Protein 6UX9 (pdb70)

Foldseek 3Di:
DFLLADPPQQQSQQLVQLLVLLVVVVVPDQDPDDDPVLLADKDKDWAAADPPSVRRHPRTKMKMWGSSNLLVVLCVLLVHDSVNVSCQPGVDTWAWPPCFTWTAGPLRFKIKTWDDPLLVVLCSVCVVVVSVVCVVVSNQALAWRWRTKMWIGDPNDIIIITMTTRLAASPFDFQEKEWEQLDDDPFADDPVQVPPRHHHGGDVCCVVVVPAAAADPVVVVVVLVRLLVNLVSLLVSFWAPKTKMKTKGFQVVVVCVDDGPDGDCSRNVQWGWGDPPDPTGMIMRIGIDDTRHHAVVVDTSVRSSVSRSVSVVVRD/DFQLADPDQQQSQVLVQLLVLLVVCVVPDQDPDDDPVLLQDKDKDWAAADPPSVRGHARTKMKMWGSSSLLVVLCVLLVHDSVNVSCQPTVDTFDWPDVWTWTAGPLRFKIKTWDDVLLVVLCSVCVVVVSVVSVVVSNQAQAWRWRTKMWMTRPPDIIIITMTTRLDASPFDFQAKEWEQLPPDDFAFDPVQVPDRYHHGYDCCCVVVVDAAAADPVVLVVVLVRLLVVLVSLLVSFWAPKTKMKTKGFQPVVPVPTLNGDCSRNVQWGWGDPPPPGGMIMRIGIDDGRHHHVATSVNSSVSRSCVVVVRD

InterPro domains:
  IPR002498 Phosphatidylinositol-4-phosphate 4/5-kinase, core [PF01504] (125-403)
  IPR002498 Phosphatidylinositol-4-phosphate 4/5-kinase, core [PS51455] (33-405)
  IPR002498 Phosphatidylinositol-4-phosphate 4/5-kinase, core [SM00330] (62-406)
  IPR023610 Phosphatidylinositol-4/5-phosphate 5/4-kinase [PTHR23086] (17-402)
  IPR027483 Phosphatidylinositol-4-phosphate 4/5-kinase, C-terminal domain superfamily [G3DSA:3.30.810.10] (199-311)
  IPR027483 Phosphatidylinositol-4-phosphate 4/5-kinase, C-terminal domain superfamily [G3DSA:3.30.810.10] (320-405)
  IPR027484 Phosphatidylinositol-4-phosphate 5-kinase, N-terminal [G3DSA:3.30.800.10] (20-198)

Solvent-accessible surface area: 30083 Å² total; per-residue (Å²): 145,29,69,9,107,34,195,43,45,24,15,2,0,4,3,7,0,0,21,19,6,7,51,24,2,58,30,12,86,130,52,159,127,21,92,79,68,20,25,114,1,61,9,64,8,81,6,20,7,71,37,6,18,102,152,10,8,26,22,109,7,76,1,27,2,15,0,0,18,0,0,24,31,0,0,115,102,14,70,14,78,30,115,80,0,13,55,6,0,4,126,58,27,2,115,89,43,172,94,98,107,81,13,25,2,91,36,103,76,7,29,4,58,26,9,70,53,129,30,9,55,16,0,58,110,4,0,112,127,0,16,91,37,0,39,118,31,152,7,111,8,11,0,13,5,6,0,0,0,0,38,2,20,5,111,92,72,87,27,38,4,2,0,18,19,17,13,36,7,37,176,31,70,22,52,85,34,0,23,0,49,7,16,109,127,66,20,84,7,44,106,155,44,102,84,99,171,60,21,39,15,66,3,57,14,4,102,130,126,46,30,123,7,61,8,50,116,117,56,32,161,78,5,51,103,49,0,115,46,1,0,77,16,0,3,130,18,101,0,11,62,0,2,2,27,0,0,0,6,11,9,72,148,61,129,190,185,113,48,96,2,72,27,49,88,122,44,6,54,6,16,31,100,17,46,165,135,20,91,134,97,14,2,0,0,1,0,0,36,71,3,21,60,64,98,125,118,193,53,49,6,93,88,2,5,120,72,0,40,88,39,2,32,148,18,82,139,30,68,9,107,34,197,50,62,31,16,1,0,4,3,7,0,0,22,30,6,2,50,25,3,48,32,12,84,117,50,154,128,26,113,70,65,20,21,110,1,60,20,62,9,82,5,18,5,73,34,6,14,117,144,8,10,25,30,77,4,66,4,27,2,14,0,0,19,0,0,23,28,0,0,109,99,13,69,11,76,30,95,83,0,14,58,7,0,5,127,59,28,1,112,66,76,135,120,74,111,64,21,30,2,98,36,106,83,9,31,6,45,50,10,71,55,125,35,10,53,15,0,56,104,3,0,108,130,0,16,89,28,0,42,116,25,151,11,106,7,8,0,11,4,6,0,0,0,0,33,3,18,19,126,74,82,90,41,37,4,3,0,18,24,16,11,37,7,30,157,32,61,29,64,71,46,0,16,1,48,3,13,101,119,65,35,78,9,61,127,83,41,101,86,100,158,50,19,40,12,61,0,34,13,4,100,123,108,62,22,79,0,84,12,56,121,98,49,47,144,66,4,45,87,59,1,96,114,2,0,63,16,0,8,138,18,119,0,12,61,0,2,0,27,0,0,0,2,2,6,71,161,52,115,139,66,89,6,30,24,50,86,120,44,5,50,6,15,22,117,20,68,156,115,19,110,119,124,20,2,0,0,1,0,0,32,57,2,25,66,96,145,177,56,48,11,87,90,3,3,113,60,0,33,79,29,1,20,134,22,53

Secondary structure (DSSP, 8-state):
------SSHHHHHHHHHHHHHHHHHTTSPPPSS--GGGGG-EEEEEEEEESSSTTTS-SEEEEEEESHHHHHHHHHHTT--HHHHHHHHHSS--EE-----EEE-TTSSEEEEEE-HHHHHHHHHHHHHHHHHHHHTTT--SS--EEEEEEEEETTEEEEEEEEE-SS-SSS--SEEEEE-S--SS-S--HHHHHSSS-EEEHHHHHHTT------HHHHHHHHHHHHHHHHHHHHTTEE--EEEEEEEEHHHHH--PPTT---TTTSTTEEEPPTT-SS-EEEEEEEE---EETT----HHHHHHHHHHHHHHH-/------SSHHHHHHHHHHHHHHHHHTTSPPPSS--GGGGG-EEEEEEEEESSSTTTS-SEEEEEEESHHHHHHHHHHTT--HHHHHHHHHSS--EE-----EEE-TTSSEEEEEE-HHHHHHHHHHHHHHHHHHHHTTT--SS--EEEEEEEEETTEEEEEEEEE-SS-SSS--SEEEEE---SS-----HHHHHSSS-EE-HHHHHHTT------HHHHHHHHHHHHHHHHHHHHTTEE--EEEEEEEETTT----TT---TTTSTTEEEPPTT-SS-EEEEEEEE---EE----HHHHHHHHHHHHHHH-

Organism: Homo sapiens (NCBI:txid9606)

B-factor: mean 51.87, std 19.94, range [25.33, 143.11]

GO terms:
  GO:0005776 autophagosome (C, IMP)
  GO:0010506 regulation of autophagy (P, IMP)
  GO:2000786 positive regulation of autophagosome assembly (P, IMP)
  GO:0016308 1-phosphatidylinositol-4-phosphate 5-kinase activity (F, IDA)
  GO:0042803 protein homodimerization activity (F, IDA)
  GO:1902635 1-phosphatidyl-1D-myo-inositol 4,5-bisphosphate biosynthetic process (P, IDA)
  GO:0016309 1-phosphatidylinositol-5-phosphate 4-kinase activity (F, EXP)
  GO:0005634 nucleus (C, EXP)
  GO:0005737 cytoplasm (C, EXP)
  GO:0046627 negative regulation of insulin receptor signaling pathway (P, IMP)
  GO:0090119 vesicle-mediated cholesterol transport (P, IMP)
  GO:0016309 1-phosphatidylinositol-5-phosphate 4-kinase activity (F, IDA)
  GO:0005829 cytosol (C, IDA)
  GO:0005886 plasma membrane (C, IDA)
  GO:0005654 nucleoplasm (C, TAS)
  GO:0005829 cytosol (C, TAS)
  GO:0005515 protein binding (F, IPI)

Structure (mmCIF, N/CA/C/O backbone):
data_6UX9
#
_entry.id   6UX9
#
_cell.length_a   44.230
_cell.length_b   88.580
_cell.length_c   105.780
_cell.angle_alpha   90.000
_cell.angle_beta   92.910
_cell.angle_gamma   90.000
#
_symmetry.space_group_name_H-M   'P 1 21 1'
#
loop_
_entity.id
_entity.type
_entity.pdbx_description
1 polymer 'Phosphatidylinositol 5-phosphate 4-kinase type-2 alpha'
2 non-polymer N-[4-(5-{(Z)-[(2E)-2-imino-4-oxo-1,3-thiazolidin-5-ylidene]methyl}pyridin-3-yl)phenyl]methanesulfonamide
3 water water
#
loop_
_atom_site.group_PDB
_atom_site.id
_atom_site.type_symbol
_atom_site.label_atom_id
_atom_site.label_alt_id
_atom_site.label_comp_id
_atom_site.label_asym_id
_atom_site.label_entity_id
_atom_site.label_seq_id
_atom_site.pdbx_PDB_ins_code
_atom_site.Cartn_x
_atom_site.Cartn_y
_atom_site.Cartn_z
_atom_site.occupancy
_atom_site.B_iso_or_equiv
_atom_site.auth_seq_id
_atom_site.auth_comp_id
_atom_site.auth_asym_id
_atom_site.auth_atom_id
_atom_site.pdbx_PDB_model_num
ATOM 1 N N . ASN A 1 17 ? -0.051 1.282 19.495 1.00 76.54 28 ASN A N 1
ATOM 2 C CA . ASN A 1 17 ? 0.371 -0.093 19.763 1.00 74.65 28 ASN A CA 1
ATOM 3 C C . ASN A 1 17 ? 0.088 -0.960 18.543 1.00 63.54 28 ASN A C 1
ATOM 4 O O . ASN A 1 17 ? -0.974 -0.849 17.928 1.00 63.72 28 ASN A O 1
ATOM 9 N N . LEU A 1 18 ? 1.039 -1.827 18.196 1.00 52.68 29 LEU A N 1
ATOM 10 C CA . LEU A 1 18 ? 0.931 -2.682 17.021 1.00 46.65 29 LEU A CA 1
ATOM 11 C C . LEU A 1 18 ? 0.553 -4.090 17.430 1.00 42.75 29 LEU A C 1
ATOM 12 O O . LEU A 1 18 ? 1.033 -4.595 18.445 1.00 47.07 29 LEU A O 1
ATOM 17 N N . TYR A 1 19 ? -0.303 -4.731 16.640 1.00 41.73 30 TYR A N 1
ATOM 18 C CA . TYR A 1 19 ? -0.751 -6.093 16.941 1.00 38.09 30 TYR A CA 1
ATOM 19 C C . TYR A 1 19 ? -0.366 -7.098 15.870 1.00 38.95 30 TYR A C 1
ATOM 20 O O . TYR A 1 19 ? -0.535 -8.311 16.088 1.00 38.51 30 TYR A O 1
ATOM 29 N N . PHE A 1 20 ? 0.131 -6.633 14.728 1.00 34.29 31 PHE A N 1
ATOM 30 C CA . PHE A 1 20 ? 0.606 -7.509 13.642 1.00 36.47 31 PHE A CA 1
ATOM 31 C C . PHE A 1 20 ? -0.524 -8.321 13.022 1.00 37.05 31 PHE A C 1
ATOM 32 O O . PHE A 1 20 ? -0.312 -9.386 12.456 1.00 37.53 31 PHE A O 1
ATOM 40 N N . GLN A 1 21 ? -1.727 -7.830 13.096 1.00 34.22 32 GLN A N 1
ATOM 41 C CA . GLN A 1 21 ? -2.860 -8.590 12.595 1.00 33.13 32 GLN A CA 1
ATOM 42 C C . GLN A 1 21 ? -2.944 -8.590 11.064 1.00 33.89 32 GLN A C 1
ATOM 43 O O . GLN A 1 21 ? -2.679 -7.581 10.408 1.00 36.50 32 GLN A O 1
ATOM 49 N N . SER A 1 22 ? -3.379 -9.717 10.507 1.00 35.54 33 SER A N 1
ATOM 50 C CA . SER A 1 22 ? -3.539 -9.834 9.064 1.00 37.38 33 SER A CA 1
ATOM 51 C C . SER A 1 22 ? -4.481 -10.978 8.776 1.00 37.44 33 SER A C 1
ATOM 52 O O . SER A 1 22 ? -4.442 -11.993 9.468 1.00 39.29 33 SER A O 1
ATOM 55 N N . MET A 1 23 ? -5.275 -10.852 7.709 1.00 36.22 34 MET A N 1
ATOM 56 C CA . MET A 1 23 ? -5.937 -12.043 7.203 1.00 43.90 34 MET A CA 1
ATOM 57 C C . MET A 1 23 ? -4.944 -13.093 6.674 1.00 47.75 34 MET A C 1
ATOM 58 O O . MET A 1 23 ? -5.265 -14.288 6.656 1.00 45.09 34 MET A O 1
ATOM 63 N N . ASP A 1 24 ? -3.726 -12.700 6.284 1.00 35.32 35 ASP A N 1
ATOM 64 C CA . ASP A 1 24 ? -2.764 -13.643 5.717 1.00 34.83 35 ASP A CA 1
ATOM 65 C C . ASP A 1 24 ? -1.820 -14.035 6.847 1.00 34.09 35 ASP A C 1
ATOM 66 O O . ASP A 1 24 ? -1.105 -13.163 7.348 1.00 33.66 35 ASP A O 1
ATOM 71 N N . PRO A 1 25 ? -1.856 -15.265 7.358 1.00 33.93 36 PRO A N 1
ATOM 72 C CA . PRO A 1 25 ? -1.009 -15.552 8.532 1.00 33.98 36 PRO A CA 1
ATOM 73 C C . PRO A 1 25 ? 0.457 -15.391 8.214 1.00 34.96 36 PRO A C 1
ATOM 74 O O . PRO A 1 25 ? 1.227 -15.027 9.103 1.00 34.20 36 PRO A O 1
ATOM 78 N N . LEU A 1 26 ? 0.849 -15.570 6.951 1.00 33.16 37 LEU A N 1
ATOM 79 C CA . LEU A 1 26 ? 2.267 -15.383 6.643 1.00 31.62 37 LEU A CA 1
ATOM 80 C C . LEU A 1 26 ? 2.687 -13.946 6.838 1.00 35.11 37 LEU A C 1
ATOM 81 O O . LEU A 1 26 ? 3.854 -13.682 7.169 1.00 33.13 37 LEU A O 1
ATOM 86 N N . LEU A 1 27 ? 1.809 -12.991 6.532 1.00 33.03 38 LEU A N 1
ATOM 87 C CA . LEU A 1 27 ? 2.140 -11.587 6.817 1.00 31.83 38 LEU A CA 1
ATOM 88 C C . LEU A 1 27 ? 2.219 -11.325 8.297 1.00 34.89 38 LEU A C 1
ATOM 89 O O . LEU A 1 27 ? 3.103 -10.584 8.763 1.00 32.38 38 LEU A O 1
ATOM 94 N N . SER A 1 28 ? 1.358 -11.962 9.089 1.00 31.14 39 SER A N 1
ATOM 95 C CA . SER A 1 28 ? 1.500 -11.776 10.517 1.00 29.60 39 SER A CA 1
ATOM 96 C C . SER A 1 28 ? 2.813 -12.301 11.029 1.00 29.70 39 SER A C 1
ATOM 97 O O . SER A 1 28 ? 3.491 -11.637 11.822 1.00 31.74 39 SER A O 1
ATOM 100 N N . VAL A 1 29 ? 3.267 -13.460 10.535 1.00 32.68 40 VAL A N 1
ATOM 101 C CA . VAL A 1 29 ? 4.534 -14.019 10.991 1.00 28.96 40 VAL A CA 1
ATOM 102 C C . VAL A 1 29 ? 5.713 -13.155 10.513 1.00 31.17 40 VAL A C 1
ATOM 103 O O . VAL A 1 29 ? 6.659 -12.939 11.246 1.00 29.30 40 VAL A O 1
ATOM 107 N N . LEU A 1 30 ? 5.597 -12.603 9.297 1.00 29.30 41 LEU A N 1
ATOM 108 C CA . LEU A 1 30 ? 6.652 -11.717 8.798 1.00 30.92 41 LEU A CA 1
ATOM 109 C C . LEU A 1 30 ? 6.766 -10.471 9.659 1.00 31.98 41 LEU A C 1
ATOM 110 O O . LEU A 1 30 ? 7.853 -10.076 10.068 1.00 31.55 41 LEU A O 1
ATOM 115 N N . MET A 1 31 ? 5.623 -9.834 9.948 1.00 29.86 42 MET A N 1
ATOM 116 C CA . MET A 1 31 ? 5.703 -8.619 10.757 1.00 28.60 42 MET A CA 1
ATOM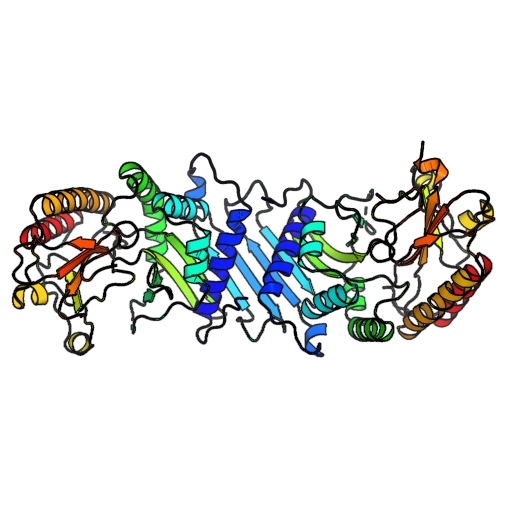 117 C C . MET A 1 31 ? 6.231 -8.939 12.130 1.00 34.10 42 MET A C 1
ATOM 118 O O . MET A 1 31 ? 7.062 -8.180 12.670 1.00 27.90 42 MET A O 1
ATOM 123 N N . TRP A 1 32 ? 5.708 -10.015 12.762 1.00 27.44 43 TRP A N 1
ATOM 124 C CA . TRP A 1 32 ? 6.173 -10.413 14.089 1.00 28.93 43 TRP A CA 1
ATOM 125 C C . TRP A 1 32 ? 7.693 -10.662 14.057 1.00 28.63 43 TRP A C 1
ATOM 126 O O . TRP A 1 32 ? 8.432 -10.274 14.994 1.00 28.17 43 TRP A O 1
ATOM 137 N N . GLY A 1 33 ? 8.123 -11.362 13.004 1.00 28.09 44 GLY A N 1
ATOM 138 C CA . GLY A 1 33 ? 9.532 -11.790 12.908 1.00 31.02 44 GLY A CA 1
ATOM 139 C C . GLY A 1 33 ? 10.494 -10.641 12.662 1.00 32.52 44 GLY A C 1
ATOM 140 O O . GLY A 1 33 ? 11.580 -10.593 13.265 1.00 28.96 44 GLY A O 1
ATOM 141 N N . VAL A 1 34 ? 10.100 -9.693 11.804 1.00 31.30 45 VAL A N 1
ATOM 142 C CA . VAL A 1 34 ? 10.934 -8.500 11.624 1.00 34.55 45 VAL A CA 1
ATOM 143 C C . VAL A 1 34 ? 10.992 -7.681 12.901 1.00 36.13 45 VAL A C 1
ATOM 144 O O . VAL A 1 34 ? 12.060 -7.194 13.311 1.00 30.50 45 VAL A O 1
ATOM 148 N N . ASN A 1 35 ? 9.831 -7.492 13.563 1.00 29.95 46 ASN A N 1
ATOM 149 C CA . ASN A 1 35 ? 9.835 -6.843 14.855 1.00 27.67 46 ASN A CA 1
ATOM 150 C C . ASN A 1 35 ? 10.788 -7.544 15.799 1.00 30.70 46 ASN A C 1
ATOM 151 O O . ASN A 1 35 ? 11.616 -6.897 16.468 1.00 30.28 46 ASN A O 1
ATOM 156 N N . HIS A 1 36 ? 10.698 -8.878 15.854 1.00 28.22 47 HIS A N 1
ATOM 157 C CA . HIS A 1 36 ? 11.522 -9.640 16.811 1.00 30.90 47 HIS A CA 1
ATOM 158 C C . HIS A 1 36 ? 12.997 -9.530 16.450 1.00 30.56 47 HIS A C 1
ATOM 159 O O . HIS A 1 36 ? 13.846 -9.382 17.343 1.00 32.11 47 HIS A O 1
ATOM 166 N N . SER A 1 37 ? 13.290 -9.722 15.170 1.00 26.33 48 SER A N 1
ATOM 167 C CA . SER A 1 37 ? 14.671 -9.702 14.647 1.00 27.81 48 SER A CA 1
ATOM 168 C C . SER A 1 37 ? 15.358 -8.380 14.951 1.00 30.16 48 SER A C 1
ATOM 169 O O . SER A 1 37 ? 16.512 -8.355 15.423 1.00 30.20 48 SER A O 1
ATOM 172 N N . ILE A 1 38 ? 14.688 -7.260 14.652 1.00 26.10 49 ILE A N 1
ATOM 173 C CA . ILE A 1 38 ? 15.295 -5.943 14.896 1.00 28.63 49 ILE A CA 1
ATOM 174 C C . ILE A 1 38 ? 15.466 -5.685 16.387 1.00 33.92 49 ILE A C 1
ATOM 175 O O . ILE A 1 38 ? 16.518 -5.162 16.851 1.00 29.32 49 ILE A O 1
ATOM 180 N N . ASN A 1 39 ? 14.451 -6.026 17.197 1.00 30.05 50 ASN A N 1
ATOM 181 C CA . ASN A 1 39 ? 14.659 -5.849 18.627 1.00 30.66 50 ASN A CA 1
ATOM 182 C C . ASN A 1 39 ? 15.836 -6.687 19.141 1.00 30.40 50 ASN A C 1
ATOM 183 O O . ASN A 1 39 ? 16.585 -6.248 20.034 1.00 33.15 50 ASN A O 1
ATOM 188 N N . GLU A 1 40 ? 15.922 -7.927 18.691 1.00 29.52 51 GLU A N 1
ATOM 189 C CA . GLU A 1 40 ? 17.005 -8.793 19.159 1.00 30.88 51 GLU A CA 1
ATOM 190 C C . GLU A 1 40 ? 18.365 -8.172 18.830 1.00 30.01 51 GLU A C 1
ATOM 191 O O . GLU A 1 40 ? 19.266 -8.155 19.681 1.00 31.12 51 GLU A O 1
ATOM 197 N N . LEU A 1 41 ? 18.507 -7.620 17.647 1.00 28.39 52 LEU A N 1
ATOM 198 C CA . LEU A 1 41 ? 19.802 -7.011 17.247 1.00 31.64 52 LEU A CA 1
ATOM 199 C C . LEU A 1 41 ? 20.143 -5.791 18.075 1.00 36.02 52 LEU A C 1
ATOM 200 O O . LEU A 1 41 ? 21.343 -5.500 18.297 1.00 31.27 52 LEU A O 1
ATOM 205 N N . SER A 1 42 ? 19.130 -5.136 18.661 1.00 32.93 53 SER A N 1
ATOM 206 C CA . SER A 1 42 ? 19.393 -4.065 19.612 1.00 34.09 53 SER A CA 1
ATOM 207 C C . SER A 1 42 ? 20.090 -4.558 20.870 1.00 36.51 53 SER A C 1
ATOM 208 O O . SER A 1 42 ? 20.628 -3.737 21.601 1.00 36.78 53 SER A O 1
ATOM 211 N N . HIS A 1 43 ? 20.096 -5.864 21.138 1.00 32.15 54 HIS A N 1
ATOM 212 C CA . HIS A 1 43 ? 20.840 -6.442 22.248 1.00 35.04 54 HIS A CA 1
ATOM 213 C C . HIS A 1 43 ? 22.092 -7.187 21.760 1.00 34.73 54 HIS A C 1
ATOM 214 O O . HIS A 1 43 ? 22.672 -8.009 22.507 1.00 39.39 54 HIS A O 1
ATOM 221 N N . VAL A 1 44 ? 22.589 -6.835 20.581 1.00 33.22 55 VAL A N 1
ATOM 222 C CA . VAL A 1 44 ? 23.831 -7.453 20.064 1.00 34.34 55 VAL A CA 1
ATOM 223 C C . VAL A 1 44 ? 24.755 -6.331 19.618 1.00 34.87 55 VAL A C 1
ATOM 224 O O . VAL A 1 44 ? 24.379 -5.532 18.758 1.00 35.63 55 VAL A O 1
ATOM 228 N N . GLN A 1 45 ? 25.975 -6.277 20.170 1.00 36.14 56 GLN A N 1
ATOM 229 C CA . GLN A 1 45 ? 26.884 -5.197 19.842 1.00 37.42 56 GLN A CA 1
ATOM 230 C C . GLN A 1 45 ? 27.156 -5.114 18.330 1.00 38.14 56 GLN A C 1
ATOM 231 O O . GLN A 1 45 ? 27.223 -6.123 17.617 1.00 37.37 56 GLN A O 1
ATOM 237 N N . ILE A 1 46 ? 27.315 -3.892 17.840 1.00 35.07 57 ILE A N 1
ATOM 238 C CA . ILE A 1 46 ? 27.679 -3.669 16.442 1.00 36.75 57 ILE A CA 1
ATOM 239 C C . ILE A 1 46 ? 29.190 -3.917 16.298 1.00 36.96 57 ILE A C 1
ATOM 240 O O . ILE A 1 46 ? 30.011 -3.238 16.937 1.00 37.97 57 ILE A O 1
ATOM 245 N N . PRO A 1 47 ? 29.598 -4.882 15.488 1.00 40.54 58 PRO A N 1
ATOM 246 C CA . PRO A 1 47 ? 31.030 -5.237 15.416 1.00 43.06 58 PRO A CA 1
ATOM 247 C C . PRO A 1 47 ? 31.856 -4.236 14.615 1.00 41.11 58 PRO A C 1
ATOM 248 O O . PRO A 1 47 ? 31.329 -3.484 13.790 1.00 45.06 58 PRO A O 1
ATOM 252 N N . VAL A 1 48 ? 33.183 -4.238 14.869 1.00 47.04 59 VAL A N 1
ATOM 253 C CA . VAL A 1 48 ? 34.078 -3.415 14.041 1.00 50.25 59 VAL A CA 1
ATOM 254 C C . VAL A 1 48 ? 34.062 -3.894 12.590 1.00 46.79 59 VAL A C 1
ATOM 255 O O . VAL A 1 48 ? 34.007 -3.085 11.658 1.00 51.24 59 VAL A O 1
ATOM 259 N N . MET A 1 49 ? 33.990 -5.203 12.371 1.00 38.72 60 MET A N 1
ATOM 260 C CA . MET A 1 49 ? 33.927 -5.693 11.016 1.00 37.45 60 MET A CA 1
ATOM 261 C C . MET A 1 49 ? 33.243 -7.046 11.036 1.00 35.68 60 MET A C 1
ATOM 262 O O . MET A 1 49 ? 33.284 -7.764 12.040 1.00 38.82 60 MET A O 1
ATOM 267 N N . LEU A 1 50 ? 32.591 -7.376 9.923 1.00 35.68 61 LEU A N 1
ATOM 268 C CA . LEU A 1 50 ? 32.030 -8.711 9.791 1.00 37.51 61 LEU A CA 1
ATOM 269 C C . LEU A 1 50 ? 33.145 -9.734 9.657 1.00 40.15 61 LEU A C 1
ATOM 270 O O . LEU A 1 50 ? 34.236 -9.430 9.172 1.00 41.09 61 LEU A O 1
ATOM 275 N N . MET A 1 51 ? 32.844 -10.955 10.097 1.00 39.26 62 MET A N 1
ATOM 276 C CA . MET A 1 51 ? 33.810 -12.034 10.004 1.00 39.25 62 MET A CA 1
ATOM 277 C C . MET A 1 51 ? 33.166 -13.192 9.251 1.00 38.20 62 MET A C 1
ATOM 278 O O . MET A 1 51 ? 31.934 -13.257 9.093 1.00 35.50 62 MET A O 1
ATOM 283 N N . PRO A 1 52 ? 33.963 -14.137 8.808 1.00 35.98 63 PRO A N 1
ATOM 284 C CA . PRO A 1 52 ? 33.430 -15.220 7.975 1.00 35.87 63 PRO A CA 1
ATOM 285 C C . PRO A 1 52 ? 32.238 -15.908 8.612 1.00 37.38 63 PRO A C 1
ATOM 286 O O . PRO A 1 52 ? 31.295 -16.263 7.900 1.00 34.54 63 PRO A O 1
ATOM 290 N N . ASP A 1 53 ? 32.258 -16.130 9.933 1.00 36.97 64 ASP A N 1
ATOM 291 C CA . ASP A 1 53 ? 31.142 -16.844 10.553 1.00 39.47 64 ASP A CA 1
ATOM 292 C C . ASP A 1 53 ? 29.810 -16.102 10.416 1.00 38.45 64 ASP A C 1
ATOM 293 O O . ASP A 1 53 ? 28.751 -16.737 10.398 1.00 36.86 64 ASP A O 1
ATOM 298 N N . ASP A 1 54 ? 29.829 -14.777 10.288 1.00 36.44 65 ASP A N 1
ATOM 299 C CA . ASP A 1 54 ? 28.588 -14.027 10.149 1.00 31.42 65 ASP A CA 1
ATOM 300 C C . ASP A 1 54 ? 27.851 -14.332 8.850 1.00 30.68 65 ASP A C 1
ATOM 301 O O . ASP A 1 54 ? 26.639 -14.128 8.774 1.00 30.98 65 ASP A O 1
ATOM 306 N N . PHE A 1 55 ? 28.564 -14.803 7.832 1.00 31.67 66 PHE A N 1
ATOM 307 C CA . PHE A 1 55 ? 27.959 -15.159 6.561 1.00 32.20 66 PHE A CA 1
ATOM 308 C C . PHE A 1 55 ? 27.436 -16.579 6.524 1.00 35.97 66 PHE A C 1
ATOM 309 O O . PHE A 1 55 ? 26.935 -17.013 5.482 1.00 39.09 66 PHE A O 1
ATOM 317 N N . LYS A 1 56 ? 27.584 -17.349 7.600 1.00 35.12 67 LYS A N 1
ATOM 318 C CA . LYS A 1 56 ? 26.897 -18.633 7.670 1.00 34.67 67 LYS A CA 1
ATOM 319 C C . LYS A 1 56 ? 25.978 -18.721 8.879 1.00 33.85 67 LYS A C 1
ATOM 320 O O . LYS A 1 56 ? 25.597 -19.806 9.254 1.00 38.02 67 LYS A O 1
ATOM 326 N N . ALA A 1 57 ? 25.714 -17.623 9.531 1.00 31.61 68 ALA A N 1
ATOM 327 C CA . ALA A 1 57 ? 24.962 -17.578 10.781 1.00 31.42 68 ALA A CA 1
ATOM 328 C C . ALA A 1 57 ? 23.450 -17.527 10.525 1.00 31.58 68 ALA A C 1
ATOM 329 O O . ALA A 1 57 ? 23.001 -17.148 9.438 1.00 33.42 68 ALA A O 1
ATOM 331 N N . TYR A 1 58 ? 22.690 -17.848 11.552 1.00 30.92 69 TYR A N 1
ATOM 332 C CA . TYR A 1 58 ? 21.227 -17.659 11.470 1.00 29.72 69 TYR A CA 1
ATOM 333 C C . TYR A 1 58 ? 20.678 -17.629 12.876 1.00 31.11 69 TYR A C 1
ATOM 334 O O . TYR A 1 58 ? 21.312 -18.063 13.841 1.00 32.83 69 TYR A O 1
ATOM 343 N N . SER A 1 59 ? 19.431 -17.189 12.967 1.00 29.14 70 SER A N 1
ATOM 344 C CA . SER A 1 59 ? 18.682 -17.311 14.202 1.00 31.75 70 SER A CA 1
ATOM 345 C C . SER A 1 59 ? 17.337 -17.920 13.819 1.00 35.05 70 SER A C 1
ATOM 346 O O . SER A 1 59 ? 16.696 -17.444 12.875 1.00 35.68 70 SER A O 1
ATOM 349 N N . LYS A 1 60 ? 16.942 -18.997 14.517 1.00 37.31 71 LYS A N 1
ATOM 350 C CA . LYS A 1 60 ? 15.664 -19.670 14.293 1.00 33.27 71 LYS A CA 1
ATOM 351 C C . LYS A 1 60 ? 14.827 -19.504 15.551 1.00 34.26 71 LYS A C 1
ATOM 352 O O . LYS A 1 60 ? 15.329 -19.676 16.660 1.00 33.58 71 LYS A O 1
ATOM 358 N N . ILE A 1 61 ? 13.534 -19.233 15.380 1.00 30.34 72 ILE A N 1
ATOM 359 C CA . ILE A 1 61 ? 12.615 -19.124 16.504 1.00 31.97 72 ILE A CA 1
ATOM 360 C C . ILE A 1 61 ? 11.416 -19.980 16.165 1.00 34.95 72 ILE A C 1
ATOM 361 O O . ILE A 1 61 ? 10.977 -20.004 15.000 1.00 35.62 72 ILE A O 1
ATOM 366 N N . LYS A 1 62 ? 10.932 -20.745 17.140 1.00 33.26 73 LYS A N 1
ATOM 367 C CA . LYS A 1 62 ? 9.725 -21.535 16.974 1.00 33.10 73 LYS A CA 1
ATOM 368 C C . LYS A 1 62 ? 8.791 -21.134 18.105 1.00 37.07 73 LYS A C 1
ATOM 369 O O . LYS A 1 62 ? 9.157 -21.216 19.290 1.00 33.99 73 LYS A O 1
ATOM 375 N N . VAL A 1 63 ? 7.590 -20.707 17.747 1.00 32.96 74 VAL A N 1
ATOM 376 C CA . VAL A 1 63 ? 6.620 -20.187 18.715 1.00 33.18 74 VAL A CA 1
ATOM 377 C C . VAL A 1 63 ? 5.424 -21.132 18.776 1.00 35.52 74 VAL A C 1
ATOM 378 O O . VAL A 1 63 ? 4.897 -21.529 17.732 1.00 36.23 74 VAL A O 1
ATOM 382 N N . ASP A 1 64 ? 5.013 -21.493 19.994 1.00 35.44 75 ASP A N 1
ATOM 383 C CA . ASP A 1 64 ? 3.816 -22.336 20.198 1.00 36.75 75 ASP A CA 1
ATOM 384 C C . ASP A 1 64 ? 3.026 -21.685 21.320 1.00 40.54 75 ASP A C 1
ATOM 385 O O . ASP A 1 64 ? 3.361 -21.870 22.492 1.00 43.85 75 ASP A O 1
ATOM 390 N N . ASN A 1 65 ? 1.977 -20.948 20.971 1.00 42.96 76 ASN A N 1
ATOM 391 C CA . ASN A 1 65 ? 1.084 -20.349 21.958 1.00 37.95 76 ASN A CA 1
ATOM 392 C C . ASN A 1 65 ? -0.155 -21.213 22.119 1.00 40.56 76 ASN A C 1
ATOM 393 O O . ASN A 1 65 ? -0.617 -21.850 21.162 1.00 43.62 76 ASN A O 1
ATOM 398 N N . HIS A 1 66 ? -0.628 -21.317 23.352 1.00 39.74 77 HIS A N 1
ATOM 399 C CA . HIS A 1 66 ? -1.837 -22.057 23.644 1.00 41.30 77 HIS A CA 1
ATOM 400 C C . HIS A 1 66 ? -2.786 -21.086 24.312 1.00 44.39 77 HIS A C 1
ATOM 401 O O . HIS A 1 66 ? -2.509 -20.618 25.425 1.00 43.88 77 HIS A O 1
ATOM 408 N N . LEU A 1 67 ? -3.931 -20.819 23.665 1.00 42.49 78 LEU A N 1
ATOM 409 C CA . LEU A 1 67 ? -4.970 -19.987 24.256 1.00 44.53 78 LEU A CA 1
ATOM 410 C C . LEU A 1 67 ? -4.470 -18.584 24.595 1.00 41.15 78 LEU A C 1
ATOM 411 O O . LEU A 1 67 ? -4.892 -17.984 25.611 1.00 41.89 78 LEU A O 1
ATOM 416 N N . PHE A 1 68 ? -3.555 -18.070 23.777 1.00 39.60 79 PHE A N 1
ATOM 417 C CA . PHE A 1 68 ? -2.926 -16.787 24.053 1.00 40.04 79 PHE A CA 1
ATOM 418 C C . PHE A 1 68 ? -2.764 -15.967 22.786 1.00 39.86 79 PHE A C 1
ATOM 419 O O . PHE A 1 68 ? -2.170 -16.424 21.784 1.00 40.39 79 PHE A O 1
ATOM 427 N N . ASN A 1 69 ? -3.220 -14.712 22.847 1.00 40.44 80 ASN A N 1
ATOM 428 C CA . ASN A 1 69 ? -3.048 -13.799 21.700 1.00 37.71 80 ASN A CA 1
ATOM 429 C C . ASN A 1 69 ? -3.601 -14.427 20.444 1.00 39.32 80 ASN A C 1
ATOM 430 O O . ASN A 1 69 ? -3.022 -14.352 19.348 1.00 40.70 80 ASN A O 1
ATOM 435 N N . LYS A 1 70 ? -4.754 -15.031 20.600 1.00 44.89 81 LYS A N 1
ATOM 436 C CA . LYS A 1 70 ? -5.076 -15.978 19.582 1.00 57.27 81 LYS A CA 1
ATOM 437 C C . LYS A 1 70 ? -5.913 -15.323 18.504 1.00 56.84 81 LYS A C 1
ATOM 438 O O . LYS A 1 70 ? -6.201 -15.963 17.497 1.00 61.74 81 LYS A O 1
ATOM 444 N N . GLU A 1 71 ? -6.296 -14.055 18.690 1.00 49.77 82 GLU A N 1
ATOM 445 C CA . GLU A 1 71 ? -6.961 -13.346 17.602 1.00 59.40 82 GLU A CA 1
ATOM 446 C C . GLU A 1 71 ? -6.028 -12.454 16.780 1.00 54.98 82 GLU A C 1
ATOM 447 O O . GLU A 1 71 ? -6.352 -12.142 15.626 1.00 56.02 82 GLU A O 1
ATOM 453 N N . ASN A 1 72 ? -4.846 -12.106 17.297 1.00 47.40 83 ASN A N 1
ATOM 454 C CA . ASN A 1 72 ? -3.888 -11.308 16.540 1.00 51.72 83 ASN A CA 1
ATOM 455 C C . ASN A 1 72 ? -2.918 -12.175 15.768 1.00 46.95 83 ASN A C 1
ATOM 456 O O . ASN A 1 72 ? -2.494 -11.787 14.675 1.00 49.86 83 ASN A O 1
ATOM 461 N N . MET A 1 73 ? -2.501 -13.308 16.332 1.00 42.07 84 MET A N 1
ATOM 462 C CA . MET A 1 73 ? -1.384 -14.061 15.756 1.00 40.13 84 MET A CA 1
ATOM 463 C C . MET A 1 73 ? -1.753 -15.536 15.601 1.00 39.90 84 MET A C 1
ATOM 464 O O . MET A 1 73 ? -2.442 -16.102 16.446 1.00 37.02 84 MET A O 1
ATOM 469 N N . PRO A 1 74 ? -1.215 -16.184 14.581 1.00 38.03 85 PRO A N 1
ATOM 470 C CA . PRO A 1 74 ? -1.245 -17.655 14.554 1.00 40.00 85 PRO A CA 1
ATOM 471 C C . PRO A 1 74 ? -0.594 -18.201 15.800 1.00 41.26 85 PRO A C 1
ATOM 472 O O . PRO A 1 74 ? 0.326 -17.596 16.344 1.00 37.65 85 PRO A O 1
ATOM 476 N N . SER A 1 75 ? -1.093 -19.356 16.240 1.00 39.53 86 SER A N 1
ATOM 477 C CA . SER A 1 75 ? -0.619 -19.955 17.478 1.00 44.17 86 SER A CA 1
ATOM 478 C C . SER A 1 75 ? 0.687 -20.707 17.347 1.00 43.56 86 SER A C 1
ATOM 479 O O . SER A 1 75 ? 1.415 -20.821 18.336 1.00 42.89 86 SER A O 1
ATOM 482 N N . HIS A 1 76 ? 1.018 -21.199 16.154 1.00 38.07 87 HIS A N 1
ATOM 483 C CA . HIS A 1 76 ? 2.165 -22.071 15.979 1.00 38.82 87 HIS A CA 1
ATOM 484 C C . HIS A 1 76 ? 2.870 -21.592 14.736 1.00 36.70 87 HIS A C 1
ATOM 485 O O . HIS A 1 76 ? 2.267 -21.571 13.667 1.00 38.27 87 HIS A O 1
ATOM 492 N N . PHE A 1 77 ? 4.108 -21.138 14.883 1.00 33.49 88 PHE A N 1
ATOM 493 C CA . PHE A 1 77 ? 4.839 -20.745 13.684 1.00 32.61 88 PHE A CA 1
ATOM 494 C C . PHE A 1 77 ? 6.345 -20.803 13.956 1.00 32.58 88 PHE A C 1
ATOM 495 O O . PHE A 1 77 ? 6.793 -20.976 15.103 1.00 32.79 88 PHE A O 1
ATOM 503 N N . LYS A 1 78 ? 7.120 -20.647 12.877 1.00 34.42 89 LYS A N 1
ATOM 504 C CA . LYS A 1 78 ? 8.585 -20.570 12.946 1.00 36.00 89 LYS A CA 1
ATOM 505 C C . LYS A 1 78 ? 9.073 -19.420 12.090 1.00 33.09 89 LYS A C 1
ATOM 506 O O . LYS A 1 78 ? 8.494 -19.105 11.040 1.00 30.65 89 LYS A O 1
ATOM 512 N N . PHE A 1 79 ? 10.170 -18.791 12.527 1.00 29.43 90 PHE A N 1
ATOM 513 C CA . PHE A 1 79 ? 10.698 -17.649 11.820 1.00 31.93 90 PHE A CA 1
ATOM 514 C C . PHE A 1 79 ? 12.207 -17.810 11.880 1.00 32.18 90 PHE A C 1
ATOM 515 O O . PHE A 1 79 ? 12.765 -17.948 12.970 1.00 34.76 90 PHE A O 1
ATOM 523 N N . LYS A 1 80 ? 12.866 -17.769 10.727 1.00 28.83 91 LYS A N 1
ATOM 524 C CA . LYS A 1 80 ? 14.329 -17.915 10.676 1.00 30.06 91 LYS A CA 1
ATOM 525 C C . LYS A 1 80 ? 14.903 -16.724 9.931 1.00 33.30 91 LYS A C 1
ATOM 526 O O . LYS A 1 80 ? 14.372 -16.328 8.887 1.00 31.26 91 LYS A O 1
ATOM 532 N N . GLU A 1 81 ? 15.933 -16.098 10.506 1.00 27.42 92 GLU A N 1
ATOM 533 C CA . GLU A 1 81 ? 16.611 -14.974 9.858 1.00 26.38 92 GLU A CA 1
ATOM 534 C C . GLU A 1 81 ? 18.028 -15.423 9.474 1.00 30.05 92 GLU A C 1
ATOM 535 O O . GLU A 1 81 ? 18.768 -15.903 10.324 1.00 31.15 92 GLU A O 1
ATOM 541 N N . TYR A 1 82 ? 18.341 -15.316 8.214 1.00 26.74 93 TYR A N 1
ATOM 542 C CA . TYR A 1 82 ? 19.692 -15.669 7.742 1.00 28.21 93 TYR A CA 1
ATOM 543 C C . TYR A 1 82 ? 20.654 -14.513 7.960 1.00 31.88 93 TYR A C 1
ATOM 544 O O . TYR A 1 82 ? 20.314 -13.343 7.734 1.00 27.68 93 TYR A O 1
ATOM 553 N N . CYS A 1 83 ? 21.898 -14.860 8.385 1.00 30.63 94 CYS A N 1
ATOM 554 C CA . CYS A 1 83 ? 22.996 -13.899 8.453 1.00 27.53 94 CYS A CA 1
ATOM 555 C C . CYS A 1 83 ? 22.580 -12.552 9.004 1.00 29.02 94 CYS A C 1
ATOM 556 O O . CYS A 1 83 ? 22.812 -11.521 8.370 1.00 28.49 94 CYS A O 1
ATOM 559 N N . PRO A 1 84 ? 21.926 -12.513 10.187 1.00 30.88 95 PRO A N 1
ATOM 560 C CA . PRO A 1 84 ? 21.421 -11.231 10.704 1.00 27.91 95 PRO A CA 1
ATOM 561 C C . PRO A 1 84 ? 22.480 -10.134 10.813 1.00 30.89 95 PRO A C 1
ATOM 562 O O . PRO A 1 84 ? 22.124 -8.957 10.614 1.00 29.09 95 PRO A O 1
ATOM 566 N N . MET A 1 85 ? 23.717 -10.461 11.216 1.00 28.09 96 MET A N 1
ATOM 567 C CA . MET A 1 85 ? 24.734 -9.396 11.328 1.00 27.77 96 MET A CA 1
ATOM 568 C C . MET A 1 85 ? 25.050 -8.806 9.960 1.00 27.45 96 MET A C 1
ATOM 569 O O . MET A 1 85 ? 25.359 -7.609 9.833 1.00 30.61 96 MET A O 1
ATOM 574 N N . VAL A 1 86 ? 25.090 -9.631 8.928 1.00 27.30 97 VAL A N 1
ATOM 575 C CA . VAL A 1 86 ? 25.435 -9.097 7.600 1.00 27.89 97 VAL A CA 1
ATOM 576 C C . VAL A 1 86 ? 24.355 -8.163 7.094 1.00 28.70 97 VAL A C 1
ATOM 577 O O . VAL A 1 86 ? 24.607 -7.053 6.592 1.00 27.95 97 VAL A O 1
ATOM 581 N N . PHE A 1 87 ? 23.081 -8.617 7.180 1.00 27.98 98 PHE A N 1
ATOM 582 C CA . PHE A 1 87 ? 22.036 -7.744 6.657 1.00 28.46 98 PHE A CA 1
ATOM 583 C C . PHE A 1 87 ? 21.872 -6.481 7.493 1.00 28.10 98 PHE A C 1
ATOM 584 O O . PHE A 1 87 ? 21.561 -5.414 6.941 1.00 28.17 98 PHE A O 1
ATOM 592 N N . ARG A 1 88 ? 22.161 -6.536 8.795 1.00 26.54 99 ARG A N 1
ATOM 593 C CA . ARG A 1 88 ? 22.172 -5.282 9.557 1.00 31.18 99 ARG A CA 1
ATOM 594 C C . ARG A 1 88 ? 23.233 -4.343 9.027 1.00 31.45 99 ARG A C 1
ATOM 595 O O . ARG A 1 88 ? 22.991 -3.140 8.885 1.00 29.53 99 ARG A O 1
ATOM 603 N N . ASN A 1 89 ? 24.439 -4.874 8.755 1.00 28.85 100 ASN A N 1
ATOM 604 C CA . ASN A 1 89 ? 25.465 -3.983 8.239 1.00 27.85 100 ASN A CA 1
ATOM 605 C C . ASN A 1 89 ? 25.081 -3.456 6.861 1.00 27.88 100 ASN A C 1
ATOM 606 O O . ASN A 1 89 ? 25.327 -2.280 6.545 1.00 29.94 100 ASN A O 1
ATOM 611 N N . LEU A 1 90 ? 24.466 -4.304 6.011 1.00 27.01 101 LEU A N 1
ATOM 612 C CA . LEU A 1 90 ? 24.023 -3.810 4.690 1.00 29.42 101 LEU A CA 1
ATOM 613 C C . LEU A 1 90 ? 22.994 -2.704 4.837 1.00 28.57 101 LEU A C 1
ATOM 614 O O . LEU A 1 90 ? 23.069 -1.685 4.136 1.00 29.12 101 LEU A O 1
ATOM 619 N N . ARG A 1 91 ? 22.040 -2.847 5.815 1.00 28.24 102 ARG A N 1
ATOM 620 C CA . ARG A 1 91 ? 21.104 -1.749 5.991 1.00 29.22 102 ARG A CA 1
ATOM 621 C C . ARG A 1 91 ? 21.850 -0.463 6.295 1.00 32.13 102 ARG A C 1
ATOM 622 O O . ARG A 1 91 ? 21.520 0.608 5.763 1.00 31.20 102 ARG A O 1
ATOM 630 N N . GLU A 1 92 ? 22.861 -0.539 7.161 1.00 29.48 103 GLU A N 1
ATOM 631 C CA . GLU A 1 92 ? 23.600 0.674 7.494 1.00 35.44 103 GLU A CA 1
ATOM 632 C C . GLU A 1 92 ? 24.310 1.228 6.260 1.00 33.50 103 GLU A C 1
ATOM 633 O O . GLU A 1 92 ? 24.292 2.447 6.009 1.00 34.81 103 GLU A O 1
ATOM 639 N N . ARG A 1 93 ? 24.904 0.350 5.455 1.00 30.16 104 ARG A N 1
ATOM 640 C CA . ARG A 1 93 ? 25.619 0.854 4.290 1.00 33.20 104 ARG A CA 1
ATOM 641 C C . ARG A 1 93 ? 24.693 1.450 3.257 1.00 37.44 104 ARG A C 1
ATOM 642 O O . ARG A 1 93 ? 25.131 2.303 2.470 1.00 34.72 104 ARG A O 1
ATOM 650 N N . PHE A 1 94 ? 23.419 1.044 3.282 1.00 31.34 105 PHE A N 1
ATOM 651 C CA . PHE A 1 94 ? 22.425 1.586 2.365 1.00 32.89 105 PHE A CA 1
ATOM 652 C C . PHE A 1 94 ? 21.699 2.771 2.962 1.00 36.64 105 PHE A C 1
ATOM 653 O O . PHE A 1 94 ? 20.811 3.328 2.317 1.00 36.62 105 PHE A O 1
ATOM 661 N N . GLY A 1 95 ? 22.120 3.228 4.147 1.00 35.86 106 GLY A N 1
ATOM 662 C CA . GLY A 1 95 ? 21.539 4.410 4.751 1.00 31.82 106 GLY A CA 1
ATOM 663 C C . GLY A 1 95 ? 20.213 4.167 5.436 1.00 36.77 106 GLY A C 1
ATOM 664 O O . GLY A 1 95 ? 19.446 5.102 5.623 1.00 40.51 106 GLY A O 1
ATOM 665 N N . ILE A 1 96 ? 19.912 2.934 5.816 1.00 30.70 107 ILE A N 1
ATOM 666 C CA . ILE A 1 96 ? 18.619 2.593 6.385 1.00 33.01 107 ILE A CA 1
ATOM 667 C C . ILE A 1 96 ? 18.783 2.365 7.890 1.00 39.32 107 ILE A C 1
ATOM 668 O O . ILE A 1 96 ? 19.514 1.464 8.318 1.00 39.69 107 ILE A O 1
ATOM 673 N N . ASP A 1 97 ? 18.080 3.161 8.697 1.00 34.98 108 ASP A N 1
ATOM 674 C CA . ASP A 1 97 ? 18.093 2.982 10.145 1.00 36.98 108 ASP A CA 1
ATOM 675 C C . ASP A 1 97 ? 17.197 1.804 10.531 1.00 40.44 108 ASP A C 1
ATOM 676 O O . ASP A 1 97 ? 16.072 1.658 10.005 1.00 37.72 108 ASP A O 1
ATOM 681 N N . ASP A 1 98 ? 17.699 0.963 11.452 1.00 35.69 109 ASP A N 1
ATOM 682 C CA . ASP A 1 98 ? 17.001 -0.275 11.806 1.00 35.12 109 ASP A CA 1
ATOM 683 C C . ASP A 1 98 ? 15.607 0.019 12.366 1.00 33.88 109 ASP A C 1
ATOM 684 O O . ASP A 1 98 ? 14.674 -0.740 12.092 1.00 31.04 109 ASP A O 1
ATOM 689 N N . GLN A 1 99 ? 15.456 1.070 13.204 1.00 31.93 110 GLN A N 1
ATOM 690 C CA . GLN A 1 99 ? 14.093 1.343 13.740 1.00 32.47 110 GLN A CA 1
ATOM 691 C C . GLN A 1 99 ? 13.134 1.791 12.640 1.00 36.91 110 GLN A C 1
ATOM 692 O O . GLN A 1 99 ? 11.919 1.504 12.710 1.00 36.86 110 GLN A O 1
ATOM 698 N N . ASP A 1 100 ? 13.631 2.578 11.676 1.00 40.79 111 ASP A N 1
ATOM 699 C CA . ASP A 1 100 ? 12.792 2.967 10.542 1.00 41.06 111 ASP A CA 1
ATOM 700 C C . ASP A 1 100 ? 12.388 1.751 9.741 1.00 38.99 111 ASP A C 1
ATOM 701 O O . ASP A 1 100 ? 11.232 1.621 9.327 1.00 36.31 111 ASP A O 1
ATOM 706 N N . PHE A 1 101 ? 13.346 0.862 9.478 1.00 32.19 112 PHE A N 1
ATOM 707 C CA . PHE A 1 101 ? 13.077 -0.378 8.746 1.00 31.14 112 PHE A CA 1
ATOM 708 C C . PHE A 1 101 ? 12.028 -1.208 9.448 1.00 31.25 112 PHE A C 1
ATOM 709 O O . PHE A 1 101 ? 11.045 -1.643 8.826 1.00 29.94 112 PHE A O 1
ATOM 717 N N . GLN A 1 102 ? 12.219 -1.426 10.755 1.00 29.95 113 GLN A N 1
ATOM 718 C CA . GLN A 1 102 ? 11.244 -2.134 11.581 1.00 29.78 113 GLN A CA 1
ATOM 719 C C . GLN A 1 102 ? 9.872 -1.496 11.473 1.00 30.85 113 GLN A C 1
ATOM 720 O O . GLN A 1 102 ? 8.877 -2.200 11.285 1.00 36.22 113 GLN A O 1
ATOM 726 N N . ASN A 1 103 ? 9.797 -0.164 11.583 1.00 29.05 114 ASN A N 1
ATOM 727 C CA . ASN A 1 103 ? 8.485 0.519 11.505 1.00 30.76 114 ASN A CA 1
ATOM 728 C C . ASN A 1 103 ? 7.856 0.355 10.112 1.00 30.95 114 ASN A C 1
ATOM 729 O O . ASN A 1 103 ? 6.671 0.034 9.984 1.00 33.68 114 ASN A O 1
ATOM 734 N N . SER A 1 104 ? 8.682 0.447 9.037 1.00 30.95 115 SER A N 1
ATOM 735 C CA . SER A 1 104 ? 8.099 0.352 7.692 1.00 31.53 115 SER A CA 1
ATOM 736 C C . SER A 1 104 ? 7.492 -1.024 7.426 1.00 30.59 115 SER A C 1
ATOM 737 O O . SER A 1 104 ? 6.471 -1.146 6.713 1.00 31.91 115 SER A O 1
ATOM 740 N N . LEU A 1 105 ? 8.045 -2.047 8.061 1.00 31.56 116 LEU A N 1
ATOM 741 C CA . LEU A 1 105 ? 7.616 -3.413 7.822 1.00 31.09 116 LEU A CA 1
ATOM 742 C C . LEU A 1 105 ? 6.547 -3.897 8.808 1.00 35.30 116 LEU A C 1
ATOM 743 O O . LEU A 1 105 ? 5.878 -4.897 8.519 1.00 37.17 116 LEU A O 1
ATOM 748 N N . THR A 1 106 ? 6.295 -3.172 9.896 1.00 33.15 117 THR A N 1
ATOM 749 C CA . THR A 1 106 ? 5.381 -3.663 10.934 1.00 33.31 117 THR A CA 1
ATOM 750 C C . THR A 1 106 ? 4.278 -2.690 11.311 1.00 37.99 117 THR A C 1
ATOM 751 O O . THR A 1 106 ? 3.296 -3.134 11.944 1.00 37.95 117 THR A O 1
ATOM 755 N N . ARG A 1 107 ? 4.358 -1.399 10.946 1.00 33.71 118 ARG A N 1
ATOM 756 C CA . ARG A 1 107 ? 3.364 -0.424 11.432 1.00 37.31 118 ARG A CA 1
ATOM 757 C C . ARG A 1 107 ? 1.955 -0.701 10.861 1.00 37.96 118 ARG A C 1
ATOM 758 O O . ARG A 1 107 ? 0.900 -0.466 11.527 1.00 36.01 118 ARG A O 1
ATOM 766 N N . SER A 1 108 ? 1.934 -1.202 9.637 1.00 37.84 119 SER A N 1
ATOM 767 C CA . SER A 1 108 ? 0.732 -1.622 8.924 1.00 38.57 119 SER A CA 1
ATOM 768 C C . SER A 1 108 ? 1.199 -2.720 7.976 1.00 40.31 119 SER A C 1
ATOM 769 O O . SER A 1 108 ? 2.384 -2.794 7.655 1.00 33.70 119 SER A O 1
ATOM 772 N N . ALA A 1 109 ? 0.298 -3.628 7.604 1.00 41.32 120 ALA A N 1
ATOM 773 C CA . ALA A 1 109 ? 0.735 -4.816 6.865 1.00 35.91 120 ALA A CA 1
ATOM 774 C C . ALA A 1 109 ? 1.274 -4.444 5.484 1.00 31.82 120 ALA A C 1
ATOM 775 O O . ALA A 1 109 ? 0.708 -3.601 4.789 1.00 34.14 120 ALA A O 1
ATOM 777 N N . PRO A 1 110 ? 2.300 -5.115 5.008 1.00 32.27 121 PRO A N 1
ATOM 778 C CA . PRO A 1 110 ? 2.645 -4.998 3.589 1.00 33.88 121 PRO A CA 1
ATOM 779 C C . PRO A 1 110 ? 1.477 -5.375 2.673 1.00 35.43 121 PRO A C 1
ATOM 780 O O . PRO A 1 110 ? 0.607 -6.186 3.023 1.00 36.71 121 PRO A O 1
ATOM 784 N N . LEU A 1 111 ? 1.451 -4.745 1.473 1.00 34.45 122 LEU A N 1
ATOM 785 C CA . LEU A 1 111 ? 0.346 -4.975 0.507 1.00 35.81 122 LEU A CA 1
ATOM 786 C C . LEU A 1 111 ? 0.800 -5.871 -0.635 1.00 41.18 122 LEU A C 1
ATOM 787 O O . LEU A 1 111 ? 1.894 -5.658 -1.221 1.00 36.33 122 LEU A O 1
ATOM 792 N N . PRO A 1 112 ? -0.033 -6.827 -1.013 1.00 35.95 123 PRO A N 1
ATOM 793 C CA . PRO A 1 112 ? 0.308 -7.671 -2.176 1.00 42.19 123 PRO A CA 1
ATOM 794 C C . PRO A 1 112 ? 0.266 -6.901 -3.488 1.00 43.97 123 PRO A C 1
ATOM 795 O O . PRO A 1 112 ? -0.616 -6.073 -3.724 1.00 48.92 123 PRO A O 1
ATOM 799 N N . ASN A 1 113 ? 1.174 -7.250 -4.408 1.00 42.81 124 ASN A N 1
ATOM 800 C CA . ASN A 1 113 ? 1.161 -6.679 -5.754 1.00 56.09 124 ASN A CA 1
ATOM 801 C C . ASN A 1 113 ? 0.344 -7.469 -6.767 1.00 71.10 124 ASN A C 1
ATOM 802 O O . ASN A 1 113 ? 0.702 -7.465 -7.954 1.00 83.81 124 ASN A O 1
ATOM 804 N N . ASP A 1 114 ? -0.723 -8.144 -6.378 1.00 77.45 125 ASP A N 1
ATOM 805 C CA . ASP A 1 114 ? -1.469 -8.989 -7.348 1.00 84.63 125 ASP A CA 1
ATOM 806 C C . ASP A 1 114 ? -0.720 -10.254 -7.763 1.00 84.39 125 ASP A C 1
ATOM 807 O O . ASP A 1 114 ? -0.616 -10.548 -8.957 1.00 83.28 125 ASP A O 1
ATOM 812 N N . GLY A 1 120 ? 3.828 -17.768 -7.606 1.00 95.18 131 GLY A N 1
ATOM 813 C CA . GLY A 1 120 ? 5.198 -18.107 -7.262 1.00 94.56 131 GLY A CA 1
ATOM 814 C C . GLY A 1 120 ? 6.115 -16.898 -7.167 1.00 93.87 131 GLY A C 1
ATOM 815 O O . GLY A 1 120 ? 6.863 -16.742 -6.186 1.00 90.58 131 GLY A O 1
ATOM 816 N N . ALA A 1 121 ? 6.074 -16.042 -8.193 1.00 94.90 132 ALA A N 1
ATOM 817 C CA . ALA A 1 121 ? 6.891 -14.825 -8.211 1.00 91.44 132 ALA A CA 1
ATOM 818 C C . ALA A 1 121 ? 6.080 -13.640 -7.674 1.00 92.32 132 ALA A C 1
ATOM 819 O O . ALA A 1 121 ? 5.917 -12.595 -8.313 1.00 96.01 132 ALA A O 1
ATOM 821 N N . ARG A 1 122 ? 5.585 -13.831 -6.453 1.00 85.17 133 ARG A N 1
ATOM 822 C CA . ARG A 1 122 ? 4.772 -12.869 -5.727 1.00 76.51 133 ARG A CA 1
ATOM 823 C C . ARG A 1 122 ? 5.649 -11.825 -5.061 1.00 63.93 133 ARG A C 1
ATOM 824 O O . ARG A 1 122 ? 6.755 -12.134 -4.591 1.00 52.52 133 ARG A O 1
ATOM 832 N N . PHE A 1 123 ? 5.145 -10.589 -4.985 1.00 52.18 134 PHE A N 1
ATOM 833 C CA . PHE A 1 123 ? 5.791 -9.644 -4.093 1.00 46.76 134 PHE A CA 1
ATOM 834 C C . PHE A 1 123 ? 4.774 -8.824 -3.309 1.00 41.99 134 PHE A C 1
ATOM 835 O O . PHE A 1 123 ? 3.619 -8.681 -3.707 1.00 40.22 134 PHE A O 1
ATOM 843 N N . HIS A 1 124 ? 5.239 -8.323 -2.168 1.00 38.23 135 HIS A N 1
ATOM 844 C CA . HIS A 1 124 ? 4.515 -7.358 -1.347 1.00 36.99 135 HIS A CA 1
ATOM 845 C C . HIS A 1 124 ? 5.364 -6.108 -1.248 1.00 36.08 135 HIS A C 1
ATOM 846 O O . HIS A 1 124 ? 6.601 -6.139 -1.389 1.00 34.25 135 HIS A O 1
ATOM 853 N N . THR A 1 1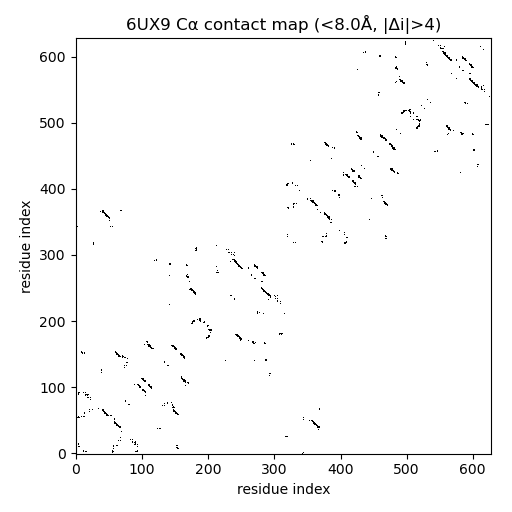25 ? 4.690 -5.007 -0.998 1.00 33.88 136 THR A N 1
ATOM 854 C CA . THR A 1 125 ? 5.344 -3.730 -0.786 1.00 35.19 136 THR A CA 1
ATOM 855 C C . THR A 1 125 ? 5.053 -3.287 0.632 1.00 35.93 136 THR A C 1
ATOM 856 O O . THR A 1 125 ? 3.937 -3.459 1.119 1.00 34.14 136 THR A O 1
ATOM 860 N N . SER A 1 126 ? 6.036 -2.726 1.301 1.00 29.76 137 SER A N 1
ATOM 861 C CA . SER A 1 126 ? 5.739 -2.190 2.635 1.00 31.96 137 SER A CA 1
ATOM 862 C C . SER A 1 126 ? 4.683 -1.105 2.527 1.00 33.00 137 SER A C 1
ATOM 863 O O . SER A 1 126 ? 4.444 -0.495 1.457 1.00 32.63 137 SER A O 1
ATOM 866 N N . TYR A 1 127 ? 3.999 -0.882 3.662 1.00 31.66 138 TYR A N 1
ATOM 867 C CA . TYR A 1 127 ? 2.845 0.004 3.579 1.00 34.48 138 TYR A CA 1
ATOM 868 C C . TYR A 1 127 ? 3.249 1.412 3.176 1.00 37.39 138 TYR A C 1
ATOM 869 O O . TYR A 1 127 ? 2.437 2.148 2.613 1.00 37.99 138 TYR A O 1
ATOM 878 N N . ASP A 1 128 ? 4.495 1.808 3.465 1.00 37.22 139 ASP A N 1
ATOM 879 C CA . ASP A 1 128 ? 4.965 3.133 3.092 1.00 39.72 139 ASP A CA 1
ATOM 880 C C . ASP A 1 128 ? 5.734 3.115 1.765 1.00 40.82 139 ASP A C 1
ATOM 881 O O . ASP A 1 128 ? 6.336 4.129 1.389 1.00 38.45 139 ASP A O 1
ATOM 886 N N . LYS A 1 129 ? 5.687 1.991 1.049 1.00 35.90 140 LYS A N 1
ATOM 887 C CA . LYS A 1 129 ? 6.189 1.848 -0.316 1.00 33.59 140 LYS A CA 1
ATOM 888 C C . LYS A 1 129 ? 7.702 2.010 -0.404 1.00 33.51 140 LYS A C 1
ATOM 889 O O . LYS A 1 129 ? 8.266 2.096 -1.508 1.00 36.86 140 LYS A O 1
ATOM 895 N N . ARG A 1 130 ? 8.388 1.912 0.719 1.00 32.28 141 ARG A N 1
ATOM 896 C CA . ARG A 1 130 ? 9.860 2.004 0.704 1.00 34.53 141 ARG A CA 1
ATOM 897 C C . ARG A 1 130 ? 10.549 0.699 0.341 1.00 33.75 141 ARG A C 1
ATOM 898 O O . ARG A 1 130 ? 11.620 0.734 -0.300 1.00 33.71 141 ARG A O 1
ATOM 906 N N . TYR A 1 131 ? 9.968 -0.450 0.692 1.00 32.07 142 TYR A N 1
ATOM 907 C CA . TYR A 1 131 ? 10.644 -1.735 0.576 1.00 29.61 142 TYR A CA 1
ATOM 908 C C . TYR A 1 131 ? 9.756 -2.766 -0.098 1.00 33.84 142 TYR A C 1
ATOM 909 O O . TYR A 1 131 ? 8.527 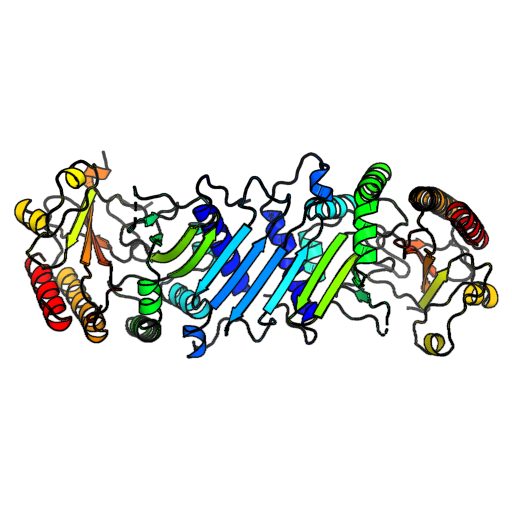-2.712 -0.020 1.00 33.07 142 TYR A O 1
ATOM 918 N N . ILE A 1 132 ? 10.412 -3.725 -0.760 1.00 30.00 143 ILE A N 1
ATOM 919 C CA . ILE A 1 132 ? 9.776 -4.836 -1.454 1.00 29.68 143 ILE A CA 1
ATOM 920 C C . ILE A 1 132 ? 10.122 -6.115 -0.723 1.00 32.29 143 ILE A C 1
ATOM 921 O O . ILE A 1 132 ? 11.270 -6.310 -0.284 1.00 31.17 143 ILE A O 1
ATOM 926 N N . ILE A 1 133 ? 9.144 -6.987 -0.568 1.00 32.09 144 ILE A N 1
ATOM 927 C CA . ILE A 1 133 ? 9.357 -8.312 0.014 1.00 30.79 144 ILE A CA 1
ATOM 928 C C . ILE A 1 133 ? 9.062 -9.322 -1.067 1.00 32.86 144 ILE A C 1
ATOM 929 O O . ILE A 1 133 ? 7.924 -9.435 -1.503 1.00 33.97 144 ILE A O 1
ATOM 934 N N . LYS A 1 134 ? 10.095 -10.030 -1.533 1.00 35.70 145 LYS A N 1
ATOM 935 C CA . LYS A 1 134 ? 9.957 -10.957 -2.656 1.00 36.59 145 LYS A CA 1
ATOM 936 C C . LYS A 1 134 ? 10.007 -12.385 -2.122 1.00 33.22 145 LYS A C 1
ATOM 937 O O . LYS A 1 134 ? 10.970 -12.737 -1.409 1.00 36.16 145 LYS A O 1
ATOM 943 N N . THR A 1 135 ? 9.049 -13.213 -2.523 1.00 29.60 146 THR A N 1
ATOM 944 C CA . THR A 1 135 ? 9.090 -14.636 -2.203 1.00 35.19 146 THR A CA 1
ATOM 945 C C . THR A 1 135 ? 10.113 -15.289 -3.139 1.00 42.33 146 THR A C 1
ATOM 946 O O . THR A 1 135 ? 10.114 -14.997 -4.340 1.00 40.82 146 THR A O 1
ATOM 950 N N . ILE A 1 136 ? 11.030 -16.110 -2.596 1.00 37.55 147 ILE A N 1
ATOM 951 C CA . ILE A 1 136 ? 12.102 -16.710 -3.401 1.00 32.81 147 ILE A CA 1
ATOM 952 C C . ILE A 1 136 ? 12.156 -18.182 -3.055 1.00 36.58 147 ILE A C 1
ATOM 953 O O . ILE A 1 136 ? 11.501 -18.638 -2.123 1.00 37.13 147 ILE A O 1
ATOM 958 N N . THR A 1 137 ? 12.930 -18.942 -3.821 1.00 38.38 148 THR A N 1
ATOM 959 C CA . THR A 1 137 ? 13.002 -20.379 -3.585 1.00 40.64 148 THR A CA 1
ATOM 960 C C . THR A 1 137 ? 14.129 -20.740 -2.614 1.00 36.08 148 THR A C 1
ATOM 961 O O . THR A 1 137 ? 15.004 -19.935 -2.305 1.00 38.82 148 THR A O 1
ATOM 965 N N . SER A 1 138 ? 14.136 -22.011 -2.204 1.00 38.49 149 SER A N 1
ATOM 966 C CA . SER A 1 138 ? 15.266 -22.479 -1.408 1.00 43.27 149 SER A CA 1
ATOM 967 C C . SER A 1 138 ? 16.573 -22.465 -2.205 1.00 43.76 149 SER A C 1
ATOM 968 O O . SER A 1 138 ? 17.645 -22.248 -1.625 1.00 41.68 149 SER A O 1
ATOM 971 N N . GLU A 1 139 ? 16.506 -22.687 -3.521 1.00 44.85 150 GLU A N 1
ATOM 972 C CA . GLU A 1 139 ? 17.707 -22.576 -4.360 1.00 45.92 150 GLU A CA 1
ATOM 973 C C . GLU A 1 139 ? 18.195 -21.139 -4.421 1.00 41.86 150 GLU A C 1
ATOM 974 O O . GLU A 1 139 ? 19.419 -20.874 -4.510 1.00 38.41 150 GLU A O 1
ATOM 980 N N . ASP A 1 140 ? 17.257 -20.193 -4.453 1.00 37.10 151 ASP A N 1
ATOM 981 C CA . ASP A 1 140 ? 17.615 -18.783 -4.426 1.00 37.81 151 ASP A CA 1
ATOM 982 C C . ASP A 1 140 ? 18.302 -18.443 -3.115 1.00 39.34 151 ASP A C 1
ATOM 983 O O . ASP A 1 140 ? 19.221 -17.618 -3.101 1.00 34.39 151 ASP A O 1
ATOM 988 N N . VAL A 1 141 ? 17.794 -18.984 -1.990 1.00 38.22 152 VAL A N 1
ATOM 989 C CA . VAL A 1 141 ? 18.445 -18.748 -0.694 1.00 34.11 152 VAL A CA 1
ATOM 990 C C . VAL A 1 141 ? 19.869 -19.326 -0.710 1.00 35.71 152 VAL A C 1
ATOM 991 O O . VAL A 1 141 ? 20.830 -18.685 -0.246 1.00 35.29 152 VAL A O 1
ATOM 995 N N . ALA A 1 142 ? 20.031 -20.533 -1.247 1.00 34.50 153 ALA A N 1
ATOM 996 C CA . ALA A 1 142 ? 21.381 -21.102 -1.338 1.00 37.58 153 ALA A CA 1
ATOM 997 C C . ALA A 1 142 ? 22.291 -20.226 -2.208 1.00 40.86 153 ALA A C 1
ATOM 998 O O . ALA A 1 142 ? 23.453 -19.987 -1.854 1.00 38.10 153 ALA A O 1
ATOM 1000 N N . GLU A 1 143 ? 21.769 -19.678 -3.319 1.00 37.52 154 GLU A N 1
ATOM 1001 C CA . GLU A 1 143 ? 22.604 -18.813 -4.162 1.00 39.57 154 GLU A CA 1
ATOM 1002 C C . GLU A 1 143 ? 22.951 -17.492 -3.466 1.00 35.07 154 GLU A C 1
ATOM 1003 O O . GLU A 1 143 ? 24.093 -16.982 -3.576 1.00 34.07 154 GLU A O 1
ATOM 1009 N N . MET A 1 144 ? 22.006 -16.935 -2.704 1.00 32.33 155 MET A N 1
ATOM 1010 C CA . MET A 1 144 ? 22.326 -15.731 -1.974 1.00 27.96 155 MET A CA 1
ATOM 1011 C C . MET A 1 144 ? 23.487 -15.995 -0.997 1.00 32.79 155 MET A C 1
ATOM 1012 O O . MET A 1 144 ? 24.363 -15.137 -0.827 1.00 33.73 155 MET A O 1
ATOM 1017 N N . HIS A 1 145 ? 23.480 -17.157 -0.312 1.00 36.31 156 HIS A N 1
ATOM 1018 C CA . HIS A 1 145 ? 24.588 -17.461 0.591 1.00 38.26 156 HIS A CA 1
ATOM 1019 C C . HIS A 1 145 ? 25.879 -17.620 -0.195 1.00 37.98 156 HIS A C 1
ATOM 1020 O O . HIS A 1 145 ? 26.949 -17.219 0.289 1.00 38.00 156 HIS A O 1
ATOM 1027 N N . ASN A 1 146 ? 25.791 -18.167 -1.418 1.00 37.41 157 ASN A N 1
ATOM 1028 C CA A ASN A 1 146 ? 27.001 -18.371 -2.211 0.52 37.79 157 ASN A CA 1
ATOM 1029 C CA B ASN A 1 146 ? 26.999 -18.378 -2.205 0.48 37.82 157 ASN A CA 1
ATOM 1030 C C . ASN A 1 146 ? 27.635 -17.056 -2.632 1.00 37.72 157 ASN A C 1
ATOM 1031 O O . ASN A 1 146 ? 28.867 -16.990 -2.799 1.00 37.34 157 ASN A O 1
ATOM 1040 N N . ILE A 1 147 ? 26.834 -15.999 -2.804 1.00 34.36 158 ILE A N 1
ATOM 1041 C CA . ILE A 1 147 ? 27.388 -14.716 -3.244 1.00 33.26 158 ILE A CA 1
ATOM 1042 C C . ILE A 1 147 ? 27.494 -13.677 -2.152 1.00 30.04 158 ILE A C 1
ATOM 1043 O O . ILE A 1 147 ? 27.969 -12.555 -2.438 1.00 32.30 158 ILE A O 1
ATOM 1048 N N . LEU A 1 148 ? 27.030 -13.963 -0.908 1.00 29.41 159 LEU A N 1
ATOM 1049 C CA . LEU A 1 148 ? 26.861 -12.871 0.044 1.00 29.51 159 LEU A CA 1
ATOM 1050 C C . LEU A 1 148 ? 28.182 -12.175 0.402 1.00 29.99 159 LEU A C 1
ATOM 1051 O O . LEU A 1 148 ? 28.202 -10.934 0.529 1.00 32.20 159 LEU A O 1
ATOM 1056 N N . LYS A 1 149 ? 29.280 -12.938 0.579 1.00 32.92 160 LYS A N 1
ATOM 1057 C CA . LYS A 1 149 ? 30.572 -12.307 0.900 1.00 35.06 160 LYS A CA 1
ATOM 1058 C C . LYS A 1 149 ? 31.003 -11.377 -0.231 1.00 36.37 160 LYS A C 1
ATOM 1059 O O . LYS A 1 149 ? 31.416 -10.217 -0.000 1.00 33.88 160 LYS A O 1
ATOM 1065 N N . LYS A 1 150 ? 30.913 -11.874 -1.477 1.00 32.49 161 LYS A N 1
ATOM 1066 C CA . LYS A 1 150 ? 31.315 -11.044 -2.603 1.00 38.28 161 LYS A CA 1
ATOM 1067 C C . LYS A 1 150 ? 30.387 -9.849 -2.762 1.00 33.14 161 LYS A C 1
ATOM 1068 O O . LYS A 1 150 ? 30.857 -8.727 -3.030 1.00 33.57 161 LYS A O 1
ATOM 1074 N N . TYR A 1 151 ? 29.080 -10.054 -2.596 1.00 32.35 162 TYR A N 1
ATOM 1075 C CA . TYR A 1 151 ? 28.174 -8.919 -2.668 1.00 30.05 162 TYR A CA 1
ATOM 1076 C C . TYR A 1 151 ? 28.491 -7.907 -1.578 1.00 27.17 162 TYR A C 1
ATOM 1077 O O . TYR A 1 151 ? 28.472 -6.687 -1.818 1.00 29.90 162 TYR A O 1
ATOM 1086 N N . HIS A 1 152 ? 28.680 -8.372 -0.342 1.00 27.92 163 HIS A N 1
ATOM 1087 C CA . HIS A 1 152 ? 28.939 -7.386 0.698 1.00 31.87 163 HIS A CA 1
ATOM 1088 C C . HIS A 1 152 ? 30.206 -6.590 0.391 1.00 33.88 163 HIS A C 1
ATOM 1089 O O . HIS A 1 152 ? 30.215 -5.350 0.498 1.00 31.47 163 HIS A O 1
ATOM 1096 N N . GLN A 1 153 ? 31.296 -7.287 0.004 1.00 31.66 164 GLN A N 1
ATOM 1097 C CA . GLN A 1 153 ? 32.526 -6.591 -0.377 1.00 32.93 164 GLN A CA 1
ATOM 1098 C C . GLN A 1 153 ? 32.299 -5.628 -1.565 1.00 34.58 164 GLN A C 1
ATOM 1099 O O . GLN A 1 153 ? 32.835 -4.517 -1.569 1.00 35.39 164 GLN A O 1
ATOM 1105 N N . TYR A 1 154 ? 31.434 -5.995 -2.539 1.00 31.33 165 TYR A N 1
ATOM 1106 C CA . TYR A 1 154 ? 31.155 -5.080 -3.642 1.00 32.70 165 TYR A CA 1
ATOM 1107 C C . TYR A 1 154 ? 30.441 -3.820 -3.179 1.00 31.51 165 TYR A C 1
ATOM 1108 O O . TYR A 1 154 ? 30.725 -2.717 -3.678 1.00 33.01 165 TYR A O 1
ATOM 1117 N N . ILE A 1 155 ? 29.437 -3.987 -2.296 1.00 31.39 166 ILE A N 1
ATOM 1118 C CA . ILE A 1 155 ? 28.726 -2.845 -1.708 1.00 32.52 166 ILE A CA 1
ATOM 1119 C C . ILE A 1 155 ? 29.677 -1.960 -0.917 1.00 32.59 166 ILE A C 1
ATOM 1120 O O . ILE A 1 155 ? 29.566 -0.731 -0.960 1.00 34.53 166 ILE A O 1
ATOM 1125 N N . VAL A 1 156 ? 30.622 -2.562 -0.167 1.00 33.43 167 VAL A N 1
ATOM 1126 C CA . VAL A 1 156 ? 31.666 -1.758 0.495 1.00 36.47 167 VAL A CA 1
ATOM 1127 C C . VAL A 1 156 ? 32.438 -0.941 -0.530 1.00 39.00 167 VAL A C 1
ATOM 1128 O O . VAL A 1 156 ? 32.693 0.257 -0.347 1.00 39.80 167 VAL A O 1
ATOM 1132 N N . GLU A 1 157 ? 32.858 -1.580 -1.614 1.00 37.69 168 GLU A N 1
ATOM 1133 C CA . GLU A 1 157 ? 33.708 -0.851 -2.547 1.00 43.83 168 GLU A CA 1
ATOM 1134 C C . GLU A 1 157 ? 33.007 0.265 -3.305 1.00 45.69 168 GLU A C 1
ATOM 1135 O O . GLU A 1 157 ? 33.671 1.256 -3.637 1.00 41.79 168 GLU A O 1
ATOM 1141 N N . CYS A 1 158 ? 31.703 0.154 -3.592 1.00 41.48 169 CYS A N 1
ATOM 1142 C CA . CYS A 1 158 ? 31.015 1.218 -4.297 1.00 43.75 169 CYS A CA 1
ATOM 1143 C C . CYS A 1 158 ? 30.325 2.211 -3.350 1.00 43.11 169 CYS A C 1
ATOM 1144 O O . CYS A 1 158 ? 29.478 3.014 -3.797 1.00 41.67 169 CYS A O 1
ATOM 1147 N N . HIS A 1 159 ? 30.536 2.053 -2.038 1.00 39.15 170 HIS A N 1
ATOM 1148 C CA . HIS A 1 159 ? 29.870 2.880 -1.022 1.00 43.01 170 HIS A CA 1
ATOM 1149 C C . HIS A 1 159 ? 28.352 2.821 -1.163 1.00 43.02 170 HIS A C 1
ATOM 1150 O O . HIS A 1 159 ? 27.650 3.835 -1.032 1.00 47.17 170 HIS A O 1
ATOM 1157 N N . GLY A 1 160 ? 27.833 1.630 -1.467 1.00 38.99 171 GLY A N 1
ATOM 1158 C CA . GLY A 1 160 ? 26.391 1.486 -1.626 1.00 39.73 171 GLY A CA 1
ATOM 1159 C C . GLY A 1 160 ? 25.787 2.090 -2.882 1.00 42.84 171 GLY A C 1
ATOM 1160 O O . GLY A 1 160 ? 24.561 2.004 -3.053 1.00 44.41 171 GLY A O 1
ATOM 1161 N N . ILE A 1 161 ? 26.558 2.707 -3.770 1.00 40.30 172 ILE A N 1
ATOM 1162 C CA . ILE A 1 161 ? 25.980 3.282 -4.998 1.00 41.55 172 ILE A CA 1
ATOM 1163 C C . ILE A 1 161 ? 26.071 2.229 -6.101 1.00 43.90 172 ILE A C 1
ATOM 1164 O O . ILE A 1 161 ? 27.135 1.985 -6.656 1.00 41.36 172 ILE A O 1
ATOM 1169 N N . THR A 1 162 ? 24.945 1.609 -6.427 1.00 38.65 173 THR A N 1
ATOM 1170 C CA . THR A 1 162 ? 24.897 0.510 -7.386 1.00 34.90 173 THR A CA 1
ATOM 1171 C C . THR A 1 162 ? 23.492 0.441 -7.940 1.00 35.37 173 THR A C 1
ATOM 1172 O O . THR A 1 162 ? 22.528 0.908 -7.312 1.00 34.87 173 THR A O 1
ATOM 1176 N N . LEU A 1 163 ? 23.371 -0.169 -9.124 1.00 30.47 174 LEU A N 1
ATOM 1177 C CA . LEU A 1 163 ? 22.083 -0.499 -9.722 1.00 30.48 174 LEU A CA 1
ATOM 1178 C C . LEU A 1 163 ? 21.630 -1.897 -9.367 1.00 32.47 174 LEU A C 1
ATOM 1179 O O . LEU A 1 163 ? 20.504 -2.274 -9.735 1.00 35.36 174 LEU A O 1
ATOM 1184 N N . LEU A 1 164 ? 22.442 -2.655 -8.628 1.00 30.47 175 LEU A N 1
ATOM 1185 C CA . LEU A 1 164 ? 22.006 -3.957 -8.161 1.00 29.50 175 LEU A CA 1
ATOM 1186 C C . LEU A 1 164 ? 20.872 -3.778 -7.145 1.00 30.42 175 LEU A C 1
ATOM 1187 O O . LEU A 1 164 ? 20.737 -2.698 -6.574 1.00 31.82 175 LEU A O 1
ATOM 1192 N N . PRO A 1 165 ? 20.098 -4.830 -6.885 1.00 30.92 176 PRO A N 1
ATOM 1193 C CA . PRO A 1 165 ? 19.151 -4.774 -5.745 1.00 30.96 176 PRO A CA 1
ATOM 1194 C C . PRO A 1 165 ? 19.934 -4.561 -4.444 1.00 31.20 176 PRO A C 1
ATOM 1195 O O . PRO A 1 165 ? 21.090 -5.023 -4.308 1.00 31.72 176 PRO A O 1
ATOM 1199 N N . GLN A 1 166 ? 19.314 -3.790 -3.503 1.00 29.53 177 GLN A N 1
ATOM 1200 C CA . GLN A 1 166 ? 19.872 -3.491 -2.186 1.00 31.39 177 GLN A CA 1
ATOM 1201 C C . GLN A 1 166 ? 19.235 -4.451 -1.204 1.00 30.92 177 GLN A C 1
ATOM 1202 O O . GLN A 1 166 ? 18.058 -4.275 -0.843 1.00 32.61 177 GLN A O 1
ATOM 1208 N N . PHE A 1 167 ? 19.938 -5.529 -0.863 1.00 29.37 178 PHE A N 1
ATOM 1209 C CA . PHE A 1 167 ? 19.360 -6.573 -0.027 1.00 32.62 178 PHE A CA 1
ATOM 1210 C C . PHE A 1 167 ? 19.435 -6.192 1.448 1.00 34.73 178 PHE A C 1
ATOM 1211 O O . PHE A 1 167 ? 20.505 -5.885 1.987 1.00 29.60 178 PHE A O 1
ATOM 1219 N N . LEU A 1 168 ? 18.280 -6.295 2.127 1.00 26.86 179 LEU A N 1
ATOM 1220 C CA . LEU A 1 168 ? 18.105 -5.748 3.465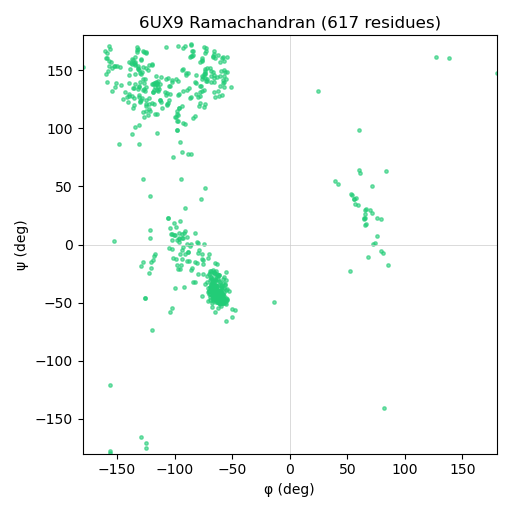 1.00 29.67 179 LEU A CA 1
ATOM 1221 C C . LEU A 1 168 ? 17.743 -6.784 4.506 1.00 27.65 179 LEU A C 1
ATOM 1222 O O . LEU A 1 168 ? 17.831 -6.480 5.715 1.00 31.54 179 LEU A O 1
ATOM 1227 N N . GLY A 1 169 ? 17.323 -7.971 4.095 1.00 29.56 180 GLY A N 1
ATOM 1228 C CA . GLY A 1 169 ? 16.982 -8.999 5.055 1.00 28.53 180 GLY A CA 1
ATOM 1229 C C . GLY A 1 169 ? 16.547 -10.235 4.317 1.00 31.23 180 GLY A C 1
ATOM 1230 O O . GLY A 1 169 ? 16.070 -10.138 3.174 1.00 28.66 180 GLY A O 1
ATOM 1231 N N . MET A 1 170 ? 16.723 -11.402 4.936 1.00 27.25 181 MET A N 1
ATOM 1232 C CA . MET A 1 170 ? 16.356 -12.652 4.278 1.00 27.22 181 MET A CA 1
ATOM 1233 C C . MET A 1 170 ? 15.838 -13.614 5.320 1.00 30.70 181 MET A C 1
ATOM 1234 O O . MET A 1 170 ? 16.506 -13.871 6.320 1.00 28.65 181 MET A O 1
ATOM 1239 N N . TYR A 1 171 ? 14.616 -14.140 5.109 1.00 28.33 182 TYR A N 1
ATOM 1240 C CA . TYR A 1 171 ? 13.934 -14.918 6.133 1.00 30.74 182 TYR A CA 1
ATOM 1241 C C . TYR A 1 171 ? 13.266 -16.177 5.586 1.00 32.31 182 TYR A C 1
ATOM 1242 O O . TYR A 1 171 ? 12.959 -16.279 4.394 1.00 33.49 182 TYR A O 1
ATOM 1251 N N . ARG A 1 172 ? 13.028 -17.121 6.480 1.00 28.95 183 ARG A N 1
ATOM 1252 C CA . ARG A 1 172 ? 12.200 -18.295 6.195 1.00 31.40 183 ARG A CA 1
ATOM 1253 C C . ARG A 1 172 ? 11.006 -18.270 7.139 1.00 37.10 183 ARG A C 1
ATOM 1254 O O . ARG A 1 172 ? 11.186 -18.083 8.338 1.00 34.99 183 ARG A O 1
ATOM 1262 N N . LEU A 1 173 ? 9.799 -18.456 6.606 1.00 31.83 184 LEU A N 1
ATOM 1263 C CA . LEU A 1 173 ? 8.572 -18.411 7.435 1.00 32.56 184 LEU A CA 1
ATOM 1264 C C . LEU A 1 173 ? 7.850 -19.738 7.353 1.00 34.54 184 LEU A C 1
ATOM 1265 O O . LEU A 1 173 ? 7.680 -20.271 6.259 1.00 36.60 184 LEU A O 1
ATOM 1270 N N . ASN A 1 174 ? 7.336 -20.245 8.495 1.00 35.57 185 ASN A N 1
ATOM 1271 C CA . ASN A 1 174 ? 6.546 -21.464 8.487 1.00 37.71 185 ASN A CA 1
ATOM 1272 C C . ASN A 1 174 ? 5.272 -21.154 9.251 1.00 40.59 185 ASN A C 1
ATOM 1273 O O . ASN A 1 174 ? 5.348 -20.694 10.385 1.00 40.52 185 ASN A O 1
ATOM 1278 N N . VAL A 1 175 ? 4.112 -21.373 8.639 1.00 39.71 186 VAL A N 1
ATOM 1279 C CA . VAL A 1 175 ? 2.868 -21.263 9.393 1.00 40.84 186 VAL A CA 1
ATOM 1280 C C . VAL A 1 175 ? 1.827 -22.060 8.626 1.00 50.99 186 VAL A C 1
ATOM 1281 O O . VAL A 1 175 ? 1.812 -22.034 7.397 1.00 50.84 186 VAL A O 1
ATOM 1285 N N . ASP A 1 176 ? 0.982 -22.795 9.346 1.00 54.07 187 ASP A N 1
ATOM 1286 C CA . ASP A 1 176 ? -0.156 -23.485 8.713 1.00 61.99 187 ASP A CA 1
ATOM 1287 C C . ASP A 1 176 ? 0.297 -24.449 7.610 1.00 64.02 187 ASP A C 1
ATOM 1288 O O . ASP A 1 176 ? -0.356 -24.565 6.571 1.00 65.16 187 ASP A O 1
ATOM 1293 N N . GLY A 1 177 ? 1.403 -25.166 7.840 1.00 62.24 188 GLY A N 1
ATOM 1294 C CA . GLY A 1 177 ? 1.831 -26.161 6.877 1.00 62.19 188 GLY A CA 1
ATOM 1295 C C . GLY A 1 177 ? 2.478 -25.590 5.631 1.00 58.17 188 GLY A C 1
ATOM 1296 O O . GLY A 1 177 ? 2.751 -26.338 4.691 1.00 61.58 188 GLY A O 1
ATOM 1297 N N . VAL A 1 178 ? 2.725 -24.289 5.594 1.00 48.32 189 VAL A N 1
ATOM 1298 C CA . VAL A 1 178 ? 3.270 -23.606 4.437 1.00 46.39 189 VAL A CA 1
ATOM 1299 C C . VAL A 1 178 ? 4.611 -23.051 4.881 1.00 48.90 189 VAL A C 1
ATOM 1300 O O . VAL A 1 178 ? 4.750 -22.533 6.001 1.00 48.44 189 VAL A O 1
ATOM 1304 N N . GLU A 1 179 ? 5.608 -23.214 4.025 1.00 45.47 190 GLU A N 1
ATOM 1305 C CA . GLU A 1 179 ? 6.942 -22.717 4.303 1.00 45.74 190 GLU A CA 1
ATOM 1306 C C . GLU A 1 179 ? 7.375 -21.891 3.109 1.00 45.00 190 GLU A C 1
ATOM 1307 O O . GLU A 1 179 ? 7.296 -22.371 1.981 1.00 50.08 190 GLU A O 1
ATOM 1313 N N . ILE A 1 180 ? 7.793 -20.643 3.338 1.00 38.67 191 ILE A N 1
ATOM 1314 C CA . ILE A 1 180 ? 8.238 -19.787 2.253 1.00 39.31 191 ILE A CA 1
ATOM 1315 C C . ILE A 1 180 ? 9.533 -19.106 2.671 1.00 36.68 191 ILE A C 1
ATOM 1316 O O . ILE A 1 180 ? 9.825 -18.930 3.859 1.00 34.48 191 ILE A O 1
ATOM 1321 N N . TYR A 1 181 ? 10.297 -18.690 1.677 1.00 33.74 192 TYR A N 1
ATOM 1322 C CA . TYR A 1 181 ? 11.463 -17.857 1.879 1.00 31.23 192 TYR A CA 1
ATOM 1323 C C . TYR A 1 181 ? 11.191 -16.488 1.292 1.00 33.78 192 TYR A C 1
ATOM 1324 O O . TYR A 1 181 ? 10.603 -16.386 0.208 1.00 34.54 192 TYR A O 1
ATOM 1333 N N . VAL A 1 182 ? 11.693 -15.436 1.935 1.00 31.59 193 VAL A N 1
ATOM 1334 C CA . VAL A 1 182 ? 11.554 -14.098 1.380 1.00 32.68 193 VAL A CA 1
ATOM 1335 C C . VAL A 1 182 ? 12.835 -13.308 1.499 1.00 31.33 193 VAL A C 1
ATOM 1336 O O . VAL A 1 182 ? 13.668 -13.528 2.405 1.00 30.92 193 VAL A O 1
ATOM 1340 N N . ILE A 1 183 ? 12.968 -12.330 0.600 1.00 30.15 194 ILE A N 1
ATOM 1341 C CA . ILE A 1 183 ? 14.093 -11.390 0.685 1.00 28.96 194 ILE A CA 1
ATOM 1342 C C . ILE A 1 183 ? 13.504 -10.006 0.583 1.00 29.56 194 ILE A C 1
ATOM 1343 O O . ILE A 1 183 ? 12.527 -9.809 -0.139 1.00 33.00 194 ILE A O 1
ATOM 1348 N N . VAL A 1 184 ? 14.014 -9.095 1.370 1.00 28.50 195 VAL A N 1
ATOM 1349 C CA . VAL A 1 184 ? 13.545 -7.713 1.407 1.00 26.52 195 VAL A CA 1
ATOM 1350 C C . VAL A 1 184 ? 14.582 -6.872 0.670 1.00 31.86 195 VAL A C 1
ATOM 1351 O O . VAL A 1 184 ? 15.802 -6.981 0.940 1.00 33.80 195 VAL A O 1
ATOM 1355 N N . THR A 1 185 ? 14.115 -6.051 -0.278 1.00 29.07 196 THR A N 1
ATOM 1356 C CA . THR A 1 185 ? 15.004 -5.111 -0.975 1.00 32.11 196 THR A CA 1
ATOM 1357 C C . THR A 1 185 ? 14.416 -3.713 -0.865 1.00 31.30 196 THR A C 1
ATOM 1358 O O . THR A 1 185 ? 13.236 -3.516 -0.500 1.00 31.70 196 THR A O 1
ATOM 1362 N N . ARG A 1 186 ? 15.261 -2.711 -1.181 1.00 29.70 197 ARG A N 1
ATOM 1363 C CA . ARG A 1 186 ? 14.719 -1.381 -1.410 1.00 31.30 197 ARG A CA 1
ATOM 1364 C C . ARG A 1 186 ? 13.850 -1.413 -2.665 1.00 30.38 197 ARG A C 1
ATOM 1365 O O . ARG A 1 186 ? 14.122 -2.172 -3.603 1.00 34.48 197 ARG A O 1
ATOM 1373 N N . ASN A 1 187 ? 12.696 -0.697 -2.624 1.00 27.54 198 ASN A N 1
ATOM 1374 C CA . ASN A 1 187 ? 11.867 -0.492 -3.808 1.00 28.88 198 ASN A CA 1
ATOM 1375 C C . ASN A 1 187 ? 12.699 0.213 -4.890 1.00 28.35 198 ASN A C 1
ATOM 1376 O O . ASN A 1 187 ? 13.388 1.213 -4.608 1.00 34.77 198 ASN A O 1
ATOM 1381 N N . VAL A 1 188 ? 12.699 -0.347 -6.101 1.00 30.48 199 VAL A N 1
ATOM 1382 C CA . VAL A 1 188 ? 13.322 0.349 -7.232 1.00 33.51 199 VAL A CA 1
ATOM 1383 C C . VAL A 1 188 ? 12.517 1.596 -7.552 1.00 34.18 199 VAL A C 1
ATOM 1384 O O . VAL A 1 188 ? 13.078 2.635 -7.923 1.00 31.03 199 VAL A O 1
ATOM 1388 N N . PHE A 1 189 ? 11.192 1.539 -7.363 1.00 30.46 200 PHE A N 1
ATOM 1389 C CA . PHE A 1 189 ? 10.363 2.689 -7.675 1.00 33.63 200 PHE A CA 1
ATOM 1390 C C . PHE A 1 189 ? 10.296 3.678 -6.507 1.00 30.52 200 PHE A C 1
ATOM 1391 O O . PHE A 1 189 ? 10.680 3.393 -5.383 1.00 34.42 200 PHE A O 1
ATOM 1399 N N . SER A 1 190 ? 9.706 4.833 -6.774 1.00 37.61 201 SER A N 1
ATOM 1400 C CA . SER A 1 190 ? 9.646 5.870 -5.749 1.00 37.28 201 SER A CA 1
ATOM 1401 C C . SER A 1 190 ? 8.628 5.498 -4.673 1.00 39.51 201 SER A C 1
ATOM 1402 O O . SER A 1 190 ? 7.612 4.858 -4.946 1.00 39.37 201 SER A O 1
ATOM 1405 N N . HIS A 1 191 ? 8.919 5.903 -3.447 1.00 38.19 202 HIS A N 1
ATOM 1406 C CA . HIS A 1 191 ? 7.958 5.693 -2.371 1.00 39.41 202 HIS A CA 1
ATOM 1407 C C . HIS A 1 191 ? 6.825 6.694 -2.454 1.00 43.60 202 HIS A C 1
ATOM 1408 O O . HIS A 1 191 ? 5.832 6.563 -1.704 1.00 43.14 202 HIS A O 1
ATOM 1415 N N . ARG A 1 192 ? 6.939 7.689 -3.341 1.00 41.60 203 ARG A N 1
ATOM 1416 C CA . ARG A 1 192 ? 5.912 8.715 -3.491 1.00 46.00 203 ARG A CA 1
ATOM 1417 C C . ARG A 1 192 ? 5.372 8.913 -4.907 1.00 45.30 203 ARG A C 1
ATOM 1418 O O . ARG A 1 192 ? 4.162 9.099 -5.086 1.00 47.25 203 ARG A O 1
ATOM 1426 N N . LEU A 1 193 ? 6.252 8.993 -5.906 1.00 39.73 204 LEU A N 1
ATOM 1427 C CA . LEU A 1 193 ? 5.835 9.277 -7.264 1.00 39.10 204 LEU A CA 1
ATOM 1428 C C . LEU A 1 193 ? 5.300 8.013 -7.921 1.00 43.56 204 LEU A C 1
ATOM 1429 O O . LEU A 1 193 ? 5.991 6.993 -7.981 1.00 48.93 204 LEU A O 1
ATOM 1434 N N . SER A 1 194 ? 4.088 8.091 -8.468 1.00 44.03 205 SER A N 1
ATOM 1435 C CA . SER A 1 194 ? 3.491 6.905 -9.069 1.00 48.09 205 SER A CA 1
ATOM 1436 C C . SER A 1 194 ? 4.152 6.580 -10.407 1.00 44.94 205 SER A C 1
ATOM 1437 O O . SER A 1 194 ? 4.542 7.472 -11.150 1.00 46.16 205 SER A O 1
ATOM 1440 N N . VAL A 1 195 ? 4.184 5.297 -10.744 1.00 43.87 206 VAL A N 1
ATOM 1441 C CA . VAL A 1 195 ? 4.743 4.787 -11.990 1.00 47.27 206 VAL A CA 1
ATOM 1442 C C . VAL A 1 195 ? 3.579 4.407 -12.920 1.00 53.33 206 VAL A C 1
ATOM 1443 O O . VAL A 1 195 ? 2.673 3.661 -12.538 1.00 52.23 206 VAL A O 1
ATOM 1447 N N . TYR A 1 196 ? 3.550 4.973 -14.127 1.00 53.00 207 TYR A N 1
ATOM 1448 C CA . TYR A 1 196 ? 2.447 4.681 -15.026 1.00 53.89 207 TYR A CA 1
ATOM 1449 C C . TYR A 1 196 ? 2.762 3.673 -16.130 1.00 52.36 207 TYR A C 1
ATOM 1450 O O . TYR A 1 196 ? 1.834 3.247 -16.843 1.00 49.29 207 TYR A O 1
ATOM 1459 N N . ARG A 1 197 ? 4.033 3.330 -16.338 1.00 48.21 208 ARG A N 1
ATOM 1460 C CA . ARG A 1 197 ? 4.468 2.399 -17.380 1.00 42.64 208 ARG A CA 1
ATOM 1461 C C . ARG A 1 197 ? 5.674 1.673 -16.790 1.00 40.93 208 ARG A C 1
ATOM 1462 O O . ARG A 1 197 ? 6.522 2.299 -16.144 1.00 41.02 208 ARG A O 1
ATOM 1470 N N . LYS A 1 198 ? 5.738 0.358 -16.986 1.00 42.09 209 LYS A N 1
ATOM 1471 C CA . LYS A 1 198 ? 6.783 -0.473 -16.387 1.00 39.02 209 LYS A CA 1
ATOM 1472 C C . LYS A 1 198 ? 7.325 -1.418 -17.444 1.00 35.79 209 LYS A C 1
ATOM 1473 O O . LYS A 1 198 ? 6.555 -1.952 -18.251 1.00 40.68 209 LYS A O 1
ATOM 1479 N N . TYR A 1 199 ? 8.663 -1.605 -17.484 1.00 36.48 210 TYR A N 1
ATOM 1480 C CA . TYR A 1 199 ? 9.268 -2.569 -18.394 1.00 35.24 210 TYR A CA 1
ATOM 1481 C C . TYR A 1 199 ? 10.266 -3.439 -17.634 1.00 35.02 210 TYR A C 1
ATOM 1482 O O . TYR A 1 199 ? 10.965 -2.990 -16.721 1.00 36.57 210 TYR A O 1
ATOM 1491 N N . ASP A 1 200 ? 10.400 -4.658 -18.138 1.00 37.82 211 ASP A N 1
ATOM 1492 C CA . ASP A 1 200 ? 11.371 -5.651 -17.684 1.00 38.07 211 ASP A CA 1
ATOM 1493 C C . ASP A 1 200 ? 12.183 -6.021 -18.925 1.00 34.07 211 ASP A C 1
ATOM 1494 O O . ASP A 1 200 ? 11.627 -6.533 -19.913 1.00 38.19 211 ASP A O 1
ATOM 1499 N N . LEU A 1 201 ? 13.474 -5.629 -18.938 1.00 34.20 212 LEU A N 1
ATOM 1500 C CA . LEU A 1 201 ? 14.296 -5.718 -20.141 1.00 38.62 212 LEU A CA 1
ATOM 1501 C C . LEU A 1 201 ? 15.419 -6.728 -19.957 1.00 37.92 212 LEU A C 1
ATOM 1502 O O . LEU A 1 201 ? 16.153 -6.684 -18.952 1.00 37.89 212 LEU A O 1
ATOM 1507 N N . LYS A 1 202 ? 15.638 -7.582 -20.973 1.00 39.90 213 LYS A N 1
ATOM 1508 C CA . LYS A 1 202 ? 16.722 -8.562 -20.852 1.00 40.98 213 LYS A CA 1
ATOM 1509 C C . LYS A 1 202 ? 17.765 -8.500 -21.938 1.00 47.43 213 LYS A C 1
ATOM 1510 O O . LYS A 1 202 ? 18.915 -8.954 -21.715 1.00 42.78 213 LYS A O 1
ATOM 1516 N N . GLY A 1 203 ? 17.411 -7.977 -23.108 1.00 48.87 214 GLY A N 1
ATOM 1517 C CA . GLY A 1 203 ? 18.276 -8.088 -24.265 1.00 52.08 214 GLY A CA 1
ATOM 1518 C C . GLY A 1 203 ? 18.117 -9.374 -25.041 1.00 63.83 214 GLY A C 1
ATOM 1519 O O . GLY A 1 203 ? 18.660 -9.482 -26.152 1.00 66.97 214 GLY A O 1
ATOM 1520 N N . SER A 1 204 ? 17.511 -10.395 -24.447 1.00 74.82 215 SER A N 1
ATOM 1521 C CA . SER A 1 204 ? 17.082 -11.538 -25.227 1.00 88.31 215 SER A CA 1
ATOM 1522 C C . SER A 1 204 ? 15.969 -11.110 -26.178 1.00 98.41 215 SER A C 1
ATOM 1523 O O . SER A 1 204 ? 15.185 -10.195 -25.902 1.00 95.94 215 SER A O 1
ATOM 1526 N N . THR A 1 205 ? 15.930 -11.767 -27.320 1.00 107.83 216 THR A N 1
ATOM 1527 C CA . THR A 1 205 ? 14.987 -11.443 -28.374 1.00 113.88 216 THR A CA 1
ATOM 1528 C C . THR A 1 205 ? 14.262 -12.719 -28.766 1.00 116.35 216 THR A C 1
ATOM 1529 O O . THR A 1 205 ? 14.298 -13.129 -29.934 1.00 123.00 216 THR A O 1
ATOM 1533 N N . VAL A 1 206 ? 13.623 -13.375 -27.794 1.00 108.20 217 VAL A N 1
ATOM 1534 C CA . VAL A 1 206 ? 12.928 -14.608 -28.124 1.00 105.36 217 VAL A CA 1
ATOM 1535 C C . VAL A 1 206 ? 11.438 -14.516 -27.828 1.00 102.23 217 VAL A C 1
ATOM 1536 O O . VAL A 1 206 ? 10.629 -14.382 -28.754 1.00 107.60 217 VAL A O 1
ATOM 1540 N N . ALA A 1 207 ? 11.063 -14.552 -26.548 1.00 93.34 218 ALA A N 1
ATOM 1541 C CA . ALA A 1 207 ? 9.660 -14.541 -26.130 1.00 89.24 218 ALA A CA 1
ATOM 1542 C C . ALA A 1 207 ? 9.393 -13.348 -25.229 1.00 83.08 218 ALA A C 1
ATOM 1543 O O . ALA A 1 207 ? 8.637 -13.435 -24.249 1.00 84.78 218 ALA A O 1
ATOM 1545 N N . ARG A 1 208 ? 9.961 -12.199 -25.588 1.00 71.50 219 ARG A N 1
ATOM 1546 C CA . ARG A 1 208 ? 9.978 -11.062 -24.695 1.00 62.44 219 ARG A CA 1
ATOM 1547 C C . ARG A 1 208 ? 8.886 -10.089 -25.121 1.00 56.11 219 ARG A C 1
ATOM 1548 O O . ARG A 1 208 ? 9.139 -8.996 -25.634 1.00 46.13 219 ARG A O 1
ATOM 1556 N N . GLU A 1 209 ? 7.647 -10.468 -24.802 1.00 53.69 220 GLU A N 1
ATOM 1557 C CA . GLU A 1 209 ? 6.531 -9.584 -25.061 1.00 54.35 220 GLU A CA 1
ATOM 1558 C C . GLU A 1 209 ? 5.473 -9.920 -24.028 1.00 52.57 220 GLU A C 1
ATOM 1559 O O . GLU A 1 209 ? 5.227 -11.097 -23.767 1.00 50.82 220 GLU A O 1
ATOM 1565 N N . ALA A 1 210 ? 4.885 -8.892 -23.431 1.00 47.92 221 ALA A N 1
ATOM 1566 C CA . ALA A 1 210 ? 3.747 -9.118 -22.528 1.00 49.05 221 ALA A CA 1
ATOM 1567 C C . ALA A 1 210 ? 2.607 -9.853 -23.232 1.00 56.80 221 ALA A C 1
ATOM 1568 O O . ALA A 1 210 ? 2.329 -9.644 -24.423 1.00 57.71 221 ALA A O 1
ATOM 1570 N N . SER A 1 211 ? 2.006 -10.790 -22.492 1.00 57.78 222 SER A N 1
ATOM 1571 C CA . SER A 1 211 ? 0.777 -11.486 -22.836 1.00 64.06 222 SER A CA 1
ATOM 1572 C C . SER A 1 211 ? -0.391 -10.515 -23.027 1.00 68.01 222 SER A C 1
ATOM 1573 O O . SER A 1 211 ? -0.428 -9.417 -22.461 1.00 63.43 222 SER A O 1
ATOM 1576 N N . ASP A 1 212 ? -1.431 -10.974 -23.722 1.00 72.55 223 ASP A N 1
ATOM 1577 C CA . ASP A 1 212 ? -2.598 -10.114 -23.765 1.00 80.46 223 ASP A CA 1
ATOM 1578 C C . ASP A 1 212 ? -3.292 -10.097 -22.410 1.00 76.24 223 ASP A C 1
ATOM 1579 O O . ASP A 1 212 ? -3.773 -9.043 -21.996 1.00 73.37 223 ASP A O 1
ATOM 1584 N N . LYS A 1 213 ? -3.157 -11.176 -21.629 1.00 76.98 224 LYS A N 1
ATOM 1585 C CA . LYS A 1 213 ? -3.612 -11.169 -20.239 1.00 77.86 224 LYS A CA 1
ATOM 1586 C C . LYS A 1 213 ? -2.860 -10.120 -19.431 1.00 74.50 224 LYS A C 1
ATOM 1587 O O . LYS A 1 213 ? -3.462 -9.326 -18.702 1.00 76.99 224 LYS A O 1
ATOM 1593 N N . GLU A 1 214 ? -1.538 -10.116 -19.515 1.00 68.99 225 GLU A N 1
ATOM 1594 C CA . GLU A 1 214 ? -0.797 -9.099 -18.783 1.00 64.07 225 GLU A CA 1
ATOM 1595 C C . GLU A 1 214 ? -1.183 -7.687 -19.219 1.00 62.32 225 GLU A C 1
ATOM 1596 O O . GLU A 1 214 ? -1.324 -6.791 -18.377 1.00 61.19 225 GLU A O 1
ATOM 1602 N N . LYS A 1 215 ? -1.438 -7.486 -20.512 1.00 63.46 226 LYS A N 1
ATOM 1603 C CA . LYS A 1 215 ? -1.647 -6.141 -21.037 1.00 63.04 226 LYS A CA 1
ATOM 1604 C C . LYS A 1 215 ? -3.047 -5.647 -20.737 1.00 66.76 226 LYS A C 1
ATOM 1605 O O . LYS A 1 215 ? -3.325 -4.457 -20.933 1.00 66.36 226 LYS A O 1
ATOM 1611 N N . ALA A 1 216 ? -3.876 -6.521 -20.160 1.00 68.99 227 ALA A N 1
ATOM 1612 C CA . ALA A 1 216 ? -5.200 -6.201 -19.678 1.00 72.31 227 ALA A CA 1
ATOM 1613 C C . ALA A 1 216 ? -5.208 -5.660 -18.258 1.00 72.34 227 ALA A C 1
ATOM 1614 O O . ALA A 1 216 ? -6.178 -4.983 -17.883 1.00 72.67 227 ALA A O 1
ATOM 1616 N N . LYS A 1 217 ? -4.175 -5.928 -17.459 1.00 72.72 228 LYS A N 1
ATOM 1617 C CA . LYS A 1 217 ? -4.081 -5.252 -16.177 1.00 76.79 228 LYS A CA 1
ATOM 1618 C C . LYS A 1 217 ? -3.948 -3.770 -16.478 1.00 78.56 228 LYS A C 1
ATOM 1619 O O . LYS A 1 217 ? -3.624 -3.382 -17.605 1.00 75.99 228 LYS A O 1
ATOM 1625 N N . GLU A 1 218 ? -4.180 -2.913 -15.486 1.00 83.40 229 GLU A N 1
ATOM 1626 C CA . GLU A 1 218 ? -3.891 -1.555 -15.908 1.00 88.08 229 GLU A CA 1
ATOM 1627 C C . GLU A 1 218 ? -2.573 -1.016 -15.372 1.00 79.42 229 GLU A C 1
ATOM 1628 O O . GLU A 1 218 ? -2.268 0.151 -15.626 1.00 78.53 229 GLU A O 1
ATOM 1634 N N . LEU A 1 219 ? -1.732 -1.843 -14.755 1.00 75.85 230 LEU A N 1
ATOM 1635 C CA . LEU A 1 219 ? -0.292 -1.599 -14.833 1.00 66.79 230 LEU A CA 1
ATOM 1636 C C . LEU A 1 219 ? 0.414 -2.896 -15.236 1.00 59.55 230 LEU A C 1
ATOM 1637 O O . LEU A 1 219 ? 0.959 -3.618 -14.394 1.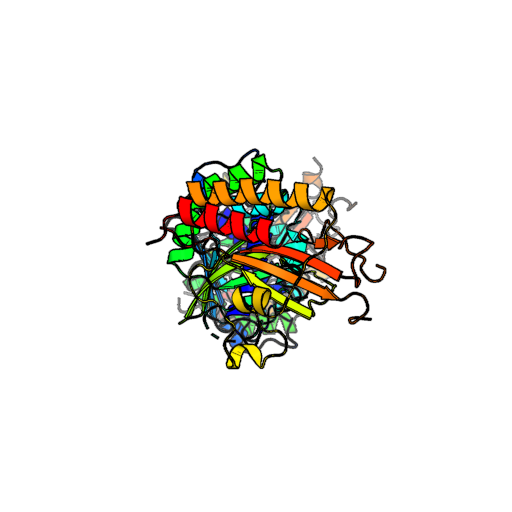00 59.53 230 LEU A O 1
ATOM 1642 N N . PRO A 1 220 ? 0.518 -3.134 -16.532 1.00 58.91 231 PRO A N 1
ATOM 1643 C CA . PRO A 1 220 ? 1.263 -4.318 -16.978 1.00 47.55 231 PRO A CA 1
ATOM 1644 C C . PRO A 1 220 ? 2.762 -4.110 -16.868 1.00 49.73 231 PRO A C 1
ATOM 1645 O O . PRO A 1 220 ? 3.271 -2.992 -16.839 1.00 50.44 231 PRO A O 1
ATOM 1649 N N . THR A 1 221 ? 3.451 -5.235 -16.857 1.00 45.97 232 THR A N 1
ATOM 1650 C CA . THR A 1 221 ? 4.894 -5.285 -16.980 1.00 41.08 232 THR A CA 1
ATOM 1651 C C . THR A 1 221 ? 5.144 -5.584 -18.447 1.00 42.68 232 THR A C 1
ATOM 1652 O O . THR A 1 221 ? 4.866 -6.690 -18.911 1.00 43.98 232 THR A O 1
ATOM 1656 N N . LEU A 1 222 ? 5.596 -4.584 -19.190 1.00 39.54 233 LEU A N 1
ATOM 1657 C CA . LEU A 1 222 ? 5.934 -4.778 -20.594 1.00 44.58 233 LEU A CA 1
ATOM 1658 C C . LEU A 1 222 ? 7.379 -5.299 -20.694 1.00 40.82 233 LEU A C 1
ATOM 1659 O O . LEU A 1 222 ? 8.163 -5.205 -19.742 1.00 39.48 233 LEU A O 1
ATOM 1664 N N . LYS A 1 223 ? 7.711 -5.864 -21.848 1.00 40.70 234 LYS A N 1
ATOM 1665 C CA . LYS A 1 223 ? 9.013 -6.517 -22.055 1.00 38.29 234 LYS A CA 1
ATOM 1666 C C . LYS A 1 223 ? 9.738 -5.919 -23.272 1.00 40.62 234 LYS A C 1
ATOM 1667 O O . LYS A 1 223 ? 9.243 -4.992 -23.916 1.00 40.13 234 LYS A O 1
ATOM 1673 N N . ASP A 1 224 ? 10.899 -6.511 -23.623 1.00 38.10 235 ASP A N 1
ATOM 1674 C CA . ASP A 1 224 ? 11.779 -5.935 -24.645 1.00 40.95 235 ASP A CA 1
ATOM 1675 C C . ASP A 1 224 ? 11.047 -5.568 -25.943 1.00 42.86 235 ASP A C 1
ATOM 1676 O O . ASP A 1 224 ? 11.136 -4.435 -26.425 1.00 44.28 235 ASP A O 1
ATOM 1681 N N . ASN A 1 225 ? 10.362 -6.518 -26.552 1.00 42.98 236 ASN A N 1
ATOM 1682 C CA . ASN A 1 225 ? 9.734 -6.186 -27.832 1.00 50.19 236 ASN A CA 1
ATOM 1683 C C . ASN A 1 225 ? 8.613 -5.145 -27.699 1.00 51.57 236 ASN A C 1
ATOM 1684 O O . ASN A 1 225 ? 8.326 -4.440 -28.684 1.00 52.58 236 ASN A O 1
ATOM 1689 N N . ASP A 1 226 ? 7.988 -5.027 -26.514 1.00 47.56 237 ASP A N 1
ATOM 1690 C CA . ASP A 1 226 ? 7.006 -3.963 -26.290 1.00 47.81 237 ASP A CA 1
ATOM 1691 C C . ASP A 1 226 ? 7.675 -2.591 -26.220 1.00 48.62 237 ASP A C 1
ATOM 1692 O O . ASP A 1 226 ? 7.161 -1.615 -26.779 1.00 51.22 237 ASP A O 1
ATOM 1697 N N . PHE A 1 227 ? 8.817 -2.500 -25.525 1.00 46.45 238 PHE A N 1
ATOM 1698 C CA . PHE A 1 227 ? 9.588 -1.259 -25.485 1.00 45.76 238 PHE A CA 1
ATOM 1699 C C . PHE A 1 227 ? 9.926 -0.791 -26.915 1.00 44.14 238 PHE A C 1
ATOM 1700 O O . PHE A 1 227 ? 9.710 0.376 -27.283 1.00 43.11 238 PHE A O 1
ATOM 1708 N N . ILE A 1 228 ? 10.388 -1.699 -27.762 1.00 42.20 239 ILE A N 1
ATOM 1709 C CA . ILE A 1 228 ? 10.677 -1.308 -29.150 1.00 44.91 239 ILE A CA 1
ATOM 1710 C C . ILE A 1 228 ? 9.394 -0.904 -29.883 1.00 51.22 239 ILE A C 1
ATOM 1711 O O . ILE A 1 228 ? 9.255 0.208 -30.416 1.00 52.36 239 ILE A O 1
ATOM 1716 N N . ASN A 1 229 ? 8.438 -1.824 -29.939 1.00 48.96 240 ASN A N 1
ATOM 1717 C CA . ASN A 1 229 ? 7.307 -1.654 -30.829 1.00 53.11 240 ASN A CA 1
ATOM 1718 C C . ASN A 1 229 ? 6.451 -0.452 -30.436 1.00 53.56 240 ASN A C 1
ATOM 1719 O O . ASN A 1 229 ? 5.911 0.231 -31.307 1.00 56.84 240 ASN A O 1
ATOM 1724 N N . GLU A 1 230 ? 6.395 -0.115 -29.142 1.00 59.30 241 GLU A N 1
ATOM 1725 C CA . GLU A 1 230 ? 5.551 0.987 -28.717 1.00 60.34 241 GLU A CA 1
ATOM 1726 C C . GLU A 1 230 ? 6.291 2.311 -28.764 1.00 57.00 241 GLU A C 1
ATOM 1727 O O . GLU A 1 230 ? 5.729 3.332 -28.380 1.00 57.16 241 GLU A O 1
ATOM 1733 N N . GLY A 1 231 ? 7.517 2.327 -29.294 1.00 53.86 242 GLY A N 1
ATOM 1734 C CA . GLY A 1 231 ? 8.223 3.572 -29.489 1.00 52.65 242 GLY A CA 1
ATOM 1735 C C . GLY A 1 231 ? 8.698 4.206 -28.210 1.00 49.35 242 GLY A C 1
ATOM 1736 O O . GLY A 1 231 ? 8.905 5.422 -28.167 1.00 52.98 242 GLY A O 1
ATOM 1737 N N . GLN A 1 232 ? 8.937 3.408 -27.181 1.00 46.91 243 GLN A N 1
ATOM 1738 C CA . GLN A 1 232 ? 9.357 3.976 -25.906 1.00 44.07 243 GLN A CA 1
ATOM 1739 C C . GLN A 1 232 ? 10.723 4.637 -26.007 1.00 47.29 243 GLN A C 1
ATOM 1740 O O . GLN A 1 232 ? 11.689 4.051 -26.507 1.00 49.21 243 GLN A O 1
ATOM 1746 N N . LYS A 1 233 ? 10.806 5.859 -25.507 1.00 48.55 244 LYS A N 1
ATOM 1747 C CA . LYS A 1 233 ? 12.080 6.545 -25.386 1.00 47.13 244 LYS A CA 1
ATOM 1748 C C . LYS A 1 233 ? 12.334 6.870 -23.921 1.00 46.95 244 LYS A C 1
ATOM 1749 O O . LYS A 1 233 ? 11.398 6.988 -23.136 1.00 45.68 244 LYS A O 1
ATOM 1755 N N . ILE A 1 234 ? 13.613 6.993 -23.576 1.00 42.30 245 ILE A N 1
ATOM 1756 C CA A ILE A 1 234 ? 14.052 7.440 -22.258 0.42 43.05 245 ILE A CA 1
ATOM 1757 C CA B ILE A 1 234 ? 14.060 7.435 -22.257 0.58 42.91 245 ILE A CA 1
ATOM 1758 C C . ILE A 1 234 ? 14.894 8.691 -22.485 1.00 48.90 245 ILE A C 1
ATOM 1759 O O . ILE A 1 234 ? 15.992 8.617 -23.049 1.00 56.96 245 ILE A O 1
ATOM 1768 N N . TYR A 1 235 ? 14.374 9.839 -22.081 1.00 43.97 246 TYR A N 1
ATOM 1769 C CA . TYR A 1 235 ? 15.002 11.122 -22.396 1.00 44.32 246 TYR A CA 1
ATOM 1770 C C . TYR A 1 235 ? 15.880 11.531 -21.223 1.00 44.35 246 TYR A C 1
ATOM 1771 O O . TYR A 1 235 ? 15.442 12.273 -20.352 1.00 45.20 246 TYR A O 1
ATOM 1780 N N . ILE A 1 236 ? 17.149 11.095 -21.218 1.00 43.90 247 ILE A N 1
ATOM 1781 C CA . ILE A 1 236 ? 18.047 11.535 -20.155 1.00 42.52 247 ILE A CA 1
ATOM 1782 C C . ILE A 1 236 ? 19.246 12.205 -20.815 1.00 43.71 247 ILE A C 1
ATOM 1783 O O . ILE A 1 236 ? 19.573 11.937 -21.974 1.00 46.46 247 ILE A O 1
ATOM 1788 N N . ASP A 1 237 ? 19.838 13.163 -20.110 1.00 44.73 248 ASP A N 1
ATOM 1789 C CA . ASP A 1 237 ? 20.895 13.903 -20.777 1.00 46.54 248 ASP A CA 1
ATOM 1790 C C . ASP A 1 237 ? 22.161 13.034 -20.864 1.00 40.89 248 ASP A C 1
ATOM 1791 O O . ASP A 1 237 ? 22.285 11.988 -20.223 1.00 44.84 248 ASP A O 1
ATOM 1796 N N . ASP A 1 238 ? 23.135 13.525 -21.632 1.00 48.58 249 ASP A N 1
ATOM 1797 C CA . ASP A 1 238 ? 24.354 12.754 -21.848 1.00 48.91 249 ASP A CA 1
ATOM 1798 C C . ASP A 1 238 ? 25.118 12.520 -20.548 1.00 46.59 249 ASP A C 1
ATOM 1799 O O . ASP A 1 238 ? 25.657 11.427 -20.333 1.00 46.21 249 ASP A O 1
ATOM 1804 N N . ASN A 1 239 ? 25.184 13.525 -19.663 1.00 48.37 250 ASN A N 1
ATOM 1805 C CA . ASN A 1 239 ? 25.893 13.313 -18.395 1.00 51.20 250 ASN A CA 1
ATOM 1806 C C . ASN A 1 239 ? 25.281 12.151 -17.612 1.00 49.13 250 ASN A C 1
ATOM 1807 O O . ASN A 1 239 ? 25.989 11.258 -17.122 1.00 47.41 250 ASN A O 1
ATOM 1812 N N . ASN A 1 240 ? 23.958 12.160 -17.440 1.00 44.34 251 ASN A N 1
ATOM 1813 C CA . ASN A 1 240 ? 23.337 11.083 -16.686 1.00 42.25 251 ASN A CA 1
ATOM 1814 C C . ASN A 1 240 ? 23.421 9.756 -17.423 1.00 39.13 251 ASN A C 1
ATOM 1815 O O . ASN A 1 240 ? 23.502 8.703 -16.789 1.00 40.38 251 ASN A O 1
ATOM 1820 N N . LYS A 1 241 ? 23.347 9.762 -18.753 1.00 38.45 252 LYS A N 1
ATOM 1821 C CA . LYS A 1 241 ? 23.415 8.476 -19.444 1.00 38.27 252 LYS A CA 1
ATOM 1822 C C . LYS A 1 241 ? 24.791 7.841 -19.250 1.00 38.47 252 LYS A C 1
ATOM 1823 O O . LYS A 1 241 ? 24.905 6.638 -18.966 1.00 38.43 252 LYS A O 1
ATOM 1829 N N . LYS A 1 242 ? 25.843 8.650 -19.331 1.00 45.40 253 LYS A N 1
ATOM 1830 C CA . LYS A 1 242 ? 27.194 8.114 -19.137 1.00 43.97 253 LYS A CA 1
ATOM 1831 C C . LYS A 1 242 ? 27.366 7.546 -17.743 1.00 45.25 253 LYS A C 1
ATOM 1832 O O . LYS A 1 242 ? 27.879 6.431 -17.574 1.00 44.31 253 LYS A O 1
ATOM 1838 N N . VAL A 1 243 ? 26.903 8.286 -16.728 1.00 41.69 254 VAL A N 1
ATOM 1839 C CA . VAL A 1 243 ? 27.022 7.808 -15.358 1.00 43.26 254 VAL A CA 1
ATOM 1840 C C . VAL A 1 243 ? 26.263 6.508 -15.194 1.00 41.15 254 VAL A C 1
ATOM 1841 O O . VAL A 1 243 ? 26.754 5.557 -14.571 1.00 39.77 254 VAL A O 1
ATOM 1845 N N . PHE A 1 244 ? 25.058 6.436 -15.785 1.00 35.24 255 PHE A N 1
ATOM 1846 C CA . PHE A 1 244 ? 24.221 5.258 -15.636 1.00 37.26 255 PHE A CA 1
ATOM 1847 C C . PHE A 1 244 ? 24.834 4.032 -16.304 1.00 34.56 255 PHE A C 1
ATOM 1848 O O . PHE A 1 244 ? 24.897 2.942 -15.700 1.00 31.62 255 PHE A O 1
ATOM 1856 N N . LEU A 1 245 ? 25.303 4.193 -17.541 1.00 38.78 256 LEU A N 1
ATOM 1857 C CA . LEU A 1 245 ? 25.838 3.065 -18.289 1.00 39.27 256 LEU A CA 1
ATOM 1858 C C . LEU A 1 245 ? 27.172 2.605 -17.688 1.00 39.27 256 LEU A C 1
ATOM 1859 O O . LEU A 1 245 ? 27.478 1.406 -17.726 1.00 36.89 256 LEU A O 1
ATOM 1864 N N A GLU A 1 246 ? 27.954 3.543 -17.121 0.51 40.94 257 GLU A N 1
ATOM 1865 N N B GLU A 1 246 ? 27.968 3.521 -17.124 0.49 40.98 257 GLU A N 1
ATOM 1866 C CA A GLU A 1 246 ? 29.182 3.212 -16.392 0.51 42.03 257 GLU A CA 1
ATOM 1867 C CA B GLU A 1 246 ? 29.195 3.105 -16.448 0.49 41.79 257 GLU A CA 1
ATOM 1868 C C A GLU A 1 246 ? 28.891 2.323 -15.192 0.51 40.99 257 GLU A C 1
ATOM 1869 C C B GLU A 1 246 ? 28.888 2.285 -15.192 0.49 40.88 257 GLU A C 1
ATOM 1870 O O A GLU A 1 246 ? 29.590 1.329 -14.947 0.51 39.67 257 GLU A O 1
ATOM 1871 O O B GLU A 1 246 ? 29.560 1.280 -14.919 0.49 39.91 257 GLU A O 1
ATOM 1882 N N . LYS A 1 247 ? 27.894 2.726 -14.403 1.00 35.25 258 LYS A N 1
ATOM 1883 C CA . LYS A 1 247 ? 27.462 1.956 -13.247 1.00 34.06 258 LYS A CA 1
ATOM 1884 C C . LYS A 1 247 ? 26.927 0.598 -13.660 1.00 31.02 258 LYS A C 1
ATOM 1885 O O . LYS A 1 247 ? 27.319 -0.439 -13.087 1.00 34.90 258 LYS A O 1
ATOM 1891 N N . LEU A 1 248 ? 26.122 0.576 -14.731 1.00 31.62 259 LEU A N 1
ATOM 1892 C CA . LEU A 1 248 ? 25.549 -0.666 -15.222 1.00 33.65 259 LEU A CA 1
ATOM 1893 C C . LEU A 1 248 ? 26.641 -1.644 -15.635 1.00 33.31 259 LEU A C 1
ATOM 1894 O O . LEU A 1 248 ? 26.581 -2.844 -15.306 1.00 33.56 259 LEU A O 1
ATOM 1899 N N . LYS A 1 249 ? 27.646 -1.150 -16.361 1.00 34.57 260 LYS A N 1
ATOM 1900 C CA . LYS A 1 249 ? 28.720 -2.034 -16.793 1.00 33.87 260 LYS A CA 1
ATOM 1901 C C . LYS A 1 249 ? 29.390 -2.685 -15.596 1.00 36.63 260 LYS A C 1
ATOM 1902 O O . LYS A 1 249 ? 29.657 -3.896 -15.613 1.00 38.62 260 LYS A O 1
ATOM 1908 N N . LYS A 1 250 ? 29.750 -1.890 -14.580 1.00 34.20 261 LYS A N 1
ATOM 1909 C CA . LYS A 1 250 ? 30.453 -2.479 -13.431 1.00 38.52 261 LYS A CA 1
ATOM 1910 C C . LYS A 1 250 ? 29.563 -3.501 -12.706 1.00 33.50 261 LYS A C 1
ATOM 1911 O O . LYS A 1 250 ? 30.034 -4.616 -12.378 1.00 36.16 261 LYS A O 1
ATOM 1913 N N . ASP A 1 251 ? 28.281 -3.146 -12.498 1.00 30.15 262 ASP A N 1
ATOM 1914 C CA . ASP A 1 251 ? 27.344 -4.068 -11.836 1.00 31.85 262 ASP A CA 1
ATOM 1915 C C . ASP A 1 251 ? 27.179 -5.374 -12.622 1.00 30.98 262 ASP A C 1
ATOM 1916 O O . ASP A 1 251 ? 27.175 -6.473 -12.032 1.00 32.85 262 ASP A O 1
ATOM 1921 N N . VAL A 1 252 ? 27.023 -5.288 -13.950 1.00 30.69 263 VAL A N 1
ATOM 1922 C CA . VAL A 1 252 ? 26.843 -6.509 -14.746 1.00 33.73 263 VAL A CA 1
ATOM 1923 C C . VAL A 1 252 ? 28.114 -7.334 -14.787 1.00 33.90 263 VAL A C 1
ATOM 1924 O O . VAL A 1 252 ? 28.083 -8.577 -14.798 1.00 34.79 263 VAL A O 1
ATOM 1928 N N . GLU A 1 253 ? 29.270 -6.673 -14.831 1.00 37.95 264 GLU A N 1
ATOM 1929 C CA . GLU A 1 253 ? 30.511 -7.426 -14.845 1.00 40.23 264 GLU A CA 1
ATOM 1930 C C . GLU A 1 253 ? 30.674 -8.196 -13.540 1.00 39.07 264 GLU A C 1
ATOM 1931 O O . GLU A 1 253 ? 31.165 -9.333 -13.543 1.00 40.18 264 GLU A O 1
ATOM 1937 N N . PHE A 1 254 ? 30.198 -7.601 -12.437 1.00 37.56 265 PHE A N 1
ATOM 1938 C CA . PHE A 1 254 ? 30.177 -8.282 -11.155 1.00 36.94 265 PHE A CA 1
ATOM 1939 C C . PHE A 1 254 ? 29.300 -9.529 -11.210 1.00 34.26 265 PHE A C 1
ATOM 1940 O O . PHE A 1 254 ? 29.746 -10.626 -10.824 1.00 35.47 265 PHE A O 1
ATOM 1948 N N . LEU A 1 255 ? 28.073 -9.389 -11.755 1.00 34.44 266 LEU A N 1
ATOM 1949 C CA . LEU A 1 255 ? 27.171 -10.534 -11.888 1.00 31.30 266 LEU A CA 1
ATOM 1950 C C . LEU A 1 255 ? 27.740 -11.599 -12.798 1.00 34.03 266 LEU A C 1
ATOM 1951 O O . LEU A 1 255 ? 27.648 -12.801 -12.490 1.00 33.88 266 LEU A O 1
ATOM 1956 N N . ALA A 1 256 ? 28.315 -11.198 -13.948 1.00 38.00 267 ALA A N 1
ATOM 1957 C CA . ALA A 1 256 ? 28.907 -12.208 -14.828 1.00 36.64 267 ALA A CA 1
ATOM 1958 C C . ALA A 1 256 ? 30.035 -12.985 -14.140 1.00 37.01 267 ALA A C 1
ATOM 1959 O O . ALA A 1 256 ? 30.186 -14.195 -14.374 1.00 38.62 267 ALA A O 1
ATOM 1961 N N . GLN A 1 257 ? 30.904 -12.301 -13.368 1.00 36.75 268 GLN A N 1
ATOM 1962 C CA . GLN A 1 257 ? 31.976 -13.013 -12.659 1.00 41.87 268 GLN A CA 1
ATOM 1963 C C . GLN A 1 257 ? 31.430 -14.042 -11.687 1.00 43.20 268 GLN A C 1
ATOM 1964 O O . GLN A 1 257 ? 32.080 -15.070 -11.457 1.00 44.91 268 GLN A O 1
ATOM 1970 N N . LEU A 1 258 ? 30.261 -13.768 -11.090 1.00 40.78 269 LEU A N 1
ATOM 1971 C CA . LEU A 1 258 ? 29.648 -14.737 -10.191 1.00 43.03 269 LEU A CA 1
ATOM 1972 C C . LEU A 1 258 ? 28.928 -15.831 -10.958 1.00 47.62 269 LEU A C 1
ATOM 1973 O O . LEU A 1 258 ? 28.310 -16.707 -10.336 1.00 48.45 269 LEU A O 1
ATOM 1978 N N . LYS A 1 259 ? 28.975 -15.786 -12.297 1.00 44.62 270 LYS A N 1
ATOM 1979 C CA . LYS A 1 259 ? 28.288 -16.749 -13.154 1.00 38.15 270 LYS A CA 1
ATOM 1980 C C . LYS A 1 259 ? 26.759 -16.643 -13.049 1.00 36.69 270 LYS A C 1
ATOM 1981 O O . LYS A 1 259 ? 26.063 -17.636 -13.264 1.00 43.82 270 LYS A O 1
ATOM 1987 N N . LEU A 1 260 ? 26.270 -15.451 -12.791 1.00 35.01 271 LEU A N 1
ATOM 1988 C CA . LEU A 1 260 ? 24.829 -15.163 -12.724 1.00 38.97 271 LEU A CA 1
ATOM 1989 C C . LEU A 1 260 ? 24.349 -14.684 -14.088 1.00 42.38 271 LEU A C 1
ATOM 1990 O O . LEU A 1 260 ? 25.115 -14.068 -14.844 1.00 39.46 271 LEU A O 1
ATOM 1995 N N . MET A 1 261 ? 23.076 -14.971 -14.393 1.00 42.11 272 MET A N 1
ATOM 1996 C CA . MET A 1 261 ? 22.482 -14.594 -15.680 1.00 41.92 272 MET A CA 1
ATOM 1997 C C . MET A 1 261 ? 20.968 -14.509 -15.523 1.00 40.26 272 MET A C 1
ATOM 1998 O O . MET A 1 261 ? 20.411 -14.743 -14.438 1.00 39.96 272 MET A O 1
ATOM 2003 N N . ASP A 1 262 ? 20.293 -14.185 -16.623 1.00 40.81 273 ASP A N 1
ATOM 2004 C CA . ASP A 1 262 ? 18.827 -14.126 -16.636 1.00 43.27 273 ASP A CA 1
ATOM 2005 C C . ASP A 1 262 ? 18.259 -13.045 -15.739 1.00 43.24 273 ASP A C 1
ATOM 2006 O O . ASP A 1 262 ? 17.095 -13.134 -15.374 1.00 43.41 273 ASP A O 1
ATOM 2011 N N . TYR A 1 263 ? 19.040 -12.009 -15.419 1.00 38.16 274 TYR A N 1
ATOM 2012 C CA . TYR A 1 263 ? 18.579 -10.803 -14.751 1.00 36.12 274 TYR A CA 1
ATOM 2013 C C . TYR A 1 263 ? 18.020 -9.784 -15.753 1.00 34.96 274 TYR A C 1
ATOM 2014 O O . TYR A 1 263 ? 18.138 -9.921 -16.970 1.00 32.00 274 TYR A O 1
ATOM 2023 N N . SER A 1 264 ? 17.318 -8.784 -15.216 1.00 37.19 275 SER A N 1
ATOM 2024 C CA . SER A 1 264 ? 16.567 -7.829 -16.012 1.00 32.26 275 SER A CA 1
ATOM 2025 C C . SER A 1 264 ? 16.932 -6.428 -15.581 1.00 30.25 275 SER A C 1
ATOM 2026 O O . SER A 1 264 ? 17.323 -6.205 -14.440 1.00 34.98 275 SER A O 1
ATOM 2029 N N . LEU A 1 265 ? 16.687 -5.465 -16.469 1.00 28.61 276 LEU A N 1
ATOM 2030 C CA . LEU A 1 265 ? 16.604 -4.068 -16.066 1.00 27.74 276 LEU A CA 1
ATOM 2031 C C . LEU A 1 265 ? 15.122 -3.747 -15.865 1.00 28.88 276 LEU A C 1
ATOM 2032 O O . LEU A 1 265 ? 14.338 -3.885 -16.812 1.00 32.39 276 LEU A O 1
ATOM 2037 N N . LEU A 1 266 ? 14.756 -3.395 -14.630 1.00 28.78 277 LEU A N 1
ATOM 2038 C CA . LEU A 1 266 ? 13.401 -2.930 -14.344 1.00 32.31 277 LEU A CA 1
ATOM 2039 C C . LEU A 1 266 ? 13.387 -1.438 -14.630 1.00 31.93 277 LEU A C 1
ATOM 2040 O O . LEU A 1 266 ? 14.248 -0.708 -14.138 1.00 31.69 277 LEU A O 1
ATOM 2045 N N . VAL A 1 267 ? 12.442 -0.991 -15.456 1.00 34.46 278 VAL A N 1
ATOM 2046 C CA . VAL A 1 267 ? 12.343 0.417 -15.837 1.00 32.80 278 VAL A CA 1
ATOM 2047 C C . VAL A 1 267 ? 10.931 0.888 -15.493 1.00 32.36 278 VAL A C 1
ATOM 2048 O O . VAL A 1 267 ? 9.950 0.335 -15.994 1.00 36.36 278 VAL A O 1
ATOM 2052 N N . GLY A 1 268 ? 10.844 1.876 -14.610 1.00 31.97 279 GLY A N 1
ATOM 2053 C CA . GLY A 1 268 ? 9.544 2.449 -14.270 1.00 33.29 279 GLY A CA 1
ATOM 2054 C C . GLY A 1 268 ? 9.543 3.937 -14.679 1.00 35.56 279 GLY A C 1
ATOM 2055 O O . GLY A 1 268 ? 10.522 4.607 -14.471 1.00 38.52 279 GLY A O 1
ATOM 2056 N N . ILE A 1 269 ? 8.433 4.368 -15.233 1.00 34.78 280 ILE A N 1
ATOM 2057 C CA . ILE A 1 269 ? 8.318 5.751 -15.706 1.00 38.85 280 ILE A CA 1
ATOM 2058 C C . ILE A 1 269 ? 7.197 6.475 -14.968 1.00 38.45 280 ILE A C 1
ATOM 2059 O O . ILE A 1 269 ? 6.050 6.046 -15.038 1.00 40.76 280 ILE A O 1
ATOM 2064 N N . HIS A 1 270 ? 7.543 7.593 -14.300 1.00 40.80 281 HIS A N 1
ATOM 2065 C CA . HIS A 1 270 ? 6.586 8.502 -13.659 1.00 42.15 281 HIS A CA 1
ATOM 2066 C C . HIS A 1 270 ? 6.302 9.661 -14.602 1.00 42.70 281 HIS A C 1
ATOM 2067 O O . HIS A 1 270 ? 7.237 10.302 -15.092 1.00 44.32 281 HIS A O 1
ATOM 2074 N N . ASP A 1 271 ? 5.017 9.932 -14.857 1.00 42.15 282 ASP A N 1
ATOM 2075 C CA . ASP A 1 271 ? 4.605 11.040 -15.715 1.00 47.11 282 ASP A CA 1
ATOM 2076 C C . ASP A 1 271 ? 4.239 12.230 -14.833 1.00 52.59 282 ASP A C 1
ATOM 2077 O O . ASP A 1 271 ? 3.232 12.196 -14.125 1.00 56.33 282 ASP A O 1
ATOM 2082 N N . VAL A 1 272 ? 5.032 13.297 -14.881 1.00 55.55 283 VAL A N 1
ATOM 2083 C CA . VAL A 1 272 ? 4.786 14.406 -13.954 1.00 61.13 283 VAL A CA 1
ATOM 2084 C C . VAL A 1 272 ? 3.479 15.113 -14.270 1.00 67.20 283 VAL A C 1
ATOM 2085 O O . VAL A 1 272 ? 2.723 15.488 -13.359 1.00 70.70 283 VAL A O 1
ATOM 2089 N N . GLU A 1 273 ? 3.166 15.293 -15.552 1.00 67.44 284 GLU A N 1
ATOM 2090 C CA . GLU A 1 273 ? 1.979 16.065 -15.893 1.00 74.85 284 GLU A CA 1
ATOM 2091 C C . GLU A 1 273 ? 0.707 15.243 -15.816 1.00 79.48 284 GLU A C 1
ATOM 2092 O O . GLU A 1 273 ? -0.382 15.819 -15.737 1.00 83.14 284 GLU A O 1
ATOM 2098 N N . ARG A 1 274 ? 0.822 13.920 -15.771 1.00 82.04 285 ARG A N 1
ATOM 2099 C CA . ARG A 1 274 ? -0.349 13.069 -15.755 1.00 90.71 285 ARG A CA 1
ATOM 2100 C C . ARG A 1 274 ? -0.736 12.631 -14.354 1.00 95.66 285 ARG A C 1
ATOM 2101 O O . ARG A 1 274 ? -1.924 12.371 -14.117 1.00 99.25 285 ARG A O 1
ATOM 2109 N N . ALA A 1 275 ? 0.208 12.677 -13.402 1.00 94.46 286 ALA A N 1
ATOM 2110 C CA . ALA A 1 275 ? -0.102 12.483 -11.990 1.00 96.52 286 ALA A CA 1
ATOM 2111 C C . ALA A 1 275 ? -0.768 13.712 -11.387 1.00 104.47 286 ALA A C 1
ATOM 2112 O O . ALA A 1 275 ? -1.390 13.618 -10.323 1.00 105.28 286 ALA A O 1
ATOM 2114 N N . GLU A 1 276 ? -0.655 14.850 -12.071 1.00 110.22 287 GLU A N 1
ATOM 2115 C CA . GLU A 1 276 ? -1.281 16.095 -11.644 1.00 118.13 287 GLU A CA 1
ATOM 2116 C C . GLU A 1 276 ? -2.799 15.979 -11.636 1.00 124.13 287 GLU A C 1
ATOM 2117 O O . GLU A 1 276 ? -3.461 16.351 -10.659 1.00 127.08 287 GLU A O 1
ATOM 2123 N N . GLN A 1 277 ? -3.367 15.477 -12.732 1.00 132.87 288 GLN A N 1
ATOM 2124 C CA . GLN A 1 277 ? -4.810 15.297 -12.855 1.00 138.78 288 GLN A CA 1
ATOM 2125 C C . GLN A 1 277 ? -5.285 14.069 -12.074 1.00 138.82 288 GLN A C 1
ATOM 2126 O O . GLN A 1 277 ? -6.231 14.149 -11.285 1.00 143.11 288 GLN A O 1
ATOM 2132 N N . PRO A 1 291 ? 7.727 19.579 1.292 1.00 105.74 326 PRO A N 1
ATOM 2133 C CA . PRO A 1 291 ? 6.821 20.233 0.339 1.00 104.98 326 PRO A CA 1
ATOM 2134 C C . PRO A 1 291 ? 7.317 20.102 -1.102 1.00 97.20 326 PRO A C 1
ATOM 2135 O O . PRO A 1 291 ? 7.344 21.094 -1.835 1.00 99.82 326 PRO A O 1
ATOM 2139 N N . LEU A 1 292 ? 7.682 18.883 -1.502 1.00 88.17 327 LEU A N 1
ATOM 2140 C CA . LEU A 1 292 ? 8.356 18.678 -2.780 1.00 79.45 327 LEU A CA 1
ATOM 2141 C C . LEU A 1 292 ? 7.469 19.090 -3.948 1.00 79.57 327 LEU A C 1
ATOM 2142 O O . LEU A 1 292 ? 6.299 18.705 -4.026 1.00 81.72 327 LEU A O 1
ATOM 2147 N N . ALA A 1 293 ? 8.038 19.859 -4.873 1.00 77.26 328 ALA A N 1
ATOM 2148 C CA . ALA A 1 293 ? 7.291 20.302 -6.033 1.00 74.19 328 ALA A CA 1
ATOM 2149 C C . ALA A 1 293 ? 7.096 19.139 -7.008 1.00 66.26 328 ALA A C 1
ATOM 2150 O O . ALA A 1 293 ? 7.760 18.100 -6.902 1.00 60.88 328 ALA A O 1
ATOM 2152 N N . PRO A 1 294 ? 6.182 19.289 -7.967 1.00 65.51 329 PRO A N 1
ATOM 2153 C CA . PRO A 1 294 ? 5.960 18.218 -8.952 1.00 61.95 329 PRO A CA 1
ATOM 2154 C C . PRO A 1 294 ? 7.256 17.750 -9.604 1.00 59.85 329 PRO A C 1
ATOM 2155 O O . PRO A 1 294 ? 8.103 18.551 -10.008 1.00 62.02 329 PRO A O 1
ATOM 2159 N N . GLY A 1 295 ? 7.406 16.432 -9.713 1.00 55.09 330 GLY A N 1
ATOM 2160 C CA . GLY A 1 295 ? 8.570 15.843 -10.339 1.00 51.32 330 GLY A CA 1
ATOM 2161 C C . GLY A 1 295 ? 9.786 15.765 -9.452 1.00 50.35 330 GLY A C 1
ATOM 2162 O O . GLY A 1 295 ? 10.764 15.120 -9.832 1.00 49.31 330 GLY A O 1
ATOM 2163 N N . GLU A 1 296 ? 9.753 16.356 -8.265 1.00 56.23 331 GLU A N 1
ATOM 2164 C CA . GLU A 1 296 ? 10.911 16.299 -7.390 1.00 55.98 331 GLU A CA 1
ATOM 2165 C C . GLU A 1 296 ? 10.820 15.076 -6.492 1.00 54.77 331 GLU A C 1
ATOM 2166 O O . GLU A 1 296 ? 9.726 14.647 -6.089 1.00 50.80 331 GLU A O 1
ATOM 2172 N N . PHE A 1 297 ? 11.993 14.532 -6.163 1.00 48.60 332 PHE A N 1
ATOM 2173 C CA . PHE A 1 297 ? 12.098 13.346 -5.334 1.00 46.91 332 PHE A CA 1
ATOM 2174 C C . PHE A 1 297 ? 13.379 13.437 -4.512 1.00 49.84 332 PHE A C 1
ATOM 2175 O O . PHE A 1 297 ? 14.338 14.114 -4.904 1.00 48.13 332 PHE A O 1
ATOM 2183 N N . ASP A 1 298 ? 13.365 12.774 -3.337 1.00 47.70 333 ASP A N 1
ATOM 2184 C CA . ASP A 1 298 ? 14.519 12.746 -2.441 1.00 48.61 333 ASP A CA 1
ATOM 2185 C C . ASP A 1 298 ? 15.473 11.668 -2.945 1.00 45.62 333 ASP A C 1
ATOM 2186 O O . ASP A 1 298 ? 15.151 10.467 -2.938 1.00 43.89 333 ASP A O 1
ATOM 2191 N N . PRO A 1 299 ? 16.630 12.072 -3.472 1.00 49.54 334 PRO A N 1
ATOM 2192 C CA . PRO A 1 299 ? 17.528 11.099 -4.102 1.00 48.29 334 PRO A CA 1
ATOM 2193 C C . PRO A 1 299 ? 18.190 10.183 -3.102 1.00 50.47 334 PRO A C 1
ATOM 2194 O O . PRO A 1 299 ? 18.765 9.171 -3.517 1.00 44.70 334 PRO A O 1
ATOM 2198 N N . ASN A 1 300 ? 18.089 10.481 -1.801 1.00 49.60 335 ASN A N 1
ATOM 2199 C CA . ASN A 1 300 ? 18.598 9.584 -0.777 1.00 53.24 335 ASN A CA 1
ATOM 2200 C C . ASN A 1 300 ? 17.573 8.539 -0.369 1.00 50.09 335 ASN A C 1
ATOM 2201 O O . ASN A 1 300 ? 17.944 7.526 0.232 1.00 48.42 335 ASN A O 1
ATOM 2206 N N . ILE A 1 301 ? 16.310 8.724 -0.735 1.00 46.57 336 ILE A N 1
ATOM 2207 C CA . ILE A 1 301 ? 15.297 7.708 -0.536 1.00 43.43 336 ILE A CA 1
ATOM 2208 C C . ILE A 1 301 ? 14.991 6.980 -1.835 1.00 40.53 336 ILE A C 1
ATOM 2209 O O . ILE A 1 301 ? 15.027 5.751 -1.878 1.00 40.04 336 ILE A O 1
ATOM 2214 N N . ASP A 1 302 ? 14.639 7.728 -2.887 1.00 39.90 337 ASP A N 1
ATOM 2215 C CA . ASP A 1 302 ? 14.404 7.158 -4.226 1.00 37.58 337 ASP A CA 1
ATOM 2216 C C . ASP A 1 302 ? 15.748 7.132 -4.971 1.00 36.45 337 ASP A C 1
ATOM 2217 O O . ASP A 1 302 ? 16.027 7.940 -5.854 1.00 41.26 337 ASP A O 1
ATOM 2222 N N . VAL A 1 303 ? 16.558 6.142 -4.620 1.00 35.88 338 VAL A N 1
ATOM 2223 C CA . VAL A 1 303 ? 17.972 6.151 -5.037 1.00 35.71 338 VAL A CA 1
ATOM 2224 C C . VAL A 1 303 ? 18.169 5.779 -6.500 1.00 38.41 338 VAL A C 1
ATOM 2225 O O . VAL A 1 303 ? 19.309 5.918 -7.023 1.00 35.29 338 VAL A O 1
ATOM 2229 N N . TYR A 1 304 ? 17.140 5.250 -7.165 1.00 34.58 339 TYR A N 1
ATOM 2230 C CA . TYR A 1 304 ? 17.239 4.882 -8.584 1.00 32.84 339 TYR A CA 1
ATOM 2231 C C . TYR A 1 304 ? 16.592 5.874 -9.529 1.00 36.37 339 TYR A C 1
ATOM 2232 O O . TYR A 1 304 ? 16.577 5.616 -10.741 1.00 36.24 339 TYR A O 1
ATOM 2241 N N . GLY A 1 305 ? 16.083 7.003 -9.027 1.00 37.35 340 GLY A N 1
ATOM 2242 C CA . GLY A 1 305 ? 15.436 7.984 -9.893 1.00 35.45 340 GLY A CA 1
ATOM 2243 C C . GLY A 1 305 ? 16.456 8.809 -10.694 1.00 34.40 340 GLY A C 1
ATOM 2244 O O . GLY A 1 305 ? 17.466 9.241 -10.171 1.00 35.36 340 GLY A O 1
ATOM 2245 N N . ILE A 1 306 ? 16.100 9.106 -11.947 1.00 34.46 341 ILE A N 1
ATOM 2246 C CA . ILE A 1 306 ? 16.833 9.999 -12.838 1.00 39.92 341 ILE A CA 1
ATOM 2247 C C . ILE A 1 306 ? 15.822 10.910 -13.517 1.00 36.93 341 ILE A C 1
ATOM 2248 O O . ILE A 1 306 ? 14.894 10.420 -14.159 1.00 36.28 341 ILE A O 1
ATOM 2253 N N . LYS A 1 307 ? 16.030 12.221 -13.429 1.00 42.20 342 LYS A N 1
ATOM 2254 C CA . LYS A 1 307 ? 15.150 13.163 -14.100 1.00 46.19 342 LYS A CA 1
ATOM 2255 C C . LYS A 1 307 ? 15.431 13.135 -15.602 1.00 45.95 342 LYS A C 1
ATOM 2256 O O . LYS A 1 307 ? 16.541 12.834 -16.036 1.00 42.44 342 LYS A O 1
ATOM 2262 N N . CYS A 1 308 ? 14.384 13.354 -16.392 1.00 41.96 343 CYS A N 1
ATOM 2263 C CA . CYS A 1 308 ? 14.499 13.517 -17.840 1.00 45.30 343 CYS A CA 1
ATOM 2264 C C . CYS A 1 308 ? 15.267 14.786 -18.232 1.00 46.32 343 CYS A C 1
ATOM 2265 O O . CYS A 1 308 ? 15.449 15.721 -17.448 1.00 48.16 343 CYS A O 1
ATOM 2268 N N . HIS A 1 309 ? 15.640 14.848 -19.510 1.00 46.88 344 HIS A N 1
ATOM 2269 C CA A HIS A 1 309 ? 16.305 16.056 -19.958 0.55 50.90 344 HIS A CA 1
ATOM 2270 C CA B HIS A 1 309 ? 16.300 16.009 -20.098 0.45 51.65 344 HIS A CA 1
ATOM 2271 C C . HIS A 1 309 ? 15.281 17.108 -20.373 1.00 55.63 344 HIS A C 1
ATOM 2272 O O . HIS A 1 309 ? 14.110 16.825 -20.633 1.00 58.62 344 HIS A O 1
ATOM 2285 N N . GLU A 1 310 ? 15.750 18.357 -20.368 1.00 59.84 345 GLU A N 1
ATOM 2286 C CA . GLU A 1 310 ? 14.923 19.540 -20.589 1.00 68.98 345 GLU A CA 1
ATOM 2287 C C . GLU A 1 310 ? 14.145 19.495 -21.901 1.00 73.05 345 GLU A C 1
ATOM 2288 O O . GLU A 1 310 ? 13.111 20.167 -22.016 1.00 78.27 345 GLU A O 1
ATOM 2294 N N . ASN A 1 311 ? 14.604 18.725 -22.885 1.00 70.65 346 ASN A N 1
ATOM 2295 C CA . ASN A 1 311 ? 13.959 18.646 -24.192 1.00 69.00 346 ASN A CA 1
ATOM 2296 C C . ASN A 1 311 ? 12.928 17.514 -24.288 1.00 64.53 346 ASN A C 1
ATOM 2297 O O . ASN A 1 311 ? 12.475 17.194 -25.389 1.00 65.70 346 ASN A O 1
ATOM 2302 N N . SER A 1 312 ? 12.576 16.883 -23.174 1.00 57.99 347 SER A N 1
ATOM 2303 C CA . SER A 1 312 ? 11.676 15.740 -23.229 1.00 57.39 347 SER A CA 1
ATOM 2304 C C . SER A 1 312 ? 10.256 16.207 -23.567 1.00 62.31 347 SER A C 1
ATOM 2305 O O . SER A 1 312 ? 9.814 17.248 -23.070 1.00 61.10 347 SER A O 1
ATOM 2308 N N . PRO A 1 313 ? 9.522 15.464 -24.404 1.00 63.37 348 PRO A N 1
ATOM 2309 C CA . PRO A 1 313 ? 8.142 15.881 -24.747 1.00 69.63 348 PRO A CA 1
ATOM 2310 C C . PRO A 1 313 ? 7.204 15.926 -23.551 1.00 70.46 348 PRO A C 1
ATOM 2311 O O . PRO A 1 313 ? 6.269 16.738 -23.542 1.00 75.56 348 PRO A O 1
ATOM 2315 N N . ARG A 1 314 ? 7.423 15.084 -22.532 1.00 66.89 349 ARG A N 1
ATOM 2316 C CA . ARG A 1 314 ? 6.684 15.188 -21.281 1.00 66.32 349 ARG A CA 1
ATOM 2317 C C . ARG A 1 314 ? 7.660 15.166 -20.120 1.00 60.95 349 ARG A C 1
ATOM 2318 O O . ARG A 1 314 ? 8.732 14.570 -20.204 1.00 57.29 349 ARG A O 1
ATOM 2326 N N . LYS A 1 315 ? 7.287 15.836 -19.043 1.00 61.60 350 LYS A N 1
ATOM 2327 C CA . LYS A 1 315 ? 8.140 15.816 -17.871 1.00 61.32 350 LYS A CA 1
ATOM 2328 C C . LYS A 1 315 ? 7.966 14.442 -17.236 1.00 54.15 350 LYS A C 1
ATOM 2329 O O . LYS A 1 315 ? 6.845 14.046 -16.878 1.00 53.25 350 LYS A O 1
ATOM 2335 N N . GLU A 1 316 ? 9.057 13.695 -17.162 1.00 42.75 351 GLU A N 1
ATOM 2336 C CA . GLU A 1 316 ? 9.046 12.327 -16.693 1.00 43.86 351 GLU A CA 1
ATOM 2337 C C . GLU A 1 316 ? 10.204 12.143 -15.726 1.00 44.51 351 GLU A C 1
ATOM 2338 O O . GLU A 1 316 ? 11.215 12.834 -15.820 1.00 43.41 351 GLU A O 1
ATOM 2344 N N . VAL A 1 317 ? 10.065 11.166 -14.831 1.00 39.91 352 VAL A N 1
ATOM 2345 C CA . VAL A 1 317 ? 11.161 10.687 -13.996 1.00 39.13 352 VAL A CA 1
ATOM 2346 C C . VAL A 1 317 ? 11.255 9.177 -14.183 1.00 41.43 352 VAL A C 1
ATOM 2347 O O . VAL A 1 317 ? 10.236 8.482 -14.159 1.00 39.04 352 VAL A O 1
ATOM 2351 N N . TYR A 1 318 ? 12.476 8.675 -14.376 1.00 33.65 353 TYR A N 1
ATOM 2352 C CA . TYR A 1 318 ? 12.761 7.256 -14.627 1.00 35.75 353 TYR A CA 1
ATOM 2353 C C . TYR A 1 318 ? 13.363 6.598 -13.384 1.00 38.54 353 TYR A C 1
ATOM 2354 O O . TYR A 1 318 ? 14.113 7.236 -12.634 1.00 38.53 353 TYR A O 1
ATOM 2363 N N . PHE A 1 319 ? 12.994 5.337 -13.133 1.00 33.64 354 PHE A N 1
ATOM 2364 C CA . PHE A 1 319 ? 13.529 4.553 -12.012 1.00 30.49 354 PHE A CA 1
ATOM 2365 C C . PHE A 1 319 ? 14.038 3.250 -12.596 1.00 32.69 354 PHE A C 1
ATOM 2366 O O . PHE A 1 319 ? 13.264 2.485 -13.181 1.00 31.98 354 PHE A O 1
ATOM 2374 N N . MET A 1 320 ? 15.358 3.017 -12.542 1.00 30.39 355 MET A N 1
ATOM 2375 C CA . MET A 1 320 ? 15.889 1.901 -13.312 1.00 33.05 355 MET A CA 1
ATOM 2376 C C . MET A 1 320 ? 16.863 1.162 -12.445 1.00 33.19 355 MET A C 1
ATOM 2377 O O . MET A 1 320 ? 17.728 1.786 -11.811 1.00 30.92 355 MET A O 1
ATOM 2382 N N . ALA A 1 321 ? 16.763 -0.154 -12.446 1.00 30.75 356 ALA A N 1
ATOM 2383 C CA . ALA A 1 321 ? 17.692 -0.930 -11.608 1.00 30.67 356 ALA A CA 1
ATOM 2384 C C . ALA A 1 321 ? 17.738 -2.342 -12.160 1.00 34.43 356 ALA A C 1
ATOM 2385 O O . ALA A 1 321 ? 16.840 -2.769 -12.885 1.00 33.63 356 ALA A O 1
ATOM 2387 N N . ILE A 1 322 ? 18.740 -3.086 -11.746 1.00 30.17 357 ILE A N 1
ATOM 2388 C CA . ILE A 1 322 ? 18.861 -4.489 -12.135 1.00 32.05 357 ILE A CA 1
ATOM 2389 C C . ILE A 1 322 ? 18.082 -5.340 -11.131 1.00 32.53 357 ILE A C 1
ATOM 2390 O O . ILE A 1 322 ? 18.219 -5.167 -9.916 1.00 36.84 357 ILE A O 1
ATOM 2395 N N . ILE A 1 323 ? 17.289 -6.299 -11.613 1.00 30.66 358 ILE A N 1
ATOM 2396 C CA . ILE A 1 323 ? 16.505 -7.174 -10.731 1.00 31.05 358 ILE A CA 1
ATOM 2397 C C . ILE A 1 323 ? 16.695 -8.623 -11.196 1.00 34.09 358 ILE A C 1
ATOM 2398 O O . ILE A 1 323 ? 17.198 -8.895 -12.311 1.00 35.71 358 ILE A O 1
ATOM 2403 N N . ASP A 1 324 ? 16.284 -9.526 -10.317 1.00 33.03 359 ASP A N 1
ATOM 2404 C CA . ASP A 1 324 ? 16.193 -10.978 -10.477 1.00 40.15 359 ASP A CA 1
ATOM 2405 C C . ASP A 1 324 ? 17.582 -11.556 -10.782 1.00 40.17 359 ASP A C 1
ATOM 2406 O O . ASP A 1 324 ? 17.808 -12.141 -11.852 1.00 39.35 359 ASP A O 1
ATOM 2411 N N . ILE A 1 325 ? 18.507 -11.428 -9.832 1.00 39.33 360 ILE A N 1
ATOM 2412 C CA . ILE A 1 325 ? 19.905 -11.724 -10.106 1.00 43.05 360 ILE A CA 1
ATOM 2413 C C . ILE A 1 325 ? 20.355 -13.095 -9.597 1.00 53.48 360 ILE A C 1
ATOM 2414 O O . ILE A 1 325 ? 21.555 -13.399 -9.680 1.00 55.66 360 ILE A O 1
ATOM 2419 N N . LEU A 1 326 ? 19.444 -13.959 -9.121 1.00 42.37 361 LEU A N 1
ATOM 2420 C CA . LEU A 1 326 ? 19.916 -15.096 -8.333 1.00 45.96 361 LEU A CA 1
ATOM 2421 C C . LEU A 1 326 ? 20.029 -16.409 -9.112 1.00 52.01 361 LEU A C 1
ATOM 2422 O O . LEU A 1 326 ? 20.229 -17.461 -8.488 1.00 54.68 361 LEU A O 1
ATOM 2427 N N . THR A 1 327 ? 19.998 -16.377 -10.446 1.00 54.38 362 THR A N 1
ATOM 2428 C CA . THR A 1 327 ? 20.022 -17.607 -11.236 1.00 59.71 362 THR A CA 1
ATOM 2429 C C . THR A 1 327 ? 21.451 -17.907 -11.672 1.00 61.23 362 THR A C 1
ATOM 2430 O O . THR A 1 327 ? 22.048 -17.114 -12.403 1.00 49.83 362 THR A O 1
ATOM 2434 N N . HIS A 1 328 ? 21.979 -19.044 -11.217 1.00 62.29 363 HIS A N 1
ATOM 2435 C CA . HIS A 1 328 ? 23.356 -19.438 -11.490 1.00 71.87 363 HIS A CA 1
ATOM 2436 C C . HIS A 1 328 ? 23.444 -20.225 -12.796 1.00 79.75 363 HIS A C 1
ATOM 2437 O O . HIS A 1 328 ? 22.543 -20.995 -13.146 1.00 80.78 363 HIS A O 1
ATOM 2444 N N . TYR A 1 329 ? 24.578 -20.058 -13.487 1.00 85.68 364 TYR A N 1
ATOM 2445 C CA . TYR A 1 329 ? 24.754 -20.592 -14.837 1.00 92.94 364 TYR A CA 1
ATOM 2446 C C . TYR A 1 329 ? 24.382 -22.073 -14.930 1.00 103.20 364 TYR A C 1
ATOM 2447 O O . TYR A 1 329 ? 23.442 -22.444 -15.644 1.00 106.31 364 TYR A O 1
ATOM 2456 N N . ASP A 1 330 ? 25.091 -22.938 -14.209 1.00 109.66 365 ASP A N 1
ATOM 2457 C CA . ASP A 1 330 ? 24.906 -24.365 -14.460 1.00 119.21 365 ASP A CA 1
ATOM 2458 C C . ASP A 1 330 ? 23.592 -24.919 -13.906 1.00 123.14 365 ASP A C 1
ATOM 2459 O O . ASP A 1 330 ? 23.330 -26.119 -14.067 1.00 128.22 365 ASP A O 1
ATOM 2464 N N . ALA A 1 331 ? 22.757 -24.083 -13.285 1.00 120.79 366 ALA A N 1
ATOM 2465 C CA . ALA A 1 331 ? 21.387 -24.458 -12.933 1.00 121.04 366 ALA A CA 1
ATOM 2466 C C . ALA A 1 331 ? 20.468 -24.294 -14.145 1.00 120.84 366 ALA A C 1
ATOM 2467 O O . ALA A 1 331 ? 20.599 -25.006 -15.146 1.00 123.67 366 ALA A O 1
ATOM 2469 N N . THR A 1 352 ? 22.154 -22.031 -26.462 1.00 105.25 387 THR A N 1
ATOM 2470 C CA . THR A 1 352 ? 22.104 -21.444 -25.122 1.00 100.34 387 THR A CA 1
ATOM 2471 C C . THR A 1 352 ? 23.224 -20.406 -24.926 1.00 91.21 387 THR A C 1
ATOM 2472 O O . THR A 1 352 ? 24.219 -20.417 -25.649 1.00 92.54 387 THR A O 1
ATOM 2476 N N . VAL A 1 353 ? 23.066 -19.530 -23.932 1.00 80.37 388 VAL A N 1
ATOM 2477 C CA . VAL A 1 353 ? 24.013 -18.455 -23.654 1.00 72.14 388 VAL A CA 1
ATOM 2478 C C . VAL A 1 353 ? 24.634 -18.689 -22.283 1.00 69.70 388 VAL A C 1
ATOM 2479 O O . VAL A 1 353 ? 23.969 -19.159 -21.355 1.00 69.45 388 VAL A O 1
ATOM 2483 N N . ASN A 1 354 ? 25.906 -18.338 -22.154 1.00 67.74 389 ASN A N 1
ATOM 2484 C CA . ASN A 1 354 ? 26.588 -18.356 -20.871 1.00 65.05 389 ASN A CA 1
ATOM 2485 C C . ASN A 1 354 ? 26.600 -16.960 -20.253 1.00 61.09 389 ASN A C 1
ATOM 2486 O O . ASN A 1 354 ? 26.158 -15.978 -20.865 1.00 51.55 389 ASN A O 1
ATOM 2491 N N . PRO A 1 355 ? 27.025 -16.854 -18.986 1.00 59.48 390 PRO A N 1
ATOM 2492 C CA . PRO A 1 355 ? 26.949 -15.558 -18.287 1.00 55.22 390 PRO A CA 1
ATOM 2493 C C . PRO A 1 355 ? 27.708 -14.446 -18.988 1.00 48.39 390 PRO A C 1
ATOM 2494 O O . PRO A 1 355 ? 27.292 -13.283 -18.902 1.00 45.38 390 PRO A O 1
ATOM 2498 N N . GLU A 1 356 ? 28.824 -14.760 -19.650 1.00 50.95 391 GLU A N 1
ATOM 2499 C CA . GLU A 1 356 ? 29.557 -13.733 -20.385 1.00 60.38 391 GLU A CA 1
ATOM 2500 C C . GLU A 1 356 ? 28.752 -13.232 -21.577 1.00 54.87 391 GLU A C 1
ATOM 2501 O O . GLU A 1 356 ? 28.512 -12.023 -21.712 1.00 49.15 391 GLU A O 1
ATOM 2507 N N . GLN A 1 357 ? 28.247 -14.163 -22.396 1.00 50.91 392 GLN A N 1
ATOM 2508 C CA . GLN A 1 357 ? 27.418 -13.789 -23.536 1.00 54.11 392 GLN A CA 1
ATOM 2509 C C . GLN A 1 357 ? 26.151 -13.088 -23.077 1.00 49.77 392 GLN A C 1
ATOM 2510 O O . GLN A 1 357 ? 25.745 -12.080 -23.672 1.00 45.85 392 GLN A O 1
ATOM 2516 N N . TYR A 1 358 ? 25.531 -13.571 -21.992 1.00 48.38 393 TYR A N 1
ATOM 2517 C CA . TYR A 1 358 ? 24.321 -12.897 -21.501 1.00 43.45 393 TYR A CA 1
ATOM 2518 C C . TYR A 1 358 ? 24.609 -11.437 -21.170 1.00 43.35 393 TYR A C 1
ATOM 2519 O O . TYR A 1 358 ? 23.825 -10.545 -21.518 1.00 40.56 393 TYR A O 1
ATOM 2528 N N . SER A 1 359 ? 25.719 -11.173 -20.468 1.00 40.39 394 SER A N 1
ATOM 2529 C CA . SER A 1 359 ? 26.005 -9.807 -20.021 1.00 40.58 394 SER A CA 1
ATOM 2530 C C . SER A 1 359 ? 26.268 -8.866 -21.195 1.00 38.38 394 SER A C 1
ATOM 2531 O O . SER A 1 359 ? 25.828 -7.705 -21.167 1.00 37.18 394 SER A O 1
ATOM 2534 N N . LYS A 1 360 ? 27.001 -9.338 -22.213 1.00 42.79 395 LYS A N 1
ATOM 2535 C CA . LYS A 1 360 ? 27.298 -8.483 -23.360 1.00 43.66 395 LYS A CA 1
ATOM 2536 C C . LYS A 1 360 ? 26.041 -8.179 -24.149 1.00 44.17 395 LYS A C 1
ATOM 2537 O O . LYS A 1 360 ? 25.814 -7.018 -24.516 1.00 44.59 395 LYS A O 1
ATOM 2543 N N . ARG A 1 361 ? 25.155 -9.179 -24.319 1.00 47.07 396 ARG A N 1
ATOM 2544 C CA . ARG A 1 361 ? 23.871 -8.952 -24.987 1.00 51.00 396 ARG A CA 1
ATOM 2545 C C . ARG A 1 361 ? 22.999 -7.969 -24.207 1.00 43.85 396 ARG A C 1
ATOM 2546 O O . ARG A 1 361 ? 22.424 -7.046 -24.793 1.00 41.85 396 ARG A O 1
ATOM 2554 N N . PHE A 1 362 ? 22.942 -8.122 -22.867 1.00 35.62 397 PHE A N 1
ATOM 2555 C CA . PHE A 1 362 ? 22.229 -7.184 -22.018 1.00 35.20 397 PHE A CA 1
ATOM 2556 C C . PHE A 1 362 ? 22.785 -5.765 -22.135 1.00 37.52 397 PHE A C 1
ATOM 2557 O O . PHE A 1 362 ? 22.026 -4.815 -22.398 1.00 37.67 397 PHE A O 1
ATOM 2565 N N . LEU A 1 363 ? 24.103 -5.591 -21.958 1.00 35.92 398 LEU A N 1
ATOM 2566 C CA . LEU A 1 363 ? 24.652 -4.242 -21.980 1.00 40.18 398 LEU A CA 1
ATOM 2567 C C . LEU A 1 363 ? 24.473 -3.603 -23.366 1.00 43.70 398 LEU A C 1
ATOM 2568 O O . LEU A 1 363 ? 24.196 -2.404 -23.468 1.00 40.51 398 LEU A O 1
ATOM 2573 N N . ASP A 1 364 ? 24.632 -4.393 -24.426 1.00 46.19 399 ASP A N 1
ATOM 2574 C CA . ASP A 1 364 ? 24.448 -3.898 -25.790 1.00 46.19 399 ASP A CA 1
ATOM 2575 C C . ASP A 1 364 ? 23.016 -3.395 -25.985 1.00 44.75 399 ASP A C 1
ATOM 2576 O O . ASP A 1 364 ? 22.784 -2.305 -26.524 1.00 43.83 399 ASP A O 1
ATOM 2581 N N . PHE A 1 365 ? 22.033 -4.175 -25.537 1.00 43.21 400 PHE A N 1
ATOM 2582 C CA . PHE A 1 365 ? 20.638 -3.779 -25.719 1.00 43.76 400 PHE A CA 1
ATOM 2583 C C . PHE A 1 365 ? 20.318 -2.504 -24.947 1.00 43.71 400 PHE A C 1
ATOM 2584 O O . PHE A 1 365 ? 19.780 -1.547 -25.505 1.00 42.89 400 PHE A O 1
ATOM 2592 N N . ILE A 1 366 ? 20.686 -2.455 -23.669 1.00 37.99 401 ILE A N 1
ATOM 2593 C CA . ILE A 1 366 ? 20.351 -1.287 -22.859 1.00 39.86 401 ILE A CA 1
ATOM 2594 C C . ILE A 1 366 ? 21.052 -0.046 -23.425 1.00 40.78 401 ILE A C 1
ATOM 2595 O O . ILE A 1 366 ? 20.489 1.065 -23.404 1.00 41.39 401 ILE A O 1
ATOM 2600 N N . GLY A 1 367 ? 22.319 -0.202 -23.853 1.00 39.37 402 GLY A N 1
ATOM 2601 C CA . GLY A 1 367 ? 23.043 0.879 -24.528 1.00 44.54 402 GLY A CA 1
ATOM 2602 C C . GLY A 1 367 ? 22.338 1.387 -25.776 1.00 50.42 402 GLY A C 1
ATOM 2603 O O . GLY A 1 367 ? 22.382 2.581 -26.075 1.00 55.08 402 GLY A O 1
ATOM 2604 N N . HIS A 1 368 ? 21.710 0.489 -26.541 1.00 49.85 403 HIS A N 1
ATOM 2605 C CA . HIS A 1 368 ? 21.028 0.905 -27.768 1.00 58.26 403 HIS A CA 1
ATOM 2606 C C . HIS A 1 368 ? 19.728 1.647 -27.504 1.00 59.80 403 HIS A C 1
ATOM 2607 O O . HIS A 1 368 ? 19.353 2.502 -28.308 1.00 57.84 403 HIS A O 1
ATOM 2614 N N . ILE A 1 369 ? 18.991 1.288 -26.443 1.00 56.96 404 ILE A N 1
ATOM 2615 C CA . ILE A 1 369 ? 17.735 1.964 -26.108 1.00 64.59 404 ILE A CA 1
ATOM 2616 C C . ILE A 1 369 ? 17.952 3.157 -25.186 1.00 69.85 404 ILE A C 1
ATOM 2617 O O . ILE A 1 369 ? 16.978 3.842 -24.849 1.00 73.05 404 ILE A O 1
ATOM 2622 N N . LEU A 1 370 ? 19.204 3.454 -24.815 1.00 72.95 405 LEU A N 1
ATOM 2623 C CA . LEU A 1 370 ? 19.581 4.668 -24.053 1.00 78.80 405 LEU A CA 1
ATOM 2624 C C . LEU A 1 370 ? 19.373 4.658 -22.510 1.00 79.38 405 LEU A C 1
ATOM 2625 O O . LEU A 1 370 ? 18.278 4.752 -21.924 1.00 79.56 405 LEU A O 1
ATOM 2631 N N . ASN B 1 17 ? 22.218 0.091 26.422 1.00 77.45 28 ASN B N 1
ATOM 2632 C CA . ASN B 1 17 ? 21.759 -1.158 25.822 1.00 71.12 28 ASN B CA 1
ATOM 2633 C C . ASN B 1 17 ? 22.046 -2.341 26.739 1.00 61.64 28 ASN B C 1
ATOM 2634 O O . ASN B 1 17 ? 23.103 -2.411 27.345 1.00 58.56 28 ASN B O 1
ATOM 2639 N N . LEU B 1 18 ? 21.092 -3.258 26.841 1.00 57.81 29 LEU B N 1
ATOM 2640 C CA . LEU B 1 18 ? 21.188 -4.435 27.695 1.00 51.05 29 LEU B CA 1
ATOM 2641 C C . LEU B 1 18 ? 21.518 -5.662 26.863 1.00 48.01 29 LEU B C 1
ATOM 2642 O O . LEU B 1 18 ? 20.943 -5.856 25.791 1.00 46.84 29 LEU B O 1
ATOM 2647 N N . TYR B 1 19 ? 22.390 -6.527 27.379 1.00 45.11 30 TYR B N 1
ATOM 2648 C CA . TYR B 1 19 ? 22.768 -7.714 26.633 1.00 39.67 30 TYR B CA 1
ATOM 2649 C C . TYR B 1 19 ? 22.384 -9.023 27.289 1.00 40.69 30 TYR B C 1
ATOM 2650 O O . TYR B 1 19 ? 22.513 -10.075 26.652 1.00 39.68 30 TYR B O 1
ATOM 2659 N N . PHE B 1 20 ? 21.903 -8.999 28.524 1.00 38.97 31 PHE B N 1
ATOM 2660 C CA . PHE B 1 20 ? 21.471 -10.201 29.226 1.00 39.69 31 PHE B CA 1
ATOM 2661 C C . PHE B 1 20 ? 22.610 -11.176 29.504 1.00 34.77 31 PHE B C 1
ATOM 2662 O O . PHE B 1 20 ? 22.337 -12.364 29.739 1.00 41.47 31 PHE B O 1
ATOM 2670 N N . GLN B 1 21 ? 23.863 -10.704 29.530 1.00 36.63 32 GLN B N 1
ATOM 2671 C CA . GLN B 1 21 ? 24.998 -11.590 29.767 1.00 39.55 32 GLN B CA 1
ATOM 2672 C C . GLN B 1 21 ? 25.034 -12.059 31.221 1.00 41.51 32 GLN B C 1
ATOM 2673 O O . GLN B 1 21 ? 24.728 -11.300 32.138 1.00 38.37 32 GLN B O 1
ATOM 2679 N N . SER B 1 22 ? 25.419 -13.312 31.433 1.00 40.89 33 SER B N 1
ATOM 2680 C CA . SER B 1 22 ? 25.570 -13.835 32.786 1.00 40.53 33 SER B CA 1
ATOM 2681 C C . SER B 1 22 ? 26.514 -15.011 32.677 1.00 43.80 33 SER B C 1
ATOM 2682 O O . SER B 1 22 ? 26.513 -15.696 31.646 1.00 43.41 33 SER B O 1
ATOM 2685 N N . MET B 1 23 ? 27.295 -15.253 33.739 1.00 42.19 34 MET B N 1
ATOM 2686 C CA . MET B 1 23 ? 27.977 -16.535 33.856 1.00 45.87 34 MET B CA 1
ATOM 2687 C C . MET B 1 23 ? 27.003 -17.711 33.928 1.00 50.41 34 MET B C 1
ATOM 2688 O O . MET B 1 23 ? 27.347 -18.826 33.512 1.00 45.81 34 MET B O 1
ATOM 2693 N N . ASP B 1 24 ? 25.775 -17.487 34.414 1.00 41.86 35 ASP B N 1
ATOM 2694 C CA . ASP B 1 24 ? 24.804 -18.562 34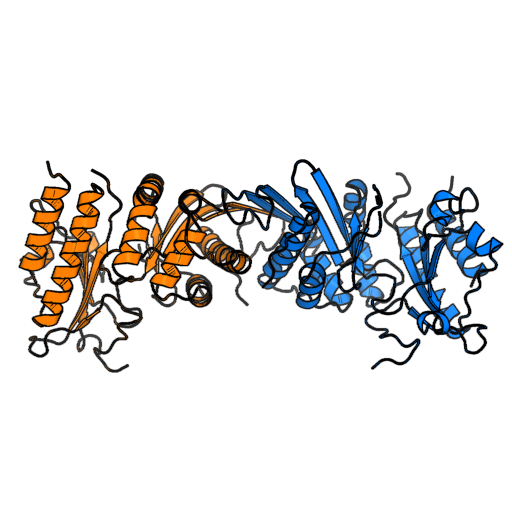.573 1.00 40.64 35 ASP B CA 1
ATOM 2695 C C . ASP B 1 24 ? 23.836 -18.527 33.390 1.00 39.73 35 ASP B C 1
ATOM 2696 O O . ASP B 1 24 ? 23.100 -17.538 33.237 1.00 37.17 35 ASP B O 1
ATOM 2701 N N . PRO B 1 25 ? 23.879 -19.489 32.460 1.00 42.89 36 PRO B N 1
ATOM 2702 C CA . PRO B 1 25 ? 23.063 -19.346 31.240 1.00 40.21 36 PRO B CA 1
ATOM 2703 C C . PRO B 1 25 ? 21.593 -19.351 31.543 1.00 35.83 36 PRO B C 1
ATOM 2704 O O . PRO B 1 25 ? 20.815 -18.763 30.784 1.00 34.38 36 PRO B O 1
ATOM 2708 N N . LEU B 1 26 ? 21.196 -19.998 32.646 1.00 36.59 37 LEU B N 1
ATOM 2709 C CA . LEU B 1 26 ? 19.778 -19.952 33.003 1.00 41.51 37 LEU B CA 1
ATOM 2710 C C . LEU B 1 26 ? 19.351 -18.543 33.390 1.00 41.91 37 LEU B C 1
ATOM 2711 O O . LEU B 1 26 ? 18.193 -18.171 33.141 1.00 36.82 37 LEU B O 1
ATOM 2716 N N . LEU B 1 27 ? 20.237 -17.752 34.034 1.00 37.84 38 LEU B N 1
ATOM 2717 C CA . LEU B 1 27 ? 19.872 -16.356 34.312 1.00 37.24 38 LEU B CA 1
ATOM 2718 C C . LEU B 1 27 ? 19.777 -15.544 33.035 1.00 36.66 38 LEU B C 1
ATOM 2719 O O . LEU B 1 27 ? 18.907 -14.674 32.910 1.00 32.44 38 LEU B O 1
ATOM 2724 N N . SER B 1 28 ? 20.672 -15.794 32.060 1.00 35.20 39 SER B N 1
ATOM 2725 C CA . SER B 1 28 ? 20.525 -15.109 30.795 1.00 32.47 39 SER B CA 1
ATOM 2726 C C . SER B 1 28 ? 19.178 -15.449 30.166 1.00 31.20 39 SER B C 1
ATOM 2727 O O . SER B 1 28 ? 18.479 -14.579 29.639 1.00 33.01 39 SER B O 1
ATOM 2730 N N . VAL B 1 29 ? 18.767 -16.705 30.240 1.00 33.56 40 VAL B N 1
ATOM 2731 C CA . VAL B 1 29 ? 17.496 -17.027 29.597 1.00 31.98 40 VAL B CA 1
ATOM 2732 C C . VAL B 1 29 ? 16.332 -16.378 30.357 1.00 32.32 40 VAL B C 1
ATOM 2733 O O . VAL B 1 29 ? 15.376 -15.909 29.741 1.00 32.81 40 VAL B O 1
ATOM 2737 N N . LEU B 1 30 ? 16.411 -16.317 31.707 1.00 30.29 41 LEU B N 1
ATOM 2738 C CA . LEU B 1 30 ? 15.365 -15.632 32.494 1.00 31.34 41 LEU B CA 1
ATOM 2739 C C . LEU B 1 30 ? 15.254 -14.160 32.123 1.00 35.28 41 LEU B C 1
ATOM 2740 O O . LEU B 1 30 ? 14.146 -13.633 31.875 1.00 31.43 41 LEU B O 1
ATOM 2745 N N . MET B 1 31 ? 16.399 -13.474 32.053 1.00 34.19 42 MET B N 1
ATOM 2746 C CA . MET B 1 31 ? 16.363 -12.062 31.691 1.00 31.93 42 MET B CA 1
ATOM 2747 C C . MET B 1 31 ? 15.823 -11.894 30.278 1.00 31.05 42 MET B C 1
ATOM 2748 O O . MET B 1 31 ? 15.029 -10.997 30.005 1.00 30.90 42 MET B O 1
ATOM 2753 N N . TRP B 1 32 ? 16.335 -12.692 29.344 1.00 31.48 43 TRP B N 1
ATOM 2754 C CA . TRP B 1 32 ? 15.864 -12.613 27.969 1.00 28.48 43 TRP B CA 1
ATOM 2755 C C . TRP B 1 32 ? 14.367 -12.858 27.913 1.00 32.27 43 TRP B C 1
ATOM 2756 O O . TRP B 1 32 ? 13.659 -12.185 27.156 1.00 31.09 43 TRP B O 1
ATOM 2767 N N . GLY B 1 33 ? 13.912 -13.856 28.666 1.00 30.59 44 GLY B N 1
ATOM 2768 C CA . GLY B 1 33 ? 12.515 -14.265 28.598 1.00 30.24 44 GLY B CA 1
ATOM 2769 C C . GLY B 1 33 ? 11.588 -13.239 29.210 1.00 32.90 44 GLY B C 1
ATOM 2770 O O . GLY B 1 33 ? 10.459 -13.021 28.710 1.00 28.29 44 GLY B O 1
ATOM 2771 N N . VAL B 1 34 ? 11.975 -12.641 30.335 1.00 30.58 45 VAL B N 1
ATOM 2772 C CA . VAL B 1 34 ? 11.141 -11.573 30.891 1.00 34.36 45 VAL B CA 1
ATOM 2773 C C . VAL B 1 34 ? 11.125 -10.379 29.941 1.00 33.86 45 VAL B C 1
ATOM 2774 O O . VAL B 1 34 ? 10.062 -9.744 29.715 1.00 32.71 45 VAL B O 1
ATOM 2778 N N . ASN B 1 35 ? 12.292 -10.032 29.367 1.00 29.72 46 ASN B N 1
ATOM 2779 C CA . ASN B 1 35 ? 12.269 -9.000 28.353 1.00 28.70 46 ASN B CA 1
ATOM 2780 C C . ASN B 1 35 ? 11.293 -9.358 27.250 1.00 31.01 46 ASN B C 1
ATOM 2781 O O . ASN B 1 35 ? 10.441 -8.531 26.864 1.00 30.83 46 ASN B O 1
ATOM 2786 N N . HIS B 1 36 ? 11.388 -10.594 26.741 1.00 29.47 47 HIS B N 1
ATOM 2787 C CA . HIS B 1 36 ? 10.532 -11.006 25.628 1.00 33.05 47 HIS B CA 1
ATOM 2788 C C . HIS B 1 36 ? 9.042 -10.994 26.014 1.00 33.35 47 HIS B C 1
ATOM 2789 O O . HIS B 1 36 ? 8.194 -10.524 25.243 1.00 31.97 47 HIS B O 1
ATOM 2796 N N . SER B 1 37 ? 8.727 -11.579 27.157 1.00 30.88 48 SER B N 1
ATOM 2797 C CA . SER B 1 37 ? 7.340 -11.712 27.662 1.00 33.29 48 SER B CA 1
ATOM 2798 C C . SER B 1 37 ? 6.651 -10.354 27.751 1.00 32.79 48 SER B C 1
ATOM 2799 O O . SER B 1 37 ? 5.497 -10.179 27.301 1.00 33.10 48 SER B O 1
ATOM 2802 N N . ILE B 1 38 ? 7.311 -9.395 28.397 1.00 29.75 49 ILE B N 1
ATOM 2803 C CA . ILE B 1 38 ? 6.709 -8.081 28.588 1.00 32.73 49 ILE B CA 1
ATOM 2804 C C . ILE B 1 38 ? 6.580 -7.365 27.262 1.00 34.52 49 ILE B C 1
ATOM 2805 O O . ILE B 1 38 ? 5.568 -6.688 27.007 1.00 32.52 49 ILE B O 1
ATOM 2810 N N . ASN B 1 39 ? 7.614 -7.422 26.410 1.00 31.12 50 ASN B N 1
ATOM 2811 C CA . ASN B 1 39 ? 7.438 -6.787 25.114 1.00 29.93 50 ASN B CA 1
ATOM 2812 C C . ASN B 1 39 ? 6.304 -7.442 24.311 1.00 30.29 50 ASN B C 1
ATOM 2813 O O . ASN B 1 39 ? 5.551 -6.751 23.616 1.00 31.59 50 ASN B O 1
ATOM 2818 N N . GLU B 1 40 ? 6.198 -8.778 24.338 1.00 31.49 51 GLU B N 1
ATOM 2819 C CA . GLU B 1 40 ? 5.091 -9.424 23.624 1.00 31.86 51 GLU B CA 1
ATOM 2820 C C . GLU B 1 40 ? 3.741 -8.925 24.136 1.00 35.14 51 GLU B C 1
ATOM 2821 O O . GLU B 1 40 ? 2.828 -8.663 23.348 1.00 34.10 51 GLU B O 1
ATOM 2827 N N . LEU B 1 41 ? 3.590 -8.798 25.454 1.00 32.61 52 LEU B N 1
ATOM 2828 C CA . LEU B 1 41 ? 2.305 -8.378 25.965 1.00 33.03 52 LEU B CA 1
ATOM 2829 C C . LEU B 1 41 ? 1.983 -6.950 25.573 1.00 35.34 52 LEU B C 1
ATOM 2830 O O . LEU B 1 41 ? 0.803 -6.577 25.572 1.00 38.61 52 LEU B O 1
ATOM 2835 N N . SER B 1 42 ? 2.995 -6.138 25.240 1.00 33.27 53 SER B N 1
ATOM 2836 C CA . SER B 1 42 ? 2.706 -4.812 24.696 1.00 36.07 53 SER B CA 1
ATOM 2837 C C . SER B 1 42 ? 1.966 -4.885 23.351 1.00 35.79 53 SER B C 1
ATOM 2838 O O . SER B 1 42 ? 1.382 -3.892 22.907 1.00 40.16 53 SER B O 1
ATOM 2841 N N . HIS B 1 43 ? 1.982 -6.036 22.683 1.00 34.41 54 HIS B N 1
ATOM 2842 C CA . HIS B 1 43 ? 1.262 -6.219 21.449 1.00 36.47 54 HIS B CA 1
ATOM 2843 C C . HIS B 1 43 ? 0.020 -7.074 21.679 1.00 39.24 54 HIS B C 1
ATOM 2844 O O . HIS B 1 43 ? -0.476 -7.717 20.751 1.00 40.49 54 HIS B O 1
ATOM 2851 N N . VAL B 1 44 ? -0.476 -7.121 22.918 1.00 36.34 55 VAL B N 1
ATOM 2852 C CA . VAL B 1 44 ? -1.705 -7.841 23.194 1.00 36.74 55 VAL B CA 1
ATOM 2853 C C . VAL B 1 44 ? -2.641 -6.916 23.983 1.00 37.48 55 VAL B C 1
ATOM 2854 O O . VAL B 1 44 ? -2.293 -6.457 25.085 1.00 40.93 55 VAL B O 1
ATOM 2858 N N . GLN B 1 45 ? -3.837 -6.685 23.448 1.00 38.97 56 GLN B N 1
ATOM 2859 C CA . GLN B 1 45 ? -4.801 -5.826 24.131 1.00 41.21 56 GLN B CA 1
ATOM 2860 C C . GLN B 1 45 ? -5.089 -6.292 25.559 1.00 42.90 56 GLN B C 1
ATOM 2861 O O . GLN B 1 45 ? -5.119 -7.493 25.871 1.00 38.15 56 GLN B O 1
ATOM 2867 N N . ILE B 1 46 ? -5.252 -5.318 26.443 1.00 39.78 57 ILE B N 1
ATOM 2868 C CA . ILE B 1 46 ? -5.625 -5.594 27.825 1.00 44.44 57 ILE B CA 1
ATOM 2869 C C . ILE B 1 46 ? -7.113 -5.889 27.828 1.00 42.96 57 ILE B C 1
ATOM 2870 O O . ILE B 1 46 ? -7.905 -5.068 27.347 1.00 43.97 57 ILE B O 1
ATOM 2875 N N . PRO B 1 47 ? -7.530 -7.054 28.296 1.00 45.47 58 PRO B N 1
ATOM 2876 C CA . PRO B 1 47 ? -8.956 -7.410 28.249 1.00 45.14 58 PRO B CA 1
ATOM 2877 C C . PRO B 1 47 ? -9.779 -6.708 29.324 1.00 49.42 58 PRO B C 1
ATOM 2878 O O . PRO B 1 47 ? -9.274 -6.312 30.378 1.00 51.35 58 PRO B O 1
ATOM 2882 N N . VAL B 1 48 ? -11.073 -6.622 29.063 1.00 54.42 59 VAL B N 1
ATOM 2883 C CA . VAL B 1 48 ? -11.978 -6.110 30.084 1.00 55.30 59 VAL B CA 1
ATOM 2884 C C . VAL B 1 48 ? -11.973 -7.021 31.302 1.00 49.28 59 VAL B C 1
ATOM 2885 O O . VAL B 1 48 ? -12.008 -6.555 32.446 1.00 53.38 59 VAL B O 1
ATOM 2889 N N . MET B 1 49 ? -11.856 -8.327 31.087 1.00 44.65 60 MET B N 1
ATOM 2890 C CA . MET B 1 49 ? -11.853 -9.230 32.228 1.00 43.10 60 MET B CA 1
ATOM 2891 C C . MET B 1 49 ? -11.151 -10.506 31.807 1.00 44.54 60 MET B C 1
ATOM 2892 O O . MET B 1 49 ? -11.086 -10.822 30.622 1.00 45.55 60 MET B O 1
ATOM 2897 N N . LEU B 1 50 ? -10.567 -11.206 32.775 1.00 39.41 61 LEU B N 1
ATOM 2898 C CA . LEU B 1 50 ? -9.978 -12.507 32.468 1.00 39.46 61 LEU B CA 1
ATOM 2899 C C . LEU B 1 50 ? -11.094 -13.542 32.254 1.00 39.45 61 LEU B C 1
ATOM 2900 O O . LEU B 1 50 ? -12.208 -13.443 32.823 1.00 40.35 61 LEU B O 1
ATOM 2905 N N . MET B 1 51 ? -10.806 -14.538 31.419 1.00 39.69 62 MET B N 1
ATOM 2906 C CA . MET B 1 51 ? -11.746 -15.598 31.117 1.00 41.10 62 MET B CA 1
ATOM 2907 C C . MET B 1 51 ? -11.107 -16.942 31.417 1.00 40.73 62 MET B C 1
ATOM 2908 O O . MET B 1 51 ? -9.915 -17.020 31.652 1.00 39.42 62 MET B O 1
ATOM 2913 N N . PRO B 1 52 ? -11.906 -18.006 31.490 1.00 42.05 63 PRO B N 1
ATOM 2914 C CA . PRO B 1 52 ? -11.314 -19.282 31.951 1.00 44.01 63 PRO B CA 1
ATOM 2915 C C . PRO B 1 52 ? -10.115 -19.718 31.153 1.00 44.42 63 PRO B C 1
ATOM 2916 O O . PRO B 1 52 ? -9.136 -20.244 31.714 1.00 41.54 63 PRO B O 1
ATOM 2920 N N . ASP B 1 53 ? -10.168 -19.522 29.845 1.00 41.83 64 ASP B N 1
ATOM 2921 C CA . ASP B 1 53 ? -9.048 -19.989 29.029 1.00 41.84 64 ASP B CA 1
ATOM 2922 C C . ASP B 1 53 ? -7.752 -19.302 29.411 1.00 43.55 64 ASP B C 1
ATOM 2923 O O . ASP B 1 53 ? -6.660 -19.833 29.140 1.00 40.65 64 ASP B O 1
ATOM 2928 N N . ASP B 1 54 ? -7.819 -18.096 29.968 1.00 40.45 65 ASP B N 1
ATOM 2929 C CA . ASP B 1 54 ? -6.558 -17.427 30.296 1.00 37.50 65 ASP B CA 1
ATOM 2930 C C . ASP B 1 54 ? -5.784 -18.165 31.401 1.00 38.85 65 ASP B C 1
ATOM 2931 O O . ASP B 1 54 ? -4.559 -18.009 31.530 1.00 36.04 65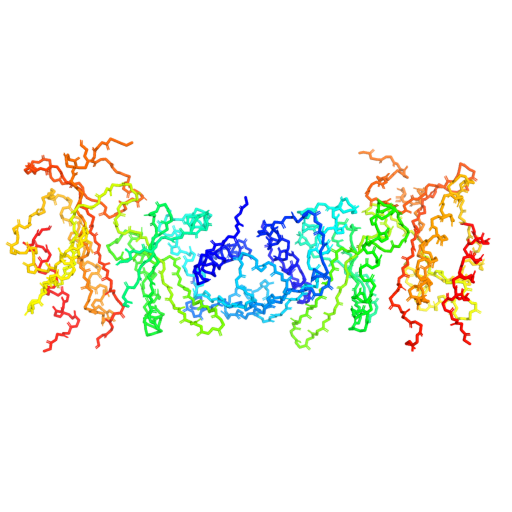 ASP B O 1
ATOM 2936 N N . PHE B 1 55 ? -6.491 -18.935 32.231 1.00 38.89 66 PHE B N 1
ATOM 2937 C CA . PHE B 1 55 ? -5.880 -19.675 33.321 1.00 39.12 66 PHE B CA 1
ATOM 2938 C C . PHE B 1 55 ? -5.336 -21.030 32.893 1.00 42.13 66 PHE B C 1
ATOM 2939 O O . PHE B 1 55 ? -4.876 -21.795 33.752 1.00 40.57 66 PHE B O 1
ATOM 2947 N N . LYS B 1 56 ? -5.457 -21.376 31.605 1.00 39.18 67 LYS B N 1
ATOM 2948 C CA . LYS B 1 56 ? -4.885 -22.592 31.050 1.00 40.54 67 LYS B CA 1
ATOM 2949 C C . LYS B 1 56 ? -3.912 -22.257 29.925 1.00 39.32 67 LYS B C 1
ATOM 2950 O O . LYS B 1 56 ? -3.464 -23.166 29.234 1.00 41.97 67 LYS B O 1
ATOM 2956 N N . ALA B 1 57 ? -3.651 -20.983 29.710 1.00 36.91 68 ALA B N 1
ATOM 2957 C CA . ALA B 1 57 ? -2.891 -20.516 28.543 1.00 36.38 68 ALA B CA 1
ATOM 2958 C C . ALA B 1 57 ? -1.380 -20.542 28.810 1.00 39.86 68 ALA B C 1
ATOM 2959 O O . ALA B 1 57 ? -0.919 -20.579 29.957 1.00 35.14 68 ALA B O 1
ATOM 2961 N N . TYR B 1 58 ? -0.604 -20.513 27.730 1.00 35.07 69 TYR B N 1
ATOM 2962 C CA . TYR B 1 58 ? 0.848 -20.388 27.888 1.00 34.10 69 TYR B CA 1
ATOM 2963 C C . TYR B 1 58 ? 1.429 -19.886 26.585 1.00 33.79 69 TYR B C 1
ATOM 2964 O O . TYR B 1 58 ? 0.824 -19.989 25.510 1.00 34.55 69 TYR B O 1
ATOM 2973 N N . SER B 1 59 ? 2.632 -19.352 26.685 1.00 32.85 70 SER B N 1
ATOM 2974 C CA A SER B 1 59 ? 3.369 -18.951 25.495 0.55 35.04 70 SER B CA 1
ATOM 2975 C CA B SER B 1 59 ? 3.354 -18.978 25.485 0.45 34.84 70 SER B CA 1
ATOM 2976 C C . SER B 1 59 ? 4.710 -19.649 25.560 1.00 34.84 70 SER B C 1
ATOM 2977 O O . SER B 1 59 ? 5.370 -19.600 26.600 1.00 36.25 70 SER B O 1
ATOM 2982 N N . LYS B 1 60 ? 5.122 -20.286 24.454 1.00 34.08 71 LYS B N 1
ATOM 2983 C CA . LYS B 1 60 ? 6.374 -21.041 24.420 1.00 34.50 71 LYS B CA 1
ATOM 2984 C C . LYS B 1 60 ? 7.199 -20.545 23.247 1.00 33.25 71 LYS B C 1
ATOM 2985 O O . LYS B 1 60 ? 6.671 -20.370 22.143 1.00 34.53 71 LYS B O 1
ATOM 2991 N N . ILE B 1 61 ? 8.500 -20.399 23.463 1.00 31.87 72 ILE B N 1
ATOM 2992 C CA . ILE B 1 61 ? 9.370 -20.031 22.346 1.00 31.66 72 ILE B CA 1
ATOM 2993 C C . ILE B 1 61 ? 10.648 -20.836 22.484 1.00 34.06 72 ILE B C 1
ATOM 2994 O O . ILE B 1 61 ? 11.159 -21.032 23.592 1.00 36.22 72 ILE B O 1
ATOM 2999 N N . LYS B 1 62 ? 11.142 -21.333 21.351 1.00 34.32 73 LYS B N 1
ATOM 3000 C CA . LYS B 1 62 ? 12.373 -22.119 21.314 1.00 32.52 73 LYS B CA 1
ATOM 3001 C C . LYS B 1 62 ? 13.318 -21.400 20.354 1.00 32.08 73 LYS B C 1
ATOM 3002 O O . LYS B 1 62 ? 12.898 -21.004 19.268 1.00 34.64 73 LYS B O 1
ATOM 3008 N N . VAL B 1 63 ? 14.525 -21.099 20.819 1.00 32.66 74 VAL B N 1
ATOM 3009 C CA . VAL B 1 63 ? 15.486 -20.311 20.026 1.00 33.44 74 VAL B CA 1
ATOM 3010 C C . VAL B 1 63 ? 16.680 -21.186 19.714 1.00 31.92 74 VAL B C 1
ATOM 3011 O O . VAL B 1 63 ? 17.226 -21.844 20.609 1.00 32.58 74 VAL B O 1
ATOM 3015 N N . ASP B 1 64 ? 17.099 -21.185 18.452 1.00 32.07 75 ASP B N 1
ATOM 3016 C CA . ASP B 1 64 ? 18.287 -21.934 18.041 1.00 36.80 75 ASP B CA 1
ATOM 3017 C C . ASP B 1 64 ? 19.111 -20.938 17.227 1.00 38.40 75 ASP B C 1
ATOM 3018 O O . ASP B 1 64 ? 18.741 -20.582 16.101 1.00 38.63 75 ASP B O 1
ATOM 3023 N N . ASN B 1 65 ? 20.165 -20.410 17.842 1.00 38.37 76 ASN B N 1
ATOM 3024 C CA . ASN B 1 65 ? 21.055 -19.494 17.155 1.00 35.57 76 ASN B CA 1
ATOM 3025 C C . ASN B 1 65 ? 22.246 -20.307 16.649 1.00 37.03 76 ASN B C 1
ATOM 3026 O O . ASN B 1 65 ? 22.683 -21.264 17.290 1.00 42.14 76 ASN B O 1
ATOM 3031 N N . HIS B 1 66 ? 22.699 -19.983 15.465 1.00 33.85 77 HIS B N 1
ATOM 3032 C CA . HIS B 1 66 ? 23.888 -20.595 14.891 1.00 35.38 77 HIS B CA 1
ATOM 3033 C C . HIS B 1 66 ? 24.859 -19.468 14.613 1.00 35.80 77 HIS B C 1
ATOM 3034 O O . HIS B 1 66 ? 24.620 -18.648 13.718 1.00 35.54 77 HIS B O 1
ATOM 3041 N N . LEU B 1 67 ? 26.007 -19.463 15.318 1.00 35.70 78 LEU B N 1
ATOM 3042 C CA . LEU B 1 67 ? 27.056 -18.478 15.038 1.00 36.54 78 LEU B CA 1
ATOM 3043 C C . LEU B 1 67 ? 26.523 -17.054 15.166 1.00 34.30 78 LEU B C 1
ATOM 3044 O O . LEU B 1 67 ? 26.960 -16.135 14.478 1.00 34.15 78 LEU B O 1
ATOM 3049 N N . PHE B 1 68 ? 25.612 -16.852 16.101 1.00 35.05 79 PHE B N 1
ATOM 3050 C CA . PHE B 1 68 ? 24.942 -15.563 16.220 1.00 34.23 79 PHE B CA 1
ATOM 3051 C C . PHE B 1 68 ? 24.727 -15.262 17.692 1.00 37.27 79 PHE B C 1
ATOM 3052 O O . PHE B 1 68 ? 24.180 -16.098 18.415 1.00 34.76 79 PHE B O 1
ATOM 3060 N N . ASN B 1 69 ? 25.108 -14.049 18.099 1.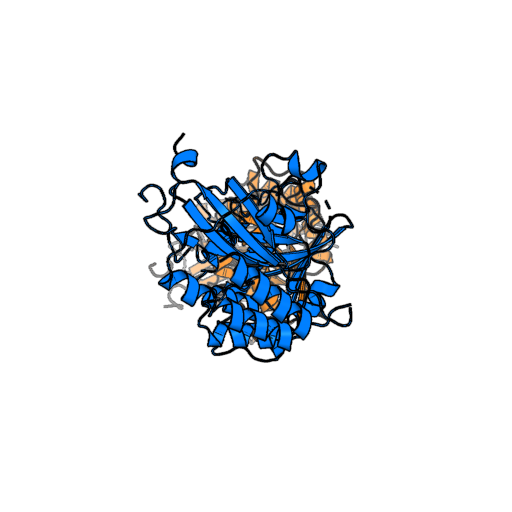00 32.82 80 ASN B N 1
ATOM 3061 C CA . ASN B 1 69 ? 24.929 -13.570 19.479 1.00 36.45 80 ASN B CA 1
ATOM 3062 C C . ASN B 1 69 ? 25.519 -14.548 20.479 1.00 39.43 80 ASN B C 1
ATOM 3063 O O . ASN B 1 69 ? 24.926 -14.838 21.522 1.00 41.60 80 ASN B O 1
ATOM 3068 N N . LYS B 1 70 ? 26.708 -15.045 20.169 1.00 37.49 81 LYS B N 1
ATOM 3069 C CA . LYS B 1 70 ? 27.219 -16.159 20.940 1.00 47.11 81 LYS B CA 1
ATOM 3070 C C . LYS B 1 70 ? 27.995 -15.687 22.154 1.00 47.83 81 LYS B C 1
ATOM 3071 O O . LYS B 1 70 ? 28.338 -16.502 23.007 1.00 54.41 81 LYS B O 1
ATOM 3077 N N . GLU B 1 71 ? 28.228 -14.393 22.294 1.00 45.69 82 GLU B N 1
ATOM 3078 C CA . GLU B 1 71 ? 28.928 -13.938 23.478 1.00 55.73 82 GLU B CA 1
ATOM 3079 C C . GLU B 1 71 ? 27.995 -13.498 24.586 1.00 52.86 82 GLU B C 1
ATOM 3080 O O . GLU B 1 71 ? 28.421 -13.451 25.747 1.00 57.91 82 GLU B O 1
ATOM 3086 N N . ASN B 1 72 ? 26.726 -13.231 24.278 1.00 41.09 83 ASN B N 1
ATOM 3087 C CA . ASN B 1 72 ? 25.767 -12.879 25.313 1.00 44.15 83 ASN B CA 1
ATOM 3088 C C . ASN B 1 72 ? 24.863 -14.038 25.743 1.00 49.34 83 ASN B C 1
ATOM 3089 O O . ASN B 1 72 ? 24.498 -14.131 26.924 1.00 51.45 83 ASN B O 1
ATOM 3094 N N . MET B 1 73 ? 24.445 -14.886 24.811 1.00 45.22 84 MET B N 1
ATOM 3095 C CA . MET B 1 73 ? 23.357 -15.817 25.074 1.00 42.33 84 MET B CA 1
ATOM 3096 C C . MET B 1 73 ? 23.766 -17.232 24.715 1.00 42.14 84 MET B C 1
ATOM 3097 O O . MET B 1 73 ? 24.548 -17.443 23.779 1.00 37.01 84 MET B O 1
ATOM 3102 N N . PRO B 1 74 ? 23.243 -18.222 25.417 1.00 40.16 85 PRO B N 1
ATOM 3103 C CA . PRO B 1 74 ? 23.315 -19.611 24.943 1.00 41.25 85 PRO B CA 1
ATOM 3104 C C . PRO B 1 74 ? 22.751 -19.729 23.539 1.00 38.33 85 PRO B C 1
ATOM 3105 O O . PRO B 1 74 ? 21.825 -19.015 23.144 1.00 38.97 85 PRO B O 1
ATOM 3109 N N . SER B 1 75 ? 23.316 -20.667 22.776 1.00 35.70 86 SER B N 1
ATOM 3110 C CA . SER B 1 75 ? 22.937 -20.854 21.375 1.00 36.04 86 SER B CA 1
ATOM 3111 C C . SER B 1 75 ? 21.586 -21.548 21.250 1.00 35.79 86 SER B C 1
ATOM 3112 O O . SER B 1 75 ? 20.852 -21.329 20.272 1.00 38.80 86 SER B O 1
ATOM 3115 N N . HIS B 1 76 ? 21.216 -22.312 22.262 1.00 34.45 87 HIS B N 1
ATOM 3116 C CA . HIS B 1 76 ? 19.981 -23.110 22.234 1.00 33.94 87 HIS B CA 1
ATOM 3117 C C . HIS B 1 76 ? 19.268 -22.945 23.549 1.00 35.02 87 HIS B C 1
ATOM 3118 O O . HIS B 1 76 ? 19.823 -23.331 24.589 1.00 38.39 87 HIS B O 1
ATOM 3125 N N . PHE B 1 77 ? 18.034 -22.428 23.519 1.00 36.15 88 PHE B N 1
ATOM 3126 C CA . PHE B 1 77 ? 17.306 -22.338 24.785 1.00 33.14 88 PHE B CA 1
ATOM 3127 C C . PHE B 1 77 ? 15.816 -22.308 24.501 1.00 33.82 88 PHE B C 1
ATOM 3128 O O . PHE B 1 77 ? 15.386 -22.188 23.353 1.00 33.00 88 PHE B O 1
ATOM 3136 N N . LYS B 1 78 ? 15.023 -22.478 25.557 1.00 36.26 89 LYS B N 1
ATOM 3137 C CA . LYS B 1 78 ? 13.569 -22.346 25.425 1.00 35.43 89 LYS B CA 1
ATOM 3138 C C . LYS B 1 78 ? 13.029 -21.587 26.630 1.00 34.85 89 LYS B C 1
ATOM 3139 O O . LYS B 1 78 ? 13.600 -21.625 27.737 1.00 35.36 89 LYS B O 1
ATOM 3145 N N . PHE B 1 79 ? 11.927 -20.885 26.402 1.00 34.75 90 PHE B N 1
ATOM 3146 C CA . PHE B 1 79 ? 11.345 -20.080 27.458 1.00 33.99 90 PHE B CA 1
ATOM 3147 C C . PHE B 1 79 ? 9.845 -20.242 27.383 1.00 32.15 90 PHE B C 1
ATOM 3148 O O . PHE B 1 79 ? 9.258 -20.049 26.310 1.00 33.40 90 PHE B O 1
ATOM 3156 N N . LYS B 1 80 ? 9.218 -20.589 28.499 1.00 32.60 91 LYS B N 1
ATOM 3157 C CA . LYS B 1 80 ? 7.765 -20.796 28.455 1.00 33.42 91 LYS B CA 1
ATOM 3158 C C . LYS B 1 80 ? 7.183 -19.944 29.561 1.00 31.69 91 LYS B C 1
ATOM 3159 O O . LYS B 1 80 ? 7.766 -19.900 30.649 1.00 34.99 91 LYS B O 1
ATOM 3165 N N . GLU B 1 81 ? 6.119 -19.188 29.258 1.00 33.15 92 GLU B N 1
ATOM 3166 C CA . GLU B 1 81 ? 5.448 -18.360 30.258 1.00 31.72 92 GLU B CA 1
ATOM 3167 C C . GLU B 1 81 ? 4.064 -18.927 30.490 1.00 33.35 92 GLU B C 1
ATOM 3168 O O . GLU B 1 81 ? 3.294 -19.048 29.544 1.00 32.07 92 GLU B O 1
ATOM 3174 N N . TYR B 1 82 ? 3.751 -19.239 31.743 1.00 32.39 93 TYR B N 1
ATOM 3175 C CA . TYR B 1 82 ? 2.423 -19.740 32.102 1.00 34.34 93 TYR B CA 1
ATOM 3176 C C . TYR B 1 82 ? 1.430 -18.595 32.263 1.00 32.49 93 TYR B C 1
ATOM 3177 O O . TYR B 1 82 ? 1.742 -17.562 32.838 1.00 32.95 93 TYR B O 1
ATOM 3186 N N . CYS B 1 83 ? 0.183 -18.793 31.757 1.00 33.28 94 CYS B N 1
ATOM 3187 C CA . CYS B 1 83 ? -0.939 -17.859 31.949 1.00 33.84 94 CYS B CA 1
ATOM 3188 C C . CYS B 1 83 ? -0.536 -16.388 31.871 1.00 33.93 94 CYS B C 1
ATOM 3189 O O . CYS B 1 83 ? -0.781 -15.632 32.822 1.00 32.82 94 CYS B O 1
ATOM 3192 N N . PRO B 1 84 ? 0.110 -15.939 30.779 1.00 35.34 95 PRO B N 1
ATOM 3193 C CA . PRO B 1 84 ? 0.610 -14.555 30.753 1.00 31.80 95 PRO B CA 1
ATOM 3194 C C . PRO B 1 84 ? -0.409 -13.469 31.004 1.00 31.94 95 PRO B C 1
ATOM 3195 O O . PRO B 1 84 ? -0.016 -12.410 31.521 1.00 32.64 95 PRO B O 1
ATOM 3199 N N . MET B 1 85 ? -1.672 -13.657 30.555 1.00 32.63 96 MET B N 1
ATOM 3200 C CA . MET B 1 85 ? -2.691 -12.638 30.734 1.00 33.16 96 MET B CA 1
ATOM 3201 C C . MET B 1 85 ? -3.030 -12.505 32.229 1.00 33.76 96 MET B C 1
ATOM 3202 O O . MET B 1 85 ? -3.273 -11.398 32.714 1.00 33.26 96 MET B O 1
ATOM 3207 N N . VAL B 1 86 ? -2.981 -13.626 32.940 1.00 33.02 97 VAL B N 1
ATOM 3208 C CA . VAL B 1 86 ? -3.332 -13.617 34.377 1.00 35.52 97 VAL B CA 1
ATOM 3209 C C . VAL B 1 86 ? -2.246 -12.893 35.153 1.00 33.58 97 VAL B C 1
ATOM 3210 O O . VAL B 1 86 ? -2.524 -12.019 35.990 1.00 33.46 97 VAL B O 1
ATOM 3214 N N . PHE B 1 87 ? -0.959 -13.258 34.903 1.00 32.15 98 PHE B N 1
ATOM 3215 C CA . PHE B 1 87 ? 0.071 -12.602 35.690 1.00 31.97 98 PHE B CA 1
ATOM 3216 C C . PHE B 1 87 ? 0.168 -11.144 35.301 1.00 37.40 98 PHE B C 1
ATOM 3217 O O . PHE B 1 87 ? 0.461 -10.304 36.138 1.00 32.30 98 PHE B O 1
ATOM 3225 N N . ARG B 1 88 ? -0.141 -10.780 34.059 1.00 32.03 99 ARG B N 1
ATOM 3226 C CA . ARG B 1 88 ? -0.153 -9.348 33.792 1.00 37.61 99 ARG B CA 1
ATOM 3227 C C . ARG B 1 88 ? -1.199 -8.647 34.644 1.00 38.30 99 ARG B C 1
ATOM 3228 O O . ARG B 1 88 ? -0.965 -7.552 35.172 1.00 33.46 99 ARG B O 1
ATOM 3236 N N . ASN B 1 89 ? -2.403 -9.228 34.712 1.00 33.25 100 ASN B N 1
ATOM 3237 C CA . ASN B 1 89 ? -3.435 -8.585 35.493 1.00 33.92 100 ASN B CA 1
ATOM 3238 C C . ASN B 1 89 ? -3.070 -8.541 36.979 1.00 33.92 100 ASN B C 1
ATOM 3239 O O . ASN B 1 89 ? -3.350 -7.533 37.642 1.00 34.91 100 ASN B O 1
ATOM 3244 N N . LEU B 1 90 ? -2.429 -9.603 37.502 1.00 33.46 101 LEU B N 1
ATOM 3245 C CA . LEU B 1 90 ? -1.956 -9.602 38.912 1.00 33.67 101 LEU B CA 1
ATOM 3246 C C . LEU B 1 90 ? -0.921 -8.515 39.140 1.00 34.65 101 LEU B C 1
ATOM 3247 O O . LEU B 1 90 ? -1.028 -7.759 40.101 1.00 35.49 101 LEU B O 1
ATOM 3252 N N . ARG B 1 91 ? 0.037 -8.333 38.193 1.00 33.56 102 ARG B N 1
ATOM 3253 C CA . ARG B 1 91 ? 0.972 -7.210 38.370 1.00 34.06 102 ARG B CA 1
ATOM 3254 C C . ARG B 1 91 ? 0.234 -5.876 38.476 1.00 34.90 102 ARG B C 1
ATOM 3255 O O . ARG B 1 91 ? 0.564 -5.041 39.334 1.00 36.55 102 ARG B O 1
ATOM 3263 N N . GLU B 1 92 ? -0.813 -5.670 37.661 1.00 34.92 103 GLU B N 1
ATOM 3264 C CA . GLU B 1 92 ? -1.541 -4.411 37.743 1.00 37.54 103 GLU B CA 1
ATOM 3265 C C . GLU B 1 92 ? -2.261 -4.291 39.089 1.00 36.51 103 GLU B C 1
ATOM 3266 O O . GLU B 1 92 ? -2.354 -3.196 39.681 1.00 41.32 103 GLU B O 1
ATOM 3272 N N . ARG B 1 93 ? -2.837 -5.393 39.552 1.00 37.37 104 ARG B N 1
ATOM 3273 C CA . ARG B 1 93 ? -3.566 -5.345 40.813 1.00 39.27 104 ARG B CA 1
ATOM 3274 C C . ARG B 1 93 ? -2.640 -5.148 41.995 1.00 37.78 104 ARG B C 1
ATOM 3275 O O . ARG B 1 93 ? -3.112 -4.721 43.061 1.00 38.74 104 ARG B O 1
ATOM 3283 N N . PHE B 1 94 ? -1.359 -5.504 41.852 1.00 38.58 105 PHE B N 1
ATOM 3284 C CA . PHE B 1 94 ? -0.403 -5.291 42.910 1.00 38.02 105 PHE B CA 1
ATOM 3285 C C . PHE B 1 94 ? 0.330 -3.958 42.747 1.00 41.63 105 PHE B C 1
ATOM 3286 O O . PHE B 1 94 ? 1.270 -3.672 43.489 1.00 42.37 105 PHE B O 1
ATOM 3294 N N . GLY B 1 95 ? -0.126 -3.126 41.809 1.00 43.34 106 GLY B N 1
ATOM 3295 C CA . GLY B 1 95 ? 0.474 -1.823 41.627 1.00 42.97 106 GLY B CA 1
ATOM 3296 C C . GLY B 1 95 ? 1.805 -1.849 40.924 1.00 42.25 106 GLY B C 1
ATOM 3297 O O . GLY B 1 95 ? 2.615 -0.942 41.134 1.00 45.73 106 GLY B O 1
ATOM 3298 N N . ILE B 1 96 ? 2.107 -2.889 40.152 1.00 38.78 107 ILE B N 1
ATOM 3299 C CA . ILE B 1 96 ? 3.438 -3.033 39.523 1.00 35.81 107 ILE B CA 1
ATOM 3300 C C . ILE B 1 96 ? 3.281 -2.735 38.041 1.00 38.28 107 ILE B C 1
ATOM 3301 O O . ILE B 1 96 ? 2.496 -3.398 37.360 1.00 41.43 107 ILE B O 1
ATOM 3306 N N . ASP B 1 97 ? 4.014 -1.724 37.552 1.00 38.95 108 ASP B N 1
ATOM 3307 C CA . ASP B 1 97 ? 3.991 -1.359 36.138 1.00 41.69 108 ASP B CA 1
ATOM 3308 C C . ASP B 1 97 ? 4.850 -2.332 35.337 1.00 40.20 108 ASP B C 1
ATOM 3309 O O . ASP B 1 97 ? 5.957 -2.674 35.764 1.00 37.24 108 ASP B O 1
ATOM 3314 N N . ASP B 1 98 ? 4.350 -2.780 34.166 1.00 39.31 109 ASP B N 1
ATOM 3315 C CA . ASP B 1 98 ? 5.071 -3.840 33.453 1.00 39.92 109 ASP B CA 1
ATOM 3316 C C . ASP B 1 98 ? 6.489 -3.394 33.058 1.00 41.90 109 ASP B C 1
ATOM 3317 O O . ASP B 1 98 ? 7.431 -4.200 33.107 1.00 37.79 109 ASP B O 1
ATOM 3322 N N . GLN B 1 99 ? 6.652 -2.141 32.608 1.00 39.46 110 GLN B N 1
ATOM 3323 C CA . GLN B 1 99 ? 7.990 -1.675 32.184 1.00 48.21 110 GLN B CA 1
ATOM 3324 C C . GLN B 1 99 ? 8.976 -1.623 33.350 1.00 46.38 110 GLN B C 1
ATOM 3325 O O . GLN B 1 99 ? 10.175 -1.890 33.183 1.00 40.70 110 GLN B O 1
ATOM 3331 N N . ASP B 1 100 ? 8.500 -1.207 34.522 1.00 42.15 111 ASP B N 1
ATOM 3332 C CA . ASP B 1 100 ? 9.323 -1.210 35.729 1.00 43.67 111 ASP B CA 1
ATOM 3333 C C . ASP B 1 100 ? 9.760 -2.624 36.096 1.00 40.26 111 ASP B C 1
ATOM 3334 O O . ASP B 1 100 ? 10.906 -2.861 36.505 1.00 36.83 111 ASP B O 1
ATOM 3339 N N . PHE B 1 101 ? 8.808 -3.546 36.063 1.00 39.30 112 PHE B N 1
ATOM 3340 C CA . PHE B 1 101 ? 9.049 -4.957 36.352 1.00 34.39 112 PHE B CA 1
ATOM 3341 C C . PHE B 1 101 ? 10.092 -5.511 35.391 1.00 35.25 112 PHE B C 1
ATOM 3342 O O . PHE B 1 101 ? 11.054 -6.179 35.807 1.00 36.38 112 PHE B O 1
ATOM 3350 N N . GLN B 1 102 ? 9.893 -5.238 34.104 1.00 34.96 113 GLN B N 1
ATOM 3351 C CA . GLN B 1 102 ? 10.827 -5.640 33.064 1.00 35.03 113 GLN B CA 1
ATOM 3352 C C . GLN B 1 102 ? 12.221 -5.071 33.340 1.00 38.57 113 GLN B C 1
ATOM 3353 O O . GLN B 1 102 ? 13.232 -5.793 33.311 1.00 37.22 113 GLN B O 1
ATOM 3359 N N . ASN B 1 103 ? 12.276 -3.785 33.673 1.00 35.64 114 ASN B N 1
ATOM 3360 C CA . ASN B 1 103 ? 13.562 -3.125 33.978 1.00 36.63 114 ASN B CA 1
ATOM 3361 C C . ASN B 1 103 ? 14.238 -3.748 35.204 1.00 38.95 114 ASN B C 1
ATOM 3362 O O . ASN B 1 103 ? 15.477 -3.924 35.222 1.00 40.41 114 ASN B O 1
ATOM 3367 N N . SER B 1 104 ? 13.444 -4.073 36.251 1.00 39.52 115 SER B N 1
ATOM 3368 C CA . SER B 1 104 ? 14.021 -4.614 37.471 1.00 38.63 115 SER B CA 1
ATOM 3369 C C . SER B 1 104 ? 14.594 -6.006 37.260 1.00 38.94 115 SER B C 1
ATOM 3370 O O . SER B 1 104 ? 15.529 -6.387 37.952 1.00 38.22 115 SER B O 1
ATOM 3373 N N . LEU B 1 105 ? 14.066 -6.767 36.313 1.00 36.90 116 LEU B N 1
ATOM 3374 C CA . LEU B 1 105 ? 14.533 -8.122 36.124 1.00 34.39 116 LEU B CA 1
ATOM 3375 C C . LEU B 1 105 ? 15.604 -8.206 35.040 1.00 38.54 116 LEU B C 1
ATOM 3376 O O . LEU B 1 105 ? 16.184 -9.280 34.859 1.00 41.52 116 LEU B O 1
ATOM 3381 N N . THR B 1 106 ? 15.868 -7.125 34.303 1.00 36.72 117 THR B N 1
ATOM 3382 C CA . THR B 1 106 ? 16.775 -7.238 33.177 1.00 42.27 117 THR B CA 1
ATOM 3383 C C . THR B 1 106 ? 17.898 -6.218 33.126 1.00 43.49 117 THR B C 1
ATOM 3384 O O . THR B 1 106 ? 18.854 -6.432 32.365 1.00 44.12 117 THR B O 1
ATOM 3388 N N . ARG B 1 107 ? 17.809 -5.096 33.840 1.00 39.43 118 ARG B N 1
ATOM 3389 C CA . ARG B 1 107 ? 18.834 -4.083 33.647 1.00 43.05 118 ARG B CA 1
ATOM 3390 C C . ARG B 1 107 ? 20.187 -4.561 34.174 1.00 43.33 118 ARG B C 1
ATOM 3391 O O . ARG B 1 107 ? 21.241 -4.100 33.703 1.00 42.39 118 ARG B O 1
ATOM 3399 N N . SER B 1 108 ? 20.176 -5.441 35.168 1.00 45.59 119 SER B N 1
ATOM 3400 C CA . SER B 1 108 ? 21.376 -6.096 35.703 1.00 43.55 119 SER B CA 1
ATOM 3401 C C . SER B 1 108 ? 20.912 -7.434 36.263 1.00 43.95 119 SER B C 1
ATOM 3402 O O . SER B 1 108 ? 19.753 -7.567 36.649 1.00 41.93 119 SER B O 1
ATOM 3405 N N . ALA B 1 109 ? 21.794 -8.413 36.302 1.00 42.82 120 ALA B N 1
ATOM 3406 C CA . ALA B 1 109 ? 21.359 -9.767 36.596 1.00 38.46 120 ALA B CA 1
ATOM 3407 C C . ALA B 1 109 ? 20.823 -9.869 38.026 1.00 37.43 120 ALA B C 1
ATOM 3408 O O . ALA B 1 109 ? 21.357 -9.219 38.946 1.00 41.19 120 ALA B O 1
ATOM 3410 N N . PRO B 1 110 ? 19.823 -10.697 38.240 1.00 39.06 121 PRO B N 1
ATOM 3411 C CA . PRO B 1 110 ? 19.426 -11.066 39.609 1.00 38.40 121 PRO B CA 1
ATOM 3412 C C . PRO B 1 110 ? 20.599 -11.720 40.320 1.00 42.92 121 PRO B C 1
ATOM 3413 O O . PRO B 1 110 ? 21.417 -12.401 39.702 1.00 43.26 121 PRO B O 1
ATOM 3417 N N . LEU B 1 111 ? 20.653 -11.535 41.650 1.00 40.44 122 LEU B N 1
ATOM 3418 C CA . LEU B 1 111 ? 21.765 -12.052 42.463 1.00 41.57 122 LEU B CA 1
ATOM 3419 C C . LEU B 1 111 ? 21.335 -13.284 43.230 1.00 45.46 122 LEU B C 1
ATOM 3420 O O . LEU B 1 111 ? 20.230 -13.297 43.796 1.00 42.04 122 LEU B O 1
ATOM 3425 N N . PRO B 1 112 ? 22.149 -14.328 43.287 1.00 44.98 123 PRO B N 1
ATOM 3426 C CA . PRO B 1 112 ? 21.781 -15.494 44.092 1.00 51.12 123 PRO B CA 1
ATOM 3427 C C . PRO B 1 112 ? 21.791 -15.175 45.581 1.00 51.58 123 PRO B C 1
ATOM 3428 O O . PRO B 1 112 ? 22.615 -14.400 46.073 1.00 53.13 123 PRO B O 1
ATOM 3432 N N . ASN B 1 113 ? 20.914 -15.883 46.311 1.00 55.91 124 ASN B N 1
ATOM 3433 C CA . ASN B 1 113 ? 20.840 -15.806 47.770 1.00 68.30 124 ASN B CA 1
ATOM 3434 C C . ASN B 1 113 ? 21.964 -16.577 48.445 1.00 77.08 124 ASN B C 1
ATOM 3435 O O . ASN B 1 113 ? 22.527 -16.108 49.443 1.00 77.57 124 ASN B O 1
ATOM 3440 N N . ASP B 1 114 ? 22.244 -17.790 47.965 1.00 86.34 125 ASP B N 1
ATOM 3441 C CA . ASP B 1 114 ? 23.216 -18.693 48.571 1.00 94.58 125 ASP B CA 1
ATOM 3442 C C . ASP B 1 114 ? 22.811 -19.029 50.003 1.00 94.28 125 ASP B C 1
ATOM 3443 O O . ASP B 1 114 ? 23.359 -19.941 50.626 1.00 97.92 125 ASP B O 1
ATOM 3448 N N . GLY B 1 120 ? 19.069 -27.331 46.613 1.00 117.24 131 GLY B N 1
ATOM 3449 C CA . GLY B 1 120 ? 18.010 -27.020 47.555 1.00 118.29 131 GLY B CA 1
ATOM 3450 C C . GLY B 1 120 ? 16.969 -26.019 47.072 1.00 113.39 131 GLY B C 1
ATOM 3451 O O . GLY B 1 120 ? 16.577 -26.014 45.903 1.00 110.98 131 GLY B O 1
ATOM 3452 N N . ALA B 1 121 ? 16.549 -25.147 47.993 1.00 111.70 132 ALA B N 1
ATOM 3453 C CA . ALA B 1 121 ? 15.527 -24.120 47.757 1.00 105.50 132 ALA B CA 1
ATOM 3454 C C . ALA B 1 121 ? 16.194 -22.801 47.357 1.00 99.09 132 ALA B C 1
ATOM 3455 O O . ALA B 1 121 ? 16.380 -21.895 48.168 1.00 97.75 132 ALA B O 1
ATOM 3457 N N . ARG B 1 122 ? 16.579 -22.708 46.083 1.00 93.90 133 ARG B N 1
ATOM 3458 C CA . ARG B 1 122 ? 17.289 -21.543 45.564 1.00 86.26 133 ARG B CA 1
ATOM 3459 C C . ARG B 1 122 ? 16.373 -20.329 45.427 1.00 75.12 133 ARG B C 1
ATOM 3460 O O . ARG B 1 122 ? 15.263 -20.420 44.887 1.00 69.24 133 ARG B O 1
ATOM 3468 N N . PHE B 1 123 ? 16.925 -19.155 45.774 1.00 59.12 134 PHE B N 1
ATOM 3469 C CA . PHE B 1 123 ? 16.301 -17.861 45.509 1.00 50.69 134 PHE B CA 1
ATOM 3470 C C . PHE B 1 123 ? 17.309 -16.967 44.828 1.00 51.19 134 PHE B C 1
ATOM 3471 O O . PHE B 1 123 ? 18.505 -17.043 45.114 1.00 50.37 134 PHE B O 1
ATOM 3479 N N . HIS B 1 124 ? 16.812 -16.110 43.940 1.00 46.01 135 HIS B N 1
ATOM 3480 C CA . HIS B 1 124 ? 17.584 -14.989 43.423 1.00 43.45 135 HIS B CA 1
ATOM 3481 C C . HIS B 1 124 ? 16.753 -13.764 43.770 1.00 40.40 135 HIS B C 1
ATOM 3482 O O . HIS B 1 124 ? 15.544 -13.867 43.970 1.00 44.05 135 HIS B O 1
ATOM 3489 N N . THR B 1 125 ? 17.411 -12.619 43.896 1.00 43.85 136 THR B N 1
ATOM 3490 C CA . THR B 1 125 ? 16.739 -11.353 44.140 1.00 42.68 136 THR B CA 1
ATOM 3491 C C . THR B 1 125 ? 17.043 -10.430 42.971 1.00 42.90 136 THR B C 1
ATOM 3492 O O . THR B 1 125 ? 18.192 -10.387 42.511 1.00 43.25 136 THR B O 1
ATOM 3496 N N . SER B 1 126 ? 16.047 -9.687 42.487 1.00 42.38 137 SER B N 1
ATOM 3497 C CA . SER B 1 126 ? 16.318 -8.714 41.424 1.00 39.80 137 SER B CA 1
ATOM 3498 C C . SER B 1 126 ? 17.392 -7.733 41.906 1.00 39.29 137 SER B C 1
ATOM 3499 O O . SER B 1 126 ? 17.605 -7.575 43.111 1.00 39.80 137 SER B O 1
ATOM 3502 N N . TYR B 1 127 ? 18.072 -7.088 40.944 1.00 43.53 138 TYR B N 1
ATOM 3503 C CA . TYR B 1 127 ? 19.238 -6.258 41.283 1.00 46.29 138 TYR B CA 1
ATOM 3504 C C . TYR B 1 127 ? 18.851 -5.084 42.173 1.00 47.47 138 TYR B C 1
ATOM 3505 O O . TYR B 1 127 ? 19.685 -4.602 42.955 1.00 46.34 138 TYR B O 1
ATOM 3514 N N . ASP B 1 128 ? 17.580 -4.643 42.094 1.00 46.40 139 ASP B N 1
ATOM 3515 C CA . ASP B 1 128 ? 17.076 -3.519 42.880 1.00 49.86 139 ASP B CA 1
ATOM 3516 C C . ASP B 1 128 ? 16.299 -3.971 44.114 1.00 47.56 139 ASP B C 1
ATOM 3517 O O . ASP B 1 128 ? 15.723 -3.122 44.815 1.00 45.45 139 ASP B O 1
ATOM 3522 N N . LYS B 1 129 ? 16.329 -5.279 44.410 1.00 43.62 140 LYS B N 1
ATOM 3523 C CA . LYS B 1 129 ? 15.807 -5.906 45.629 1.00 41.84 140 LYS B CA 1
ATOM 3524 C C . LYS B 1 129 ? 14.314 -5.792 45.719 1.00 46.20 140 LYS B C 1
ATOM 3525 O O . LYS B 1 129 ? 13.745 -6.009 46.788 1.00 46.21 140 LYS B O 1
ATOM 3531 N N . ARG B 1 130 ? 13.654 -5.511 44.604 1.00 41.36 141 ARG B N 1
ATOM 3532 C CA . ARG B 1 130 ? 12.183 -5.458 44.663 1.00 41.81 141 ARG B CA 1
ATOM 3533 C C . ARG B 1 130 ? 11.513 -6.820 44.524 1.00 42.76 141 ARG B C 1
ATOM 3534 O O . ARG B 1 130 ? 10.417 -7.026 45.070 1.00 41.52 141 ARG B O 1
ATOM 3542 N N . TYR B 1 131 ? 12.090 -7.739 43.762 1.00 37.19 142 TYR B N 1
ATOM 3543 C CA . TYR B 1 131 ? 11.419 -8.990 43.429 1.00 37.88 142 TYR B CA 1
ATOM 3544 C C . TYR B 1 131 ? 12.325 -10.172 43.764 1.00 42.45 142 TYR B C 1
ATOM 3545 O O . TYR B 1 131 ? 13.542 -10.064 43.765 1.00 44.10 142 TYR B O 1
ATOM 3554 N N . ILE B 1 132 ? 11.684 -11.304 44.043 1.00 39.03 143 ILE B N 1
ATOM 3555 C CA . ILE B 1 132 ? 12.314 -12.572 44.391 1.00 37.05 143 ILE B CA 1
ATOM 3556 C C . ILE B 1 132 ? 11.961 -13.559 43.277 1.00 40.39 143 ILE B C 1
ATOM 3557 O O . ILE B 1 132 ? 10.828 -13.569 42.792 1.00 39.65 143 ILE B O 1
ATOM 3562 N N . ILE B 1 133 ? 12.935 -14.359 42.853 1.00 39.44 144 ILE B N 1
ATOM 3563 C CA . ILE B 1 133 ? 12.728 -15.405 41.847 1.00 34.91 144 ILE B CA 1
ATOM 3564 C C . ILE B 1 133 ? 13.032 -16.722 42.546 1.00 39.66 144 ILE B C 1
ATOM 3565 O O . ILE B 1 133 ? 14.184 -16.967 42.950 1.00 42.49 144 ILE B O 1
ATOM 3570 N N . LYS B 1 134 ? 12.016 -17.555 42.740 1.00 39.35 145 LYS B N 1
ATOM 3571 C CA . LYS B 1 134 ? 12.190 -18.806 43.480 1.00 45.04 145 LYS B CA 1
ATOM 3572 C C . LYS B 1 134 ? 12.117 -19.967 42.501 1.00 44.46 145 LYS B C 1
ATOM 3573 O O . LYS B 1 134 ? 11.161 -20.062 41.725 1.00 42.51 145 LYS B O 1
ATOM 3579 N N . THR B 1 135 ? 13.088 -20.878 42.582 1.00 41.79 146 THR B N 1
ATOM 3580 C CA . THR B 1 135 ? 12.991 -22.120 41.843 1.00 44.70 146 THR B CA 1
ATOM 3581 C C . THR B 1 135 ? 11.968 -23.059 42.490 1.00 46.40 146 THR B C 1
ATOM 3582 O O . THR B 1 135 ? 11.965 -23.270 43.716 1.00 50.03 146 THR B O 1
ATOM 3586 N N . ILE B 1 136 ? 11.091 -23.629 41.653 1.00 45.28 147 ILE B N 1
ATOM 3587 C CA . ILE B 1 136 ? 9.997 -24.486 42.123 1.00 44.63 147 ILE B CA 1
ATOM 3588 C C . ILE B 1 136 ? 9.981 -25.760 41.280 1.00 45.92 147 ILE B C 1
ATOM 3589 O O . ILE B 1 136 ? 10.684 -25.882 40.278 1.00 49.57 147 ILE B O 1
ATOM 3594 N N . THR B 1 137 ? 9.217 -26.737 41.733 1.00 42.67 148 THR B N 1
ATOM 3595 C CA . THR B 1 137 ? 9.144 -28.013 41.031 1.00 48.72 148 THR B CA 1
ATOM 3596 C C . THR B 1 137 ? 7.979 -28.021 40.041 1.00 52.99 148 THR B C 1
ATOM 3597 O O . THR B 1 137 ? 7.084 -27.168 40.077 1.00 47.62 148 THR B O 1
ATOM 3601 N N . SER B 1 138 ? 7.953 -29.044 39.179 1.00 55.62 149 SER B N 1
ATOM 3602 C CA . SER B 1 138 ? 6.789 -29.172 38.306 1.00 53.82 149 SER B CA 1
ATOM 3603 C C . SER B 1 138 ? 5.540 -29.443 39.123 1.00 51.77 149 SER B C 1
ATOM 3604 O O . SER B 1 138 ? 4.448 -29.016 38.743 1.00 50.42 149 SER B O 1
ATOM 3607 N N . GLU B 1 139 ? 5.681 -30.110 40.265 1.00 54.59 150 GLU B N 1
ATOM 3608 C CA . GLU B 1 139 ? 4.515 -30.310 41.122 1.00 54.98 150 GLU B CA 1
ATOM 3609 C C . GLU B 1 139 ? 4.005 -28.983 41.677 1.00 52.35 150 GLU B C 1
ATOM 3610 O O . GLU B 1 139 ? 2.779 -28.801 41.833 1.00 45.36 150 GLU B O 1
ATOM 3616 N N . ASP B 1 140 ? 4.922 -28.058 41.997 1.00 49.25 151 ASP B N 1
ATOM 3617 C CA . ASP B 1 140 ? 4.525 -26.717 42.432 1.00 48.37 151 ASP B CA 1
ATOM 3618 C C . ASP B 1 140 ? 3.814 -25.977 41.306 1.00 46.82 151 ASP B C 1
ATOM 3619 O O . ASP B 1 140 ? 2.847 -25.241 41.542 1.00 44.18 151 ASP B O 1
ATOM 3624 N N . VAL B 1 141 ? 4.312 -26.121 40.073 1.00 43.03 152 VAL B N 1
ATOM 3625 C CA . VAL B 1 141 ? 3.655 -25.474 38.943 1.00 40.19 152 VAL B CA 1
ATOM 3626 C C . VAL B 1 141 ? 2.233 -26.018 38.782 1.00 41.42 152 VAL B C 1
ATOM 3627 O O . VAL B 1 141 ? 1.302 -25.266 38.491 1.00 45.52 152 VAL B O 1
ATOM 3631 N N . ALA B 1 142 ? 2.061 -27.336 38.936 1.00 40.49 153 ALA B N 1
ATOM 3632 C CA . ALA B 1 142 ? 0.731 -27.934 38.849 1.00 43.64 153 ALA B CA 1
ATOM 3633 C C . ALA B 1 142 ? -0.188 -27.414 39.956 1.00 49.50 153 ALA B C 1
ATOM 3634 O O . ALA B 1 142 ? -1.361 -27.123 39.707 1.00 47.28 153 ALA B O 1
ATOM 3636 N N . GLU B 1 143 ? 0.341 -27.263 41.172 1.00 47.91 154 GLU B N 1
ATOM 3637 C CA . GLU B 1 143 ? -0.466 -26.716 42.245 1.00 50.37 154 GLU B CA 1
ATOM 3638 C C . GLU B 1 143 ? -0.816 -25.262 41.987 1.00 47.49 154 GLU B C 1
ATOM 3639 O O . GLU B 1 143 ? -1.951 -24.836 42.268 1.00 46.51 154 GLU B O 1
ATOM 3645 N N . MET B 1 144 ? 0.126 -24.495 41.427 1.00 42.88 155 MET B N 1
ATOM 3646 C CA . MET B 1 144 ? -0.164 -23.103 41.111 1.00 40.40 155 MET B CA 1
ATOM 3647 C C . MET B 1 144 ? -1.318 -22.999 40.123 1.00 43.43 155 MET B C 1
ATOM 3648 O O . MET B 1 144 ? -2.228 -22.176 40.304 1.00 43.42 155 MET B O 1
ATOM 3653 N N . HIS B 1 145 ? -1.326 -23.847 39.083 1.00 46.47 156 HIS B N 1
ATOM 3654 C CA . HIS B 1 145 ? -2.460 -23.816 38.155 1.00 41.48 156 HIS B CA 1
ATOM 3655 C C . HIS B 1 145 ? -3.762 -24.217 38.841 1.00 45.08 156 HIS B C 1
ATOM 3656 O O . HIS B 1 145 ? -4.821 -23.721 38.466 1.00 44.62 156 HIS B O 1
ATOM 3663 N N . ASN B 1 146 ? -3.709 -25.159 39.788 1.00 44.89 157 ASN B N 1
ATOM 3664 C CA . ASN B 1 146 ? -4.896 -25.601 40.511 1.00 44.05 157 ASN B CA 1
ATOM 3665 C C . ASN B 1 146 ? -5.534 -24.471 41.295 1.00 47.01 157 ASN B C 1
ATOM 3666 O O . ASN B 1 146 ? -6.762 -24.421 41.417 1.00 50.32 157 ASN B O 1
ATOM 3671 N N . ILE B 1 147 ? -4.732 -23.555 41.839 1.00 43.51 158 ILE B N 1
ATOM 3672 C CA . ILE B 1 147 ? -5.281 -22.513 42.690 1.00 41.58 158 ILE B CA 1
ATOM 3673 C C . ILE B 1 147 ? -5.403 -21.170 42.000 1.00 38.33 158 ILE B C 1
ATOM 3674 O O . ILE B 1 147 ? -5.911 -20.228 42.610 1.00 41.60 158 ILE B O 1
ATOM 3679 N N . LEU B 1 148 ? -4.933 -21.033 40.747 1.00 36.78 159 LEU B N 1
ATOM 3680 C CA . LEU B 1 148 ? -4.741 -19.695 40.200 1.00 35.73 159 LEU B CA 1
ATOM 3681 C C . LEU B 1 148 ? -6.058 -18.930 40.080 1.00 34.05 159 LEU B C 1
ATOM 3682 O O . LEU B 1 148 ? -6.098 -17.719 40.343 1.00 39.63 159 LEU B O 1
ATOM 3687 N N . LYS B 1 149 ? -7.111 -19.600 39.634 1.00 36.02 160 LYS B N 1
ATOM 3688 C CA . LYS B 1 149 ? -8.424 -18.942 39.524 1.00 40.24 160 LYS B CA 1
ATOM 3689 C C . LYS B 1 149 ? -8.878 -18.399 40.874 1.00 41.10 160 LYS B C 1
ATOM 3690 O O . LYS B 1 149 ? -9.293 -17.229 40.987 1.00 42.12 160 LYS B O 1
ATOM 3696 N N . LYS B 1 150 ? -8.833 -19.242 41.920 1.00 40.88 161 LYS B N 1
ATOM 3697 C CA . LYS B 1 150 ? -9.288 -18.799 43.237 1.00 42.99 161 LYS B CA 1
ATOM 3698 C C . LYS B 1 150 ? -8.367 -17.732 43.799 1.00 43.31 161 LYS B C 1
ATOM 3699 O O . LYS B 1 150 ? -8.839 -16.777 44.446 1.00 42.70 161 LYS B O 1
ATOM 3705 N N . TYR B 1 151 ? -7.045 -17.871 43.542 1.00 39.80 162 TYR B N 1
ATOM 3706 C CA . TYR B 1 151 ? -6.106 -16.851 44.002 1.00 36.62 162 TYR B CA 1
ATOM 3707 C C . TYR B 1 151 ? -6.429 -15.507 43.356 1.00 38.03 162 TYR B C 1
ATOM 3708 O O . TYR B 1 151 ? -6.456 -14.471 44.028 1.00 37.09 162 TYR B O 1
ATOM 3717 N N . HIS B 1 152 ? -6.584 -15.490 42.033 1.00 37.31 163 HIS B N 1
ATOM 3718 C CA . HIS B 1 152 ? -6.861 -14.229 41.364 1.00 38.11 163 HIS B CA 1
ATOM 3719 C C . HIS B 1 152 ? -8.150 -13.613 41.923 1.00 39.90 163 HIS B C 1
ATOM 3720 O O . HIS B 1 152 ? -8.201 -12.420 42.245 1.00 36.98 163 HIS B O 1
ATOM 3727 N N . GLN B 1 153 ? -9.199 -14.425 42.058 1.00 39.32 164 GLN B N 1
ATOM 3728 C CA . GLN B 1 153 ? -10.454 -13.904 42.602 1.00 40.76 164 GLN B CA 1
ATOM 3729 C C . GLN B 1 153 ? -10.247 -13.349 44.022 1.00 45.80 164 GLN B C 1
ATOM 3730 O O . GLN B 1 153 ? -10.864 -12.347 44.409 1.00 44.01 164 GLN B O 1
ATOM 3736 N N . TYR B 1 154 ? -9.380 -13.985 44.809 1.00 42.05 165 TYR B N 1
ATOM 3737 C CA . TYR B 1 154 ? -9.127 -13.497 46.167 1.00 45.12 165 TYR B CA 1
ATOM 3738 C C . TYR B 1 154 ? -8.415 -12.144 46.152 1.00 41.32 165 TYR B C 1
ATOM 3739 O O . TYR B 1 154 ? -8.763 -11.235 46.920 1.00 45.86 165 TYR B O 1
ATOM 3748 N N . ILE B 1 155 ? -7.373 -12.009 45.281 1.00 36.45 166 ILE B N 1
ATOM 3749 C CA . ILE B 1 155 ? -6.668 -10.749 45.117 1.00 36.97 166 ILE B CA 1
ATOM 3750 C C . ILE B 1 155 ? -7.590 -9.636 44.644 1.00 39.10 166 ILE B C 1
ATOM 3751 O O . ILE B 1 155 ? -7.478 -8.494 45.109 1.00 42.53 166 ILE B O 1
ATOM 3756 N N . VAL B 1 156 ? -8.522 -9.942 43.720 1.00 41.46 167 VAL B N 1
ATOM 3757 C CA . VAL B 1 156 ? -9.592 -8.992 43.363 1.00 42.61 167 VAL B CA 1
ATOM 3758 C C . VAL B 1 156 ? -10.402 -8.576 44.593 1.00 47.26 167 VAL B C 1
ATOM 3759 O O . VAL B 1 156 ? -10.655 -7.384 44.835 1.00 50.43 167 VAL B O 1
ATOM 3763 N N . GLU B 1 157 ? -10.868 -9.553 45.376 1.00 44.33 168 GLU B N 1
ATOM 3764 C CA . GLU B 1 157 ? -11.744 -9.222 46.502 1.00 46.34 168 GLU B CA 1
ATOM 3765 C C . GLU B 1 157 ? -11.051 -8.424 47.599 1.00 51.71 168 GLU B C 1
ATOM 3766 O O . GLU B 1 157 ? -11.711 -7.666 48.308 1.00 53.24 168 GLU B O 1
ATOM 3772 N N . CYS B 1 158 ? -9.762 -8.628 47.818 1.00 48.18 169 CYS B N 1
ATOM 3773 C CA . CYS B 1 158 ? -9.033 -7.899 48.851 1.00 51.40 169 CYS B CA 1
ATOM 3774 C C . CYS B 1 158 ? -8.295 -6.677 48.294 1.00 51.44 169 CYS B C 1
ATOM 3775 O O . CYS B 1 158 ? -7.552 -6.015 49.038 1.00 51.60 169 CYS B O 1
ATOM 3778 N N . HIS B 1 159 ? -8.490 -6.374 47.005 1.00 45.76 170 HIS B N 1
ATOM 3779 C CA . HIS B 1 159 ? -7.838 -5.250 46.326 1.00 46.41 170 HIS B CA 1
ATOM 3780 C C . HIS B 1 159 ? -6.320 -5.317 46.443 1.00 43.92 170 HIS B C 1
ATOM 3781 O O . HIS B 1 159 ? -5.654 -4.294 46.618 1.00 45.58 170 HIS B O 1
ATOM 3788 N N . GLY B 1 160 ? -5.767 -6.523 46.338 1.00 38.77 171 GLY B N 1
ATOM 3789 C CA . GLY B 1 160 ? -4.321 -6.690 46.388 1.00 41.76 171 GLY B CA 1
ATOM 3790 C C . GLY B 1 160 ? -3.707 -6.528 47.762 1.00 49.96 171 GLY B C 1
ATOM 3791 O O . GLY B 1 160 ? -2.488 -6.639 47.872 1.00 51.22 171 GLY B O 1
ATOM 3792 N N . ILE B 1 161 ? -4.497 -6.271 48.807 1.00 50.33 172 ILE B N 1
ATOM 3793 C CA . ILE B 1 161 ? -3.976 -6.111 50.172 1.00 52.87 172 ILE B CA 1
ATOM 3794 C C . ILE B 1 161 ? -3.998 -7.478 50.854 1.00 52.33 172 ILE B C 1
ATOM 3795 O O . ILE B 1 161 ? -5.042 -7.953 51.292 1.00 53.59 172 ILE B O 1
ATOM 3800 N N . THR B 1 162 ? -2.831 -8.111 50.968 1.00 46.42 173 THR B N 1
ATOM 3801 C CA . THR B 1 162 ? -2.786 -9.469 51.503 1.00 42.55 173 THR B CA 1
ATOM 3802 C C . THR B 1 162 ? -1.414 -9.730 52.098 1.00 42.76 173 THR B C 1
ATOM 3803 O O . THR B 1 162 ? -0.416 -9.123 51.699 1.00 45.81 173 THR B O 1
ATOM 3807 N N . LEU B 1 163 ? -1.371 -10.699 53.026 1.00 42.08 174 LEU B N 1
ATOM 3808 C CA . LEU B 1 163 ? -0.112 -11.210 53.529 1.00 42.88 174 LEU B CA 1
ATOM 3809 C C . LEU B 1 163 ? 0.413 -12.407 52.731 1.00 44.44 174 LEU B C 1
ATOM 3810 O O . LEU B 1 163 ? 1.551 -12.814 52.954 1.00 45.64 174 LEU B O 1
ATOM 3815 N N . LEU B 1 164 ? -0.363 -12.955 51.796 1.00 45.18 175 LEU B N 1
ATOM 3816 C CA . LEU B 1 164 ? 0.118 -14.010 50.885 1.00 42.95 175 LEU B CA 1
ATOM 3817 C C . LEU B 1 164 ? 1.207 -13.478 49.994 1.00 42.20 175 LEU B C 1
ATOM 3818 O O . LEU B 1 164 ? 1.293 -12.265 49.803 1.00 40.79 175 LEU B O 1
ATOM 3823 N N . PRO B 1 165 ? 2.013 -14.384 49.397 1.00 40.95 176 PRO B N 1
ATOM 3824 C CA . PRO B 1 165 ? 2.964 -13.984 48.331 1.00 36.98 176 PRO B CA 1
ATOM 3825 C C . PRO B 1 165 ? 2.186 -13.349 47.202 1.00 40.02 176 PRO B C 1
ATOM 3826 O O . PRO B 1 165 ? 1.018 -13.708 46.938 1.00 39.66 176 PRO B O 1
ATOM 3830 N N . GLN B 1 166 ? 2.769 -12.333 46.638 1.00 37.15 177 GLN B N 1
ATOM 3831 C CA . GLN B 1 166 ? 2.215 -11.632 45.487 1.00 39.43 177 GLN B CA 1
ATOM 3832 C C . GLN B 1 166 ? 2.896 -12.185 44.249 1.00 39.22 177 GLN B C 1
ATOM 3833 O O . GLN B 1 166 ? 4.025 -11.802 43.933 1.00 37.16 177 GLN B O 1
ATOM 3839 N N . PHE B 1 167 ? 2.208 -13.124 43.558 1.00 32.97 178 PHE B N 1
ATOM 3840 C CA . PHE B 1 167 ? 2.773 -13.783 42.376 1.00 32.46 178 PHE B CA 1
ATOM 3841 C C . PHE B 1 167 ? 2.692 -12.893 41.151 1.00 37.18 178 PHE B C 1
ATOM 3842 O O . PHE B 1 167 ? 1.636 -12.370 40.795 1.00 38.06 178 PHE B O 1
ATOM 3850 N N . LEU B 1 168 ? 3.858 -12.724 40.491 1.00 30.42 179 LEU B N 1
ATOM 3851 C CA . LEU B 1 168 ? 3.997 -11.762 39.424 1.00 33.28 179 LEU B CA 1
ATOM 3852 C C . LEU B 1 168 ? 4.354 -12.398 38.107 1.00 31.11 179 LEU B C 1
ATOM 3853 O O . LEU B 1 168 ? 4.227 -11.732 37.084 1.00 31.32 179 LEU B O 1
ATOM 3858 N N . GLY B 1 169 ? 4.764 -13.662 38.092 1.00 32.68 180 GLY B N 1
ATOM 3859 C CA . GLY B 1 169 ? 5.142 -14.286 36.813 1.00 34.22 180 GLY B CA 1
ATOM 3860 C C . GLY B 1 169 ? 5.571 -15.709 37.108 1.00 35.60 180 GLY B C 1
ATOM 3861 O O . GLY B 1 169 ? 6.052 -15.988 38.227 1.00 33.04 180 GLY B O 1
ATOM 3862 N N . MET B 1 170 ? 5.337 -16.635 36.185 1.00 32.59 181 MET B N 1
ATOM 3863 C CA . MET B 1 170 ? 5.712 -18.044 36.409 1.00 32.88 181 MET B CA 1
ATOM 3864 C C . MET B 1 170 ? 6.248 -18.589 35.087 1.00 34.65 181 MET B C 1
ATOM 3865 O O . MET B 1 170 ? 5.559 -18.504 34.072 1.00 31.50 181 MET B O 1
ATOM 3870 N N . TYR B 1 171 ? 7.510 -19.113 35.074 1.00 31.33 182 TYR B N 1
ATOM 3871 C CA . TYR B 1 171 ? 8.143 -19.487 33.822 1.00 33.37 182 TYR B CA 1
ATOM 3872 C C . TYR B 1 171 ? 8.810 -20.858 33.910 1.00 32.33 182 TYR B C 1
ATOM 3873 O O . TYR B 1 171 ? 9.093 -21.376 35.003 1.00 37.12 182 TYR B O 1
ATOM 3882 N N . ARG B 1 172 ? 9.066 -21.423 32.727 1.00 35.10 183 ARG B N 1
ATOM 3883 C CA . ARG B 1 172 ? 9.906 -22.602 32.590 1.00 37.67 183 ARG B CA 1
ATOM 3884 C C . ARG B 1 172 ? 11.083 -22.217 31.717 1.00 36.65 183 ARG B C 1
ATOM 3885 O O . ARG B 1 172 ? 10.899 -21.603 30.651 1.00 34.68 183 ARG B O 1
ATOM 3893 N N . LEU B 1 173 ? 12.286 -22.548 32.173 1.00 35.46 184 LEU B N 1
ATOM 3894 C CA . LEU B 1 173 ? 13.516 -22.191 31.440 1.00 38.25 184 LEU B CA 1
ATOM 3895 C C . LEU B 1 173 ? 14.240 -23.439 31.003 1.00 37.83 184 LEU B C 1
ATOM 3896 O O . LEU B 1 173 ? 14.351 -24.394 31.777 1.00 40.91 184 LEU B O 1
ATOM 3901 N N . ASN B 1 174 ? 14.771 -23.441 29.772 1.00 38.53 185 ASN B N 1
ATOM 3902 C CA . ASN B 1 174 ? 15.532 -24.582 29.284 1.00 41.23 185 ASN B CA 1
ATOM 3903 C C . ASN B 1 174 ? 16.834 -24.096 28.673 1.00 42.63 185 ASN B C 1
ATOM 3904 O O . ASN B 1 174 ? 16.835 -23.153 27.872 1.00 43.59 185 ASN B O 1
ATOM 3909 N N . VAL B 1 175 ? 17.942 -24.755 29.019 1.00 43.76 186 VAL B N 1
ATOM 3910 C CA . VAL B 1 175 ? 19.175 -24.528 28.264 1.00 57.32 186 VAL B CA 1
ATOM 3911 C C . VAL B 1 175 ? 19.809 -25.882 28.035 1.00 70.91 186 VAL B C 1
ATOM 3912 O O . VAL B 1 175 ? 20.350 -26.473 28.969 1.00 78.12 186 VAL B O 1
ATOM 3916 N N . ASP B 1 176 ? 19.518 -26.464 26.869 1.00 81.36 187 ASP B N 1
ATOM 3917 C CA . ASP B 1 176 ? 20.137 -27.592 26.163 1.00 85.80 187 ASP B CA 1
ATOM 3918 C C . ASP B 1 176 ? 20.315 -28.893 26.951 1.00 89.12 187 ASP B C 1
ATOM 3919 O O . ASP B 1 176 ? 20.383 -29.970 26.351 1.00 97.67 187 ASP B O 1
ATOM 3924 N N . GLY B 1 177 ? 20.354 -28.843 28.276 1.00 85.16 188 GLY B N 1
ATOM 3925 C CA . GLY B 1 177 ? 20.350 -30.076 29.042 1.00 79.16 188 GLY B CA 1
ATOM 3926 C C . GLY B 1 177 ? 19.754 -29.889 30.421 1.00 70.23 188 GLY B C 1
ATOM 3927 O O . GLY B 1 177 ? 19.765 -30.805 31.248 1.00 71.37 188 GLY B O 1
ATOM 3928 N N . VAL B 1 178 ? 19.270 -28.686 30.699 1.00 59.54 189 VAL B N 1
ATOM 3929 C CA . VAL B 1 178 ? 18.752 -28.338 32.007 1.00 57.87 189 VAL B CA 1
ATOM 3930 C C . VAL B 1 178 ? 17.384 -27.673 31.850 1.00 53.28 189 VAL B C 1
ATOM 3931 O O . VAL B 1 178 ? 17.204 -26.794 31.002 1.00 52.11 189 VAL B O 1
ATOM 3935 N N . GLU B 1 179 ? 16.427 -28.072 32.684 1.00 52.60 190 GLU B N 1
ATOM 3936 C CA . GLU B 1 179 ? 15.094 -27.486 32.676 1.00 50.39 190 GLU B CA 1
ATOM 3937 C C . GLU B 1 179 ? 14.727 -27.125 34.108 1.00 49.70 190 GLU B C 1
ATOM 3938 O O . GLU B 1 179 ? 14.852 -27.969 34.996 1.00 53.94 190 GLU B O 1
ATOM 3944 N N . ILE B 1 180 ? 14.330 -25.869 34.342 1.00 42.34 191 ILE B N 1
ATOM 3945 C CA . ILE B 1 180 ? 13.910 -25.444 35.665 1.00 43.93 191 ILE B CA 1
ATOM 3946 C C . ILE B 1 180 ? 12.632 -24.613 35.566 1.00 44.47 191 ILE B C 1
ATOM 3947 O O . ILE B 1 180 ? 12.348 -23.985 34.546 1.00 38.99 191 ILE B O 1
ATOM 3952 N N . TYR B 1 181 ? 11.893 -24.584 36.675 1.00 37.86 192 TYR B N 1
ATOM 3953 C CA . TYR B 1 181 ? 10.709 -23.740 36.816 1.00 39.39 192 TYR B CA 1
ATOM 3954 C C . TYR B 1 181 ? 10.938 -22.675 37.872 1.00 38.04 192 TYR B C 1
ATOM 3955 O O . TYR B 1 181 ? 11.563 -22.926 38.919 1.00 37.93 192 TYR B O 1
ATOM 3964 N N . VAL B 1 182 ? 10.445 -21.475 37.591 1.00 33.65 193 VAL B N 1
ATOM 3965 C CA . VAL B 1 182 ? 10.601 -20.400 38.555 1.00 38.08 193 VAL B CA 1
ATOM 3966 C C . VAL B 1 182 ? 9.281 -19.663 38.722 1.00 35.05 193 VAL B C 1
ATOM 3967 O O . VAL B 1 182 ? 8.445 -19.606 37.817 1.00 36.40 193 VAL B O 1
ATOM 3971 N N . ILE B 1 183 ? 9.129 -19.054 39.888 1.00 34.46 194 ILE B N 1
ATOM 3972 C CA . ILE B 1 183 ? 8.015 -18.140 40.120 1.00 33.43 194 ILE B CA 1
ATOM 3973 C C . ILE B 1 183 ? 8.600 -16.833 40.639 1.00 38.33 194 ILE B C 1
ATOM 3974 O O . ILE B 1 183 ? 9.612 -16.839 41.350 1.00 39.05 194 ILE B O 1
ATOM 3979 N N . VAL B 1 184 ? 8.020 -15.707 40.222 1.00 35.43 195 VAL B N 1
ATOM 3980 C CA . VAL B 1 184 ? 8.515 -14.389 40.642 1.00 35.98 195 VAL B CA 1
ATOM 3981 C C . VAL B 1 184 ? 7.545 -13.792 41.633 1.00 38.80 195 VAL B C 1
ATOM 3982 O O . VAL B 1 184 ? 6.320 -13.762 41.388 1.00 36.21 195 VAL B O 1
ATOM 3986 N N . THR B 1 185 ? 8.047 -13.341 42.788 1.00 35.21 196 THR B N 1
ATOM 3987 C CA . THR B 1 185 ? 7.150 -12.703 43.761 1.00 37.67 196 THR B CA 1
ATOM 3988 C C . THR B 1 185 ? 7.709 -11.347 44.165 1.00 37.88 196 THR B C 1
ATOM 3989 O O . THR B 1 185 ? 8.891 -11.010 43.947 1.00 35.40 196 THR B O 1
ATOM 3993 N N . ARG B 1 186 ? 6.842 -10.579 44.808 1.00 39.53 197 ARG B N 1
ATOM 3994 C CA . ARG B 1 186 ? 7.351 -9.398 45.480 1.00 46.21 197 ARG B CA 1
ATOM 3995 C C . ARG B 1 186 ? 8.228 -9.788 46.679 1.00 42.30 197 ARG B C 1
ATOM 3996 O O . ARG B 1 186 ? 7.938 -10.750 47.406 1.00 43.70 197 ARG B O 1
ATOM 4004 N N . ASN B 1 187 ? 9.333 -9.051 46.870 1.00 40.81 198 ASN B N 1
ATOM 4005 C CA . ASN B 1 187 ? 10.160 -9.261 48.064 1.00 42.86 198 ASN B CA 1
ATOM 4006 C C . ASN B 1 187 ? 9.346 -8.965 49.328 1.00 41.23 198 ASN B C 1
ATOM 4007 O O . ASN B 1 187 ? 8.694 -7.917 49.435 1.00 42.69 198 ASN B O 1
ATOM 4012 N N . VAL B 1 188 ? 9.323 -9.917 50.271 1.00 42.83 199 VAL B N 1
ATOM 4013 C CA . VAL B 1 188 ? 8.691 -9.620 51.569 1.00 46.57 199 VAL B CA 1
ATOM 4014 C C . VAL B 1 188 ? 9.504 -8.582 52.342 1.00 50.14 199 VAL B C 1
ATOM 4015 O O . VAL B 1 188 ? 8.939 -7.769 53.094 1.00 45.00 199 VAL B O 1
ATOM 4019 N N . PHE B 1 189 ? 10.825 -8.601 52.179 1.00 45.57 200 PHE B N 1
ATOM 4020 C CA . PHE B 1 189 ? 11.686 -7.659 52.861 1.00 52.56 200 PHE B CA 1
ATOM 4021 C C . PHE B 1 189 ? 11.804 -6.362 52.071 1.00 51.21 200 PHE B C 1
ATOM 4022 O O . PHE B 1 189 ? 11.365 -6.256 50.926 1.00 48.09 200 PHE B O 1
ATOM 4030 N N . SER B 1 190 ? 12.447 -5.382 52.701 1.00 53.99 201 SER B N 1
ATOM 4031 C CA . SER B 1 190 ? 12.520 -4.036 52.164 1.00 51.34 201 SER B CA 1
ATOM 4032 C C . SER B 1 190 ? 13.491 -3.982 51.014 1.00 49.08 201 SER B C 1
ATOM 4033 O O . SER B 1 190 ? 14.505 -4.687 51.005 1.00 50.52 201 SER B O 1
ATOM 4036 N N . HIS B 1 191 ? 13.190 -3.115 50.041 1.00 42.83 202 HIS B N 1
ATOM 4037 C CA . HIS B 1 191 ? 14.177 -2.960 48.975 1.00 46.57 202 HIS B CA 1
ATOM 4038 C C . HIS B 1 191 ? 15.332 -2.048 49.387 1.00 50.84 202 HIS B C 1
ATOM 4039 O O . HIS B 1 191 ? 16.325 -1.953 48.647 1.00 52.04 202 HIS B O 1
ATOM 4046 N N . ARG B 1 192 ? 15.241 -1.392 50.554 1.00 54.13 203 ARG B N 1
ATOM 4047 C CA . ARG B 1 192 ? 16.314 -0.520 51.031 1.00 59.34 203 ARG B CA 1
ATOM 4048 C C . ARG B 1 192 ? 16.814 -0.864 52.441 1.00 59.73 203 ARG B C 1
ATOM 4049 O O . ARG B 1 192 ? 18.025 -0.872 52.697 1.00 61.72 203 ARG B O 1
ATOM 4057 N N . LEU B 1 193 ? 15.892 -1.093 53.380 1.00 54.31 204 LEU B N 1
ATOM 4058 C CA . LEU B 1 193 ? 16.227 -1.305 54.792 1.00 57.88 204 LEU B CA 1
ATOM 4059 C C . LEU B 1 193 ? 16.749 -2.719 55.060 1.00 60.42 204 LEU B C 1
ATOM 4060 O O . LEU B 1 193 ? 16.117 -3.711 54.685 1.00 62.03 204 LEU B O 1
ATOM 4065 N N . SER B 1 194 ? 17.873 -2.808 55.765 1.00 55.56 205 SER B N 1
ATOM 4066 C CA . SER B 1 194 ? 18.498 -4.099 56.019 1.00 60.31 205 SER B CA 1
ATOM 4067 C C . SER B 1 194 ? 17.702 -4.917 57.023 1.00 60.43 205 SER B C 1
ATOM 4068 O O . SER B 1 194 ? 17.062 -4.376 57.923 1.00 67.08 205 SER B O 1
ATOM 4071 N N . VAL B 1 195 ? 17.809 -6.236 56.907 1.00 58.91 206 VAL B N 1
ATOM 4072 C CA . VAL B 1 195 ? 17.238 -7.177 57.863 1.00 64.09 206 VAL B CA 1
ATOM 4073 C C . VAL B 1 195 ? 18.393 -7.734 58.686 1.00 69.49 206 VAL B C 1
ATOM 4074 O O . VAL B 1 195 ? 19.335 -8.306 58.125 1.00 72.17 206 VAL B O 1
ATOM 4078 N N . TYR B 1 196 ? 18.338 -7.558 60.010 1.00 65.10 207 TYR B N 1
ATOM 4079 C CA . TYR B 1 196 ? 19.384 -8.060 60.891 1.00 70.53 207 TYR B CA 1
ATOM 4080 C C . TYR B 1 196 ? 19.013 -9.380 61.547 1.00 66.77 207 TYR B C 1
ATOM 4081 O O . TYR B 1 196 ? 19.880 -10.006 62.173 1.00 69.12 207 TYR B O 1
ATOM 4090 N N . ARG B 1 197 ? 17.743 -9.785 61.470 1.00 62.06 208 ARG B N 1
ATOM 4091 C CA . ARG B 1 197 ? 17.303 -11.048 62.035 1.00 58.18 208 ARG B CA 1
ATOM 4092 C C . ARG B 1 197 ? 16.130 -11.536 61.222 1.00 58.69 208 ARG B C 1
ATOM 4093 O O . ARG B 1 197 ? 15.266 -10.739 60.841 1.00 58.35 208 ARG B O 1
ATOM 4101 N N . LYS B 1 198 ? 16.090 -12.832 60.944 1.00 58.42 209 LYS B N 1
ATOM 4102 C CA . LYS B 1 198 ? 14.949 -13.340 60.197 1.00 53.68 209 LYS B CA 1
ATOM 4103 C C . LYS B 1 198 ? 14.504 -14.679 60.760 1.00 56.23 209 LYS B C 1
ATOM 4104 O O . LYS B 1 198 ? 15.303 -15.441 61.304 1.00 57.34 209 LYS B O 1
ATOM 4110 N N . TYR B 1 199 ? 13.183 -14.915 60.706 1.00 53.13 210 TYR B N 1
ATOM 4111 C CA . TYR B 1 199 ? 12.578 -16.142 61.200 1.00 54.41 210 TYR B CA 1
ATOM 4112 C C . TYR B 1 199 ? 11.603 -16.744 60.191 1.00 54.93 210 TYR B C 1
ATOM 4113 O O . TYR B 1 199 ? 10.973 -16.035 59.402 1.00 54.40 210 TYR B O 1
ATOM 4122 N N . ASP B 1 200 ? 11.434 -18.066 60.281 1.00 56.43 211 ASP B N 1
ATOM 4123 C CA . ASP B 1 200 ? 10.452 -18.822 59.504 1.00 58.61 211 ASP B CA 1
ATOM 4124 C C . ASP B 1 200 ? 9.608 -19.627 60.503 1.00 58.37 211 ASP B C 1
ATOM 4125 O O . ASP B 1 200 ? 10.124 -20.541 61.162 1.00 59.30 211 ASP B O 1
ATOM 4130 N N . LEU B 1 201 ? 8.345 -19.248 60.665 1.00 57.62 212 LEU B N 1
ATOM 4131 C CA . LEU B 1 201 ? 7.492 -19.734 61.755 1.00 59.87 212 LEU B CA 1
ATOM 4132 C C . LEU B 1 201 ? 6.345 -20.590 61.241 1.00 58.26 212 LEU B C 1
ATOM 4133 O O . LEU B 1 201 ? 5.636 -20.203 60.301 1.00 57.05 212 LEU B O 1
ATOM 4138 N N . LYS B 1 202 ? 6.125 -21.726 61.892 1.00 57.01 213 LYS B N 1
ATOM 4139 C CA . LYS B 1 202 ? 5.045 -22.627 61.505 1.00 59.79 213 LYS B CA 1
ATOM 4140 C C . LYS B 1 202 ? 4.019 -22.882 62.600 1.00 66.01 213 LYS B C 1
ATOM 4141 O O . LYS B 1 202 ? 2.901 -23.316 62.286 1.00 65.21 213 LYS B O 1
ATOM 4147 N N . GLY B 1 203 ? 4.353 -22.654 63.868 1.00 69.17 214 GLY B N 1
ATOM 4148 C CA . GLY B 1 203 ? 3.442 -23.090 64.905 1.00 74.53 214 GLY B CA 1
ATOM 4149 C C . GLY B 1 203 ? 3.737 -24.546 65.160 1.00 85.35 214 GLY B C 1
ATOM 4150 O O . GLY B 1 203 ? 2.880 -25.420 65.010 1.00 89.74 214 GLY B O 1
ATOM 4151 N N . SER B 1 204 ? 4.945 -24.795 65.631 1.00 92.24 215 SER B N 1
ATOM 4152 C CA . SER B 1 204 ? 5.636 -26.050 65.407 1.00 99.08 215 SER B CA 1
ATOM 4153 C C . SER B 1 204 ? 4.890 -27.319 65.833 1.00 105.58 215 SER B C 1
ATOM 4154 O O . SER B 1 204 ? 4.525 -28.117 64.965 1.00 105.95 215 SER B O 1
ATOM 4157 N N . THR B 1 205 ? 4.649 -27.514 67.133 1.00 112.07 216 THR B N 1
ATOM 4158 C CA . THR B 1 205 ? 4.038 -28.721 67.716 1.00 118.48 216 THR B CA 1
ATOM 4159 C C . THR B 1 205 ? 4.981 -29.912 67.571 1.00 122.53 216 THR B C 1
ATOM 4160 O O . THR B 1 205 ? 4.749 -30.986 68.139 1.00 127.69 216 THR B O 1
ATOM 4164 N N . VAL B 1 206 ? 6.028 -29.709 66.777 1.00 119.32 217 VAL B N 1
ATOM 4165 C CA . VAL B 1 206 ? 7.169 -30.592 66.568 1.00 119.61 217 VAL B CA 1
ATOM 4166 C C . VAL B 1 206 ? 8.350 -29.653 66.783 1.00 115.73 217 VAL B C 1
ATOM 4167 O O . VAL B 1 206 ? 8.184 -28.576 67.365 1.00 115.04 217 VAL B O 1
ATOM 4171 N N . ALA B 1 207 ? 9.549 -30.040 66.392 1.00 112.40 218 ALA B N 1
ATOM 4172 C CA . ALA B 1 207 ? 10.724 -29.235 66.712 1.00 108.82 218 ALA B CA 1
ATOM 4173 C C . ALA B 1 207 ? 11.319 -28.595 65.454 1.00 102.40 218 ALA B C 1
ATOM 4174 O O . ALA B 1 207 ? 11.719 -29.295 64.518 1.00 104.55 218 ALA B O 1
ATOM 4176 N N . ARG B 1 208 ? 11.324 -27.261 65.422 1.00 92.24 219 ARG B N 1
ATOM 4177 C CA . ARG B 1 208 ? 11.856 -26.464 64.336 1.00 81.52 219 ARG B CA 1
ATOM 4178 C C . ARG B 1 208 ? 13.008 -25.646 64.906 1.00 78.85 219 ARG B C 1
ATOM 4179 O O . ARG B 1 208 ? 12.812 -24.892 65.855 1.00 68.79 219 ARG B O 1
ATOM 4187 N N . GLU B 1 209 ? 14.229 -25.805 64.368 1.00 78.33 220 GLU B N 1
ATOM 4188 C CA . GLU B 1 209 ? 15.324 -25.127 65.063 1.00 78.69 220 GLU B CA 1
ATOM 4189 C C . GLU B 1 209 ? 16.366 -24.908 63.981 1.00 77.71 220 GLU B C 1
ATOM 4190 O O . GLU B 1 209 ? 16.567 -25.815 63.193 1.00 78.44 220 GLU B O 1
ATOM 4196 N N . ALA B 1 210 ? 16.938 -23.733 63.825 1.00 74.98 221 ALA B N 1
ATOM 4197 C CA . ALA B 1 210 ? 18.006 -23.622 62.836 1.00 72.15 221 ALA B CA 1
ATOM 4198 C C . ALA B 1 210 ? 19.161 -24.566 63.211 1.00 81.77 221 ALA B C 1
ATOM 4199 O O . ALA B 1 210 ? 19.530 -24.724 64.393 1.00 85.04 221 ALA B O 1
ATOM 4201 N N . SER B 1 211 ? 19.677 -25.261 62.192 1.00 81.23 222 SER B N 1
ATOM 4202 C CA . SER B 1 211 ? 20.875 -26.086 62.291 1.00 85.99 222 SER B CA 1
ATOM 4203 C C . SER B 1 211 ? 22.078 -25.264 62.752 1.00 87.68 222 SER B C 1
ATOM 4204 O O . SER B 1 211 ? 22.126 -24.046 62.589 1.00 86.21 222 SER B O 1
ATOM 4207 N N . ASP B 1 212 ? 23.111 -25.951 63.251 1.00 94.95 223 ASP B N 1
ATOM 4208 C CA . ASP B 1 212 ? 24.334 -25.203 63.539 1.00 101.64 223 ASP B CA 1
ATOM 4209 C C . ASP B 1 212 ? 25.055 -24.747 62.274 1.00 101.07 223 ASP B C 1
ATOM 4210 O O . ASP B 1 212 ? 25.788 -23.750 62.320 1.00 104.91 223 ASP B O 1
ATOM 4215 N N . LYS B 1 213 ? 24.876 -25.440 61.150 1.00 98.01 224 LYS B N 1
ATOM 4216 C CA . LYS B 1 213 ? 25.435 -24.934 59.897 1.00 98.88 224 LYS B CA 1
ATOM 4217 C C . LYS B 1 213 ? 24.723 -23.660 59.463 1.00 92.66 224 LYS B C 1
ATOM 4218 O O . LYS B 1 213 ? 25.348 -22.612 59.272 1.00 89.64 224 LYS B O 1
ATOM 4220 N N . GLU B 1 214 ? 23.397 -23.714 59.363 1.00 91.46 225 GLU B N 1
ATOM 4221 C CA . GLU B 1 214 ? 22.641 -22.521 59.007 1.00 85.60 225 GLU B CA 1
ATOM 4222 C C . GLU B 1 214 ? 22.966 -21.399 59.963 1.00 81.95 225 GLU B C 1
ATOM 4223 O O . GLU B 1 214 ? 22.908 -20.209 59.615 1.00 78.54 225 GLU B O 1
ATOM 4229 N N . LYS B 1 215 ? 23.284 -21.767 61.180 1.00 80.40 226 LYS B N 1
ATOM 4230 C CA . LYS B 1 215 ? 23.289 -20.786 62.223 1.00 81.04 226 LYS B CA 1
ATOM 4231 C C . LYS B 1 215 ? 24.653 -20.089 62.329 1.00 88.03 226 LYS B C 1
ATOM 4232 O O . LYS B 1 215 ? 24.797 -19.084 63.038 1.00 89.56 226 LYS B O 1
ATOM 4238 N N . ALA B 1 216 ? 25.617 -20.572 61.558 1.00 86.47 227 ALA B N 1
ATOM 4239 C CA . ALA B 1 216 ? 26.920 -19.974 61.346 1.00 92.56 227 ALA B CA 1
ATOM 4240 C C . ALA B 1 216 ? 26.938 -18.913 60.244 1.00 93.00 227 ALA B C 1
ATOM 4241 O O . ALA B 1 216 ? 27.876 -18.113 60.215 1.00 91.16 227 ALA B O 1
ATOM 4243 N N . LYS B 1 217 ? 25.969 -18.883 59.316 1.00 94.36 228 LYS B N 1
ATOM 4244 C CA . LYS B 1 217 ? 25.952 -17.800 58.332 1.00 92.99 228 LYS B CA 1
ATOM 4245 C C . LYS B 1 217 ? 25.693 -16.480 59.042 1.00 91.78 228 LYS B C 1
ATOM 4246 O O . LYS B 1 217 ? 25.249 -16.453 60.190 1.00 90.92 228 LYS B O 1
ATOM 4252 N N . GLU B 1 218 ? 25.962 -15.373 58.361 1.00 91.44 229 GLU B N 1
ATOM 4253 C CA . GLU B 1 218 ? 25.489 -14.106 58.917 1.00 99.87 229 GLU B CA 1
ATOM 4254 C C . GLU B 1 218 ? 24.168 -13.584 58.399 1.00 98.68 229 GLU B C 1
ATOM 4255 O O . GLU B 1 218 ? 23.855 -12.407 58.607 1.00 104.17 229 GLU B O 1
ATOM 4261 N N . LEU B 1 219 ? 23.327 -14.401 57.813 1.00 94.02 230 LEU B N 1
ATOM 4262 C CA . LEU B 1 219 ? 21.920 -14.130 58.033 1.00 81.90 230 LEU B CA 1
ATOM 4263 C C . LEU B 1 219 ? 21.197 -15.468 58.018 1.00 80.49 230 LEU B C 1
ATOM 4264 O O . LEU B 1 219 ? 20.625 -15.883 57.001 1.00 83.25 230 LEU B O 1
ATOM 4269 N N . PRO B 1 220 ? 21.139 -16.136 59.160 1.00 74.65 231 PRO B N 1
ATOM 4270 C CA . PRO B 1 220 ? 20.454 -17.422 59.217 1.00 70.97 231 PRO B CA 1
ATOM 4271 C C . PRO B 1 220 ? 18.945 -17.217 59.272 1.00 64.90 231 PRO B C 1
ATOM 4272 O O . PRO B 1 220 ? 18.442 -16.188 59.723 1.00 71.70 231 PRO B O 1
ATOM 4276 N N . THR B 1 221 ? 18.243 -18.256 58.847 1.00 61.19 232 THR B N 1
ATOM 4277 C CA . THR B 1 221 ? 16.799 -18.341 58.968 1.00 58.83 232 THR B CA 1
ATOM 4278 C C . THR B 1 221 ? 16.575 -19.159 60.217 1.00 63.11 232 THR B C 1
ATOM 4279 O O . THR B 1 221 ? 16.852 -20.366 60.232 1.00 61.08 232 THR B O 1
ATOM 4283 N N . LEU B 1 222 ? 16.163 -18.481 61.278 1.00 59.66 233 LEU B N 1
ATOM 4284 C CA . LEU B 1 222 ? 15.832 -19.121 62.535 1.00 63.13 233 LEU B CA 1
ATOM 4285 C C . LEU B 1 222 ? 14.396 -19.621 62.461 1.00 62.01 233 LEU B C 1
ATOM 4286 O O . LEU B 1 222 ? 13.617 -19.221 61.585 1.00 59.45 233 LEU B O 1
ATOM 4291 N N . LYS B 1 223 ? 14.054 -20.525 63.367 1.00 64.06 234 LYS B N 1
ATOM 4292 C CA . LYS B 1 223 ? 12.741 -21.161 63.341 1.00 61.35 234 LYS B CA 1
ATOM 4293 C C . LYS B 1 223 ? 12.031 -20.980 64.691 1.00 60.52 234 LYS B C 1
ATOM 4294 O O . LYS B 1 223 ? 12.470 -20.217 65.565 1.00 61.67 234 LYS B O 1
ATOM 4300 N N . ASP B 1 224 ? 10.909 -21.686 64.834 1.00 60.44 235 ASP B N 1
ATOM 4301 C CA . ASP B 1 224 ? 10.036 -21.537 66.000 1.00 61.49 235 ASP B CA 1
ATOM 4302 C C . ASP B 1 224 ? 10.801 -21.571 67.322 1.00 68.76 235 ASP B C 1
ATOM 4303 O O . ASP B 1 224 ? 10.699 -20.647 68.135 1.00 65.12 235 ASP B O 1
ATOM 4308 N N . ASN B 1 225 ? 11.558 -22.643 67.571 1.00 67.36 236 ASN B N 1
ATOM 4309 C CA . ASN B 1 225 ? 12.187 -22.752 68.884 1.00 71.07 236 ASN B CA 1
ATOM 4310 C C . ASN B 1 225 ? 13.290 -21.727 69.097 1.00 75.98 236 ASN B C 1
ATOM 4311 O O . ASN B 1 225 ? 13.559 -21.363 70.243 1.00 74.02 236 ASN B O 1
ATOM 4316 N N . ASP B 1 226 ? 13.910 -21.224 68.024 1.00 69.30 237 ASP B N 1
ATOM 4317 C CA . ASP B 1 226 ? 14.861 -20.132 68.190 1.00 69.87 237 ASP B CA 1
ATOM 4318 C C . ASP B 1 226 ? 14.144 -18.850 68.581 1.00 68.43 237 ASP B C 1
ATOM 4319 O O . ASP B 1 226 ? 14.634 -18.085 69.419 1.00 71.54 237 ASP B O 1
ATOM 4324 N N . PHE B 1 227 ? 12.982 -18.598 67.977 1.00 65.34 238 PHE B N 1
ATOM 4325 C CA . PHE B 1 227 ? 12.179 -17.440 68.349 1.00 64.18 238 PHE B CA 1
ATOM 4326 C C . PHE B 1 227 ? 11.760 -17.505 69.817 1.00 69.52 238 PHE B C 1
ATOM 4327 O O . PHE B 1 227 ? 11.953 -16.546 70.575 1.00 72.33 238 PHE B O 1
ATOM 4335 N N . ILE B 1 228 ? 11.193 -18.643 70.231 1.00 70.21 239 ILE B N 1
ATOM 4336 C CA . ILE B 1 228 ? 10.770 -18.841 71.621 1.00 75.62 239 ILE B CA 1
ATOM 4337 C C . ILE B 1 228 ? 11.974 -18.773 72.545 1.00 75.01 239 ILE B C 1
ATOM 4338 O O . ILE B 1 228 ? 11.996 -18.012 73.524 1.00 77.01 239 ILE B O 1
ATOM 4343 N N . ASN B 1 229 ? 12.981 -19.607 72.261 1.00 81.31 240 ASN B N 1
ATOM 4344 C CA . ASN B 1 229 ? 14.124 -19.751 73.150 1.00 88.57 240 ASN B CA 1
ATOM 4345 C C . ASN B 1 229 ? 14.872 -18.445 73.313 1.00 91.47 240 ASN B C 1
ATOM 4346 O O . ASN B 1 229 ? 15.470 -18.205 74.366 1.00 94.14 240 ASN B O 1
ATOM 4351 N N . GLU B 1 230 ? 14.881 -17.603 72.288 1.00 88.54 241 GLU B N 1
ATOM 4352 C CA . GLU B 1 230 ? 15.736 -16.435 72.332 1.00 89.64 241 GLU B CA 1
ATOM 4353 C C . GLU B 1 230 ? 14.982 -15.206 72.797 1.00 84.41 241 GLU B C 1
ATOM 4354 O O . GLU B 1 230 ? 15.539 -14.102 72.797 1.00 82.98 241 GLU B O 1
ATOM 4360 N N . GLY B 1 231 ? 13.723 -15.377 73.189 1.00 81.90 242 GLY B N 1
ATOM 4361 C CA . GLY B 1 231 ? 12.961 -14.293 73.780 1.00 83.47 242 GLY B CA 1
ATOM 4362 C C . GLY B 1 231 ? 12.599 -13.205 72.809 1.00 79.22 242 GLY B C 1
ATOM 4363 O O . GLY B 1 231 ? 12.491 -12.039 73.205 1.00 78.82 242 GLY B O 1
ATOM 4364 N N . GLN B 1 232 ? 12.439 -13.547 71.534 1.00 74.81 243 GLN B N 1
ATOM 4365 C CA . GLN B 1 232 ? 12.104 -12.533 70.561 1.00 70.27 243 GLN B CA 1
ATOM 4366 C C . GLN B 1 232 ? 10.724 -11.976 70.875 1.00 71.89 243 GLN B C 1
ATOM 4367 O O . GLN B 1 232 ? 9.747 -12.718 71.028 1.00 69.46 243 GLN B O 1
ATOM 4373 N N . LYS B 1 233 ? 10.632 -10.669 70.988 1.00 65.98 244 LYS B N 1
ATOM 4374 C CA . LYS B 1 233 ? 9.320 -10.093 71.100 1.00 69.62 244 LYS B CA 1
ATOM 4375 C C . LYS B 1 233 ? 9.163 -9.035 70.026 1.00 69.02 244 LYS B C 1
ATOM 4376 O O . LYS B 1 233 ? 10.107 -8.315 69.685 1.00 68.22 244 LYS B O 1
ATOM 4382 N N . ILE B 1 234 ? 7.961 -8.989 69.482 1.00 64.12 245 ILE B N 1
ATOM 4383 C CA . ILE B 1 234 ? 7.601 -8.088 68.408 1.00 62.44 245 ILE B CA 1
ATOM 4384 C C . ILE B 1 234 ? 6.593 -7.096 68.980 1.00 66.30 245 ILE B C 1
ATOM 4385 O O . ILE B 1 234 ? 5.567 -7.495 69.543 1.00 66.53 245 ILE B O 1
ATOM 4390 N N . TYR B 1 235 ? 6.898 -5.814 68.852 1.00 59.95 246 TYR B N 1
ATOM 4391 C CA . TYR B 1 235 ? 6.166 -4.733 69.491 1.00 66.91 246 TYR B CA 1
ATOM 4392 C C . TYR B 1 235 ? 5.516 -3.858 68.428 1.00 59.88 246 TYR B C 1
ATOM 4393 O O . TYR B 1 235 ? 6.154 -2.938 67.914 1.00 60.41 246 TYR B O 1
ATOM 4402 N N . ILE B 1 236 ? 4.236 -4.113 68.137 1.00 58.49 247 ILE B N 1
ATOM 4403 C CA . ILE B 1 236 ? 3.458 -3.276 67.225 1.00 57.56 247 ILE B CA 1
ATOM 4404 C C . ILE B 1 236 ? 2.186 -2.800 67.918 1.00 60.12 247 ILE B C 1
ATOM 4405 O O . ILE B 1 236 ? 1.689 -3.444 68.850 1.00 61.46 247 ILE B O 1
ATOM 4410 N N . ASP B 1 237 ? 1.688 -1.635 67.505 1.00 59.37 248 ASP B N 1
ATOM 4411 C CA . ASP B 1 237 ? 0.592 -1.034 68.263 1.00 66.22 248 ASP B CA 1
ATOM 4412 C C . ASP B 1 237 ? -0.710 -1.822 68.030 1.00 61.70 248 ASP B C 1
ATOM 4413 O O . ASP B 1 237 ? -0.787 -2.707 67.169 1.00 58.18 248 ASP B O 1
ATOM 4418 N N . ASP B 1 238 ? -1.739 -1.514 68.831 1.00 70.35 249 ASP B N 1
ATOM 4419 C CA . ASP B 1 238 ? -2.960 -2.314 68.776 1.00 70.27 249 ASP B CA 1
ATOM 4420 C C . ASP B 1 238 ? -3.649 -2.211 67.418 1.00 69.40 249 ASP B C 1
ATOM 4421 O O . ASP B 1 238 ? -4.084 -3.227 66.862 1.00 65.45 249 ASP B O 1
ATOM 4426 N N . ASN B 1 239 ? -3.748 -1.003 66.850 1.00 71.00 250 ASN B N 1
ATOM 4427 C CA . ASN B 1 239 ? -4.400 -0.905 65.548 1.00 74.13 250 ASN B CA 1
ATOM 4428 C C . ASN B 1 239 ? -3.638 -1.703 64.499 1.00 64.89 250 ASN B C 1
ATOM 4429 O O . ASN B 1 239 ? -4.242 -2.446 63.717 1.00 66.32 250 ASN B O 1
ATOM 4434 N N . ASN B 1 240 ? -2.307 -1.565 64.465 1.00 62.34 251 ASN B N 1
ATOM 4435 C CA . ASN B 1 240 ? -1.535 -2.299 63.474 1.00 61.18 251 ASN B CA 1
ATOM 4436 C C . ASN B 1 240 ? -1.679 -3.798 63.687 1.00 58.66 251 ASN B C 1
ATOM 4437 O O . ASN B 1 240 ? -1.804 -4.557 62.715 1.00 55.49 251 ASN B O 1
ATOM 4442 N N . LYS B 1 241 ? -1.719 -4.239 64.953 1.00 59.58 252 LYS B N 1
ATOM 4443 C CA . LYS B 1 241 ? -1.871 -5.666 65.231 1.00 57.46 252 LYS B CA 1
ATOM 4444 C C . LYS B 1 241 ? -3.253 -6.162 64.812 1.00 56.43 252 LYS B C 1
ATOM 4445 O O . LYS B 1 241 ? -3.383 -7.241 64.214 1.00 54.74 252 LYS B O 1
ATOM 4451 N N . LYS B 1 242 ? -4.286 -5.375 65.095 1.00 61.51 253 LYS B N 1
ATOM 4452 C CA . LYS B 1 242 ? -5.631 -5.769 64.685 1.00 60.56 253 LYS B CA 1
ATOM 4453 C C . LYS B 1 242 ? -5.703 -5.910 63.172 1.00 59.24 253 LYS B C 1
ATOM 4454 O O . LYS B 1 242 ? -6.159 -6.934 62.657 1.00 57.39 253 LYS B O 1
ATOM 4460 N N . VAL B 1 243 ? -5.157 -4.931 62.439 1.00 57.15 254 VAL B N 1
ATOM 4461 C CA . VAL B 1 243 ? -5.201 -5.000 60.974 1.00 59.31 254 VAL B CA 1
ATOM 4462 C C . VAL B 1 243 ? -4.465 -6.225 60.469 1.00 55.83 254 VAL B C 1
ATOM 4463 O O . VAL B 1 243 ? -4.964 -6.952 59.597 1.00 52.15 254 VAL B O 1
ATOM 4467 N N . PHE B 1 244 ? -3.284 -6.493 61.034 1.00 52.25 255 PHE B N 1
ATOM 4468 C CA . PHE B 1 244 ? -2.466 -7.613 60.596 1.00 50.74 255 PHE B CA 1
ATOM 4469 C C . PHE B 1 244 ? -3.147 -8.945 60.865 1.00 49.05 255 PHE B C 1
ATOM 4470 O O . PHE B 1 244 ? -3.207 -9.812 59.979 1.00 50.46 255 PHE B O 1
ATOM 4478 N N . LEU B 1 245 ? -3.684 -9.127 62.081 1.00 50.81 256 LEU B N 1
ATOM 4479 C CA . LEU B 1 245 ? -4.234 -10.432 62.430 1.00 57.13 256 LEU B CA 1
ATOM 4480 C C . LEU B 1 245 ? -5.544 -10.720 61.707 1.00 55.74 256 LEU B C 1
ATOM 4481 O O . LEU B 1 245 ? -5.846 -11.890 61.442 1.00 54.52 256 LEU B O 1
ATOM 4486 N N . GLU B 1 246 ? -6.353 -9.686 61.434 1.00 52.17 257 GLU B N 1
ATOM 4487 C CA . GLU B 1 246 ? -7.558 -9.861 60.615 1.00 60.27 257 GLU B CA 1
ATOM 4488 C C . GLU B 1 246 ? -7.191 -10.318 59.205 1.00 54.48 257 GLU B C 1
ATOM 4489 O O . GLU B 1 246 ? -7.830 -11.224 58.643 1.00 50.52 257 GLU B O 1
ATOM 4495 N N . LYS B 1 247 ? -6.179 -9.668 58.611 1.00 49.85 258 LYS B N 1
ATOM 4496 C CA . LYS B 1 247 ? -5.684 -10.054 57.287 1.00 47.09 258 LYS B CA 1
ATOM 4497 C C . LYS B 1 247 ? -5.159 -11.489 57.322 1.00 46.56 258 LYS B C 1
ATOM 4498 O O . LYS B 1 247 ? -5.485 -12.317 56.466 1.00 47.12 258 LYS B O 1
ATOM 4504 N N . LEU B 1 248 ? -4.344 -11.794 58.340 1.00 46.72 259 LEU B N 1
ATOM 4505 C CA . LEU B 1 248 ? -3.764 -13.125 58.477 1.00 49.15 259 LEU B CA 1
ATOM 4506 C C . LEU B 1 248 ? -4.856 -14.183 58.613 1.00 49.52 259 LEU B C 1
ATOM 4507 O O . LEU B 1 248 ? -4.747 -15.279 58.041 1.00 50.87 259 LEU B O 1
ATOM 4512 N N . LYS B 1 249 ? -5.925 -13.884 59.357 1.00 49.44 260 LYS B N 1
ATOM 4513 C CA . LYS B 1 249 ? -7.002 -14.863 59.467 1.00 51.29 260 LYS B CA 1
ATOM 4514 C C . LYS B 1 249 ? -7.639 -15.147 58.097 1.00 52.78 260 LYS B C 1
ATOM 4515 O O . LYS B 1 249 ? -7.857 -16.311 57.733 1.00 49.07 260 LYS B O 1
ATOM 4521 N N . LYS B 1 250 ? -8.002 -14.092 57.352 1.00 48.69 261 LYS B N 1
ATOM 4522 C CA . LYS B 1 250 ? -8.663 -14.280 56.062 1.00 47.69 261 LYS B CA 1
ATOM 4523 C C . LYS B 1 250 ? -7.756 -15.036 55.078 1.00 50.04 261 LYS B C 1
ATOM 4524 O O . LYS B 1 250 ? -8.229 -15.869 54.282 1.00 45.90 261 LYS B O 1
ATOM 4530 N N . ASP B 1 251 ? -6.470 -14.680 55.064 1.00 49.77 262 ASP B N 1
ATOM 4531 C CA . ASP B 1 251 ? -5.502 -15.336 54.167 1.00 45.33 262 ASP B CA 1
ATOM 4532 C C . ASP B 1 251 ? -5.338 -16.816 54.499 1.00 46.18 262 ASP B C 1
ATOM 4533 O O . ASP B 1 251 ? -5.275 -17.662 53.599 1.00 43.06 262 ASP B O 1
ATOM 4538 N N . VAL B 1 252 ? -5.244 -17.142 55.793 1.00 44.27 263 VAL B N 1
ATOM 4539 C CA . VAL B 1 252 ? -5.016 -18.524 56.197 1.00 49.73 263 VAL B CA 1
ATOM 4540 C C . VAL B 1 252 ? -6.263 -19.365 55.941 1.00 51.35 263 VAL B C 1
ATOM 4541 O O . VAL B 1 252 ? -6.167 -20.535 55.548 1.00 48.62 263 VAL B O 1
ATOM 4545 N N . GLU B 1 253 ? -7.451 -18.787 56.162 1.00 49.94 264 GLU B N 1
ATOM 4546 C CA . GLU B 1 253 ? -8.680 -19.526 55.842 1.00 52.06 264 GLU B CA 1
ATOM 4547 C C . GLU B 1 253 ? -8.789 -19.770 54.337 1.00 50.58 264 GLU B C 1
ATOM 4548 O O . GLU B 1 253 ? -9.251 -20.838 53.908 1.00 50.40 264 GLU B O 1
ATOM 4554 N N . PHE B 1 254 ? -8.318 -18.825 53.517 1.00 47.96 265 PHE B N 1
ATOM 4555 C CA . PHE B 1 254 ? -8.235 -19.050 52.076 1.00 50.74 265 PHE B CA 1
ATOM 4556 C C . PHE B 1 254 ? -7.331 -20.250 51.753 1.00 47.14 265 PHE B C 1
ATOM 4557 O O . PHE B 1 254 ? -7.724 -21.140 50.977 1.00 47.75 265 PHE B O 1
ATOM 4565 N N . LEU B 1 255 ? -6.144 -20.322 52.390 1.00 46.01 266 LEU B N 1
ATOM 4566 C CA . LEU B 1 255 ? -5.262 -21.468 52.167 1.00 44.10 266 LEU B CA 1
ATOM 4567 C C . LEU B 1 255 ? -5.902 -22.770 52.643 1.00 45.70 266 LEU B C 1
ATOM 4568 O O . LEU B 1 255 ? -5.782 -23.802 51.964 1.00 53.66 266 LEU B O 1
ATOM 4573 N N . ALA B 1 256 ? -6.548 -22.757 53.827 1.00 48.51 267 ALA B N 1
ATOM 4574 C CA . ALA B 1 256 ? -7.166 -23.968 54.358 1.00 55.34 267 ALA B CA 1
ATOM 4575 C C . ALA B 1 256 ? -8.262 -24.490 53.438 1.00 54.67 267 ALA B C 1
ATOM 4576 O O . ALA B 1 256 ? -8.410 -25.706 53.262 1.00 54.64 267 ALA B O 1
ATOM 4578 N N . GLN B 1 257 ? -9.073 -23.592 52.870 1.00 54.49 268 GLN B N 1
ATOM 4579 C CA . GLN B 1 257 ? -10.103 -24.017 51.928 1.00 59.61 268 GLN B CA 1
ATOM 4580 C C . GLN B 1 257 ? -9.515 -24.721 50.723 1.00 60.15 268 GLN B C 1
ATOM 4581 O O . GLN B 1 257 ? -10.135 -25.648 50.180 1.00 63.21 268 GLN B O 1
ATOM 4587 N N . LEU B 1 258 ? -8.326 -24.285 50.290 1.00 49.41 269 LEU B N 1
ATOM 4588 C CA . LEU B 1 258 ? -7.644 -24.878 49.156 1.00 55.18 269 LEU B CA 1
ATOM 4589 C C . LEU B 1 258 ? -6.910 -26.154 49.527 1.00 53.78 269 LEU B C 1
ATOM 4590 O O . LEU B 1 258 ? -6.277 -26.760 48.659 1.00 60.05 269 LEU B O 1
ATOM 4595 N N . LYS B 1 259 ? -7.007 -26.578 50.780 1.00 54.40 270 LYS B N 1
ATOM 4596 C CA . LYS B 1 259 ? -6.345 -27.771 51.283 1.00 57.91 270 LYS B CA 1
ATOM 4597 C C . LYS B 1 259 ? -4.815 -27.611 51.264 1.00 57.15 270 LYS B C 1
ATOM 4598 O O . LYS B 1 259 ? -4.074 -28.592 51.123 1.00 59.05 270 LYS B O 1
ATOM 4604 N N . LEU B 1 260 ? -4.327 -26.383 51.421 1.00 52.57 271 LEU B N 1
ATOM 4605 C CA . LEU B 1 260 ? -2.884 -26.136 51.467 1.00 49.08 271 LEU B CA 1
ATOM 4606 C C . LEU B 1 260 ? -2.446 -26.164 52.925 1.00 55.86 271 LEU B C 1
ATOM 4607 O O . LEU B 1 260 ? -3.232 -25.861 53.814 1.00 53.14 271 LEU B O 1
ATOM 4612 N N . MET B 1 261 ? -1.196 -26.547 53.167 1.00 57.65 272 MET B N 1
ATOM 4613 C CA . MET B 1 261 ? -0.661 -26.566 54.524 1.00 60.96 272 MET B CA 1
ATOM 4614 C C . MET B 1 261 ? 0.859 -26.463 54.438 1.00 59.25 272 MET B C 1
ATOM 4615 O O . MET B 1 261 ? 1.417 -26.297 53.355 1.00 59.08 272 MET B O 1
ATOM 4620 N N . ASP B 1 262 ? 1.527 -26.516 55.597 1.00 59.89 273 ASP B N 1
ATOM 4621 C CA . ASP B 1 262 ? 2.995 -26.463 55.700 1.00 63.15 273 ASP B CA 1
ATOM 4622 C C . ASP B 1 262 ? 3.599 -25.139 55.227 1.00 58.18 273 ASP B C 1
ATOM 4623 O O . ASP B 1 262 ? 4.793 -25.081 54.892 1.00 53.94 273 ASP B O 1
ATOM 4628 N N . TYR B 1 263 ? 2.811 -24.069 55.211 1.00 58.68 274 TYR B N 1
ATOM 4629 C CA . TYR B 1 263 ? 3.295 -22.725 54.927 1.00 52.24 274 TYR B CA 1
ATOM 4630 C C . TYR B 1 263 ? 3.853 -22.112 56.216 1.00 50.40 274 TYR B C 1
ATOM 4631 O O . TYR B 1 263 ? 3.654 -22.641 57.309 1.00 52.33 274 TYR B O 1
ATOM 4640 N N . SER B 1 264 ? 4.587 -21.008 56.074 1.00 50.28 275 SER B N 1
ATOM 4641 C CA . SER B 1 264 ? 5.268 -20.370 57.184 1.00 52.60 275 SER B CA 1
ATOM 4642 C C . SER B 1 264 ? 4.937 -18.884 57.202 1.00 48.30 275 SER B C 1
ATOM 4643 O O . SER B 1 264 ? 4.540 -18.305 56.193 1.00 47.62 275 SER B O 1
ATOM 4646 N N . LEU B 1 265 ? 5.121 -18.258 58.360 1.00 49.37 276 LEU B N 1
ATOM 4647 C CA . LEU B 1 265 ? 5.238 -16.805 58.423 1.00 43.36 276 LEU B CA 1
ATOM 4648 C C . LEU B 1 265 ? 6.726 -16.458 58.354 1.00 42.50 276 LEU B C 1
ATOM 4649 O O . LEU B 1 265 ? 7.488 -16.847 59.257 1.00 49.76 276 LEU B O 1
ATOM 4654 N N . LEU B 1 266 ? 7.101 -15.709 57.330 1.00 43.39 277 LEU B N 1
ATOM 4655 C CA . LEU B 1 266 ? 8.456 -15.155 57.197 1.00 48.08 277 LEU B CA 1
ATOM 4656 C C . LEU B 1 266 ? 8.476 -13.832 57.947 1.00 49.07 277 LEU B C 1
ATOM 4657 O O . LEU B 1 266 ? 7.585 -12.986 57.759 1.00 46.62 277 LEU B O 1
ATOM 4662 N N . VAL B 1 267 ? 9.415 -13.690 58.872 1.00 45.80 278 VAL B N 1
ATOM 4663 C CA . VAL B 1 267 ? 9.493 -12.493 59.704 1.00 49.19 278 VAL B CA 1
ATOM 4664 C C . VAL B 1 267 ? 10.911 -11.939 59.519 1.00 53.06 278 VAL B C 1
ATOM 4665 O O . VAL B 1 267 ? 11.889 -12.647 59.799 1.00 55.59 278 VAL B O 1
ATOM 4669 N N . GLY B 1 268 ? 11.023 -10.698 59.055 1.00 49.29 279 GLY B N 1
ATOM 4670 C CA . GLY B 1 268 ? 12.319 -10.005 58.974 1.00 49.07 279 GLY B CA 1
ATOM 4671 C C . GLY B 1 268 ? 12.296 -8.825 59.907 1.00 51.36 279 GLY B C 1
ATOM 4672 O O . GLY B 1 268 ? 11.268 -8.158 60.046 1.00 55.80 279 GLY B O 1
ATOM 4673 N N . ILE B 1 269 ? 13.392 -8.595 60.642 1.00 50.62 280 ILE B N 1
ATOM 4674 C CA . ILE B 1 269 ? 13.429 -7.488 61.604 1.00 49.13 280 ILE B CA 1
ATOM 4675 C C . ILE B 1 269 ? 14.576 -6.559 61.253 1.00 57.70 280 ILE B C 1
ATOM 4676 O O . ILE B 1 269 ? 15.741 -6.967 61.308 1.00 57.07 280 ILE B O 1
ATOM 4681 N N . HIS B 1 270 ? 14.255 -5.292 60.992 1.00 55.55 281 HIS B N 1
ATOM 4682 C CA . HIS B 1 270 ? 15.238 -4.235 60.762 1.00 53.50 281 HIS B CA 1
ATOM 4683 C C . HIS B 1 270 ? 15.471 -3.471 62.067 1.00 59.03 281 HIS B C 1
ATOM 4684 O O . HIS B 1 270 ? 14.520 -3.068 62.752 1.00 55.77 281 HIS B O 1
ATOM 4691 N N . ASP B 1 271 ? 16.739 -3.318 62.414 1.00 60.14 282 ASP B N 1
ATOM 4692 C CA . ASP B 1 271 ? 17.186 -2.643 63.627 1.00 65.07 282 ASP B CA 1
ATOM 4693 C C . ASP B 1 271 ? 17.541 -1.203 63.279 1.00 67.51 282 ASP B C 1
ATOM 4694 O O . ASP B 1 271 ? 18.555 -0.952 62.628 1.00 72.92 282 ASP B O 1
ATOM 4699 N N . VAL B 1 272 ? 16.753 -0.250 63.770 1.00 66.69 283 VAL B N 1
ATOM 4700 C CA . VAL B 1 272 ? 16.884 1.115 63.266 1.00 73.93 283 VAL B CA 1
ATOM 4701 C C . VAL B 1 272 ? 18.192 1.769 63.684 1.00 77.45 283 VAL B C 1
ATOM 4702 O O . VAL B 1 272 ? 18.824 2.457 62.891 1.00 83.40 283 VAL B O 1
ATOM 4706 N N . GLU B 1 273 ? 18.565 1.686 64.933 1.00 83.50 284 GLU B N 1
ATOM 4707 C CA . GLU B 1 273 ? 19.854 2.294 65.294 1.00 94.90 284 GLU B CA 1
ATOM 4708 C C . GLU B 1 273 ? 21.012 1.330 65.516 1.00 100.73 284 GLU B C 1
ATOM 4709 O O . GLU B 1 273 ? 22.063 1.760 66.031 1.00 108.31 284 GLU B O 1
ATOM 4711 N N . ARG B 1 274 ? 20.868 0.064 65.103 1.00 99.36 285 ARG B N 1
ATOM 4712 C CA . ARG B 1 274 ? 22.044 -0.757 64.818 1.00 102.72 285 ARG B CA 1
ATOM 4713 C C . ARG B 1 274 ? 22.447 -0.784 63.342 1.00 102.54 285 ARG B C 1
ATOM 4714 O O . ARG B 1 274 ? 23.611 -1.075 63.033 1.00 102.09 285 ARG B O 1
ATOM 4722 N N . ALA B 1 275 ? 21.531 -0.458 62.436 1.00 104.20 286 ALA B N 1
ATOM 4723 C CA . ALA B 1 275 ? 21.864 -0.270 61.033 1.00 107.63 286 ALA B CA 1
ATOM 4724 C C . ALA B 1 275 ? 22.467 1.094 60.754 1.00 114.90 286 ALA B C 1
ATOM 4725 O O . ALA B 1 275 ? 23.047 1.280 59.681 1.00 117.79 286 ALA B O 1
ATOM 4727 N N . GLU B 1 276 ? 22.339 2.049 61.674 1.00 118.04 287 GLU B N 1
ATOM 4728 C CA . GLU B 1 276 ? 22.918 3.377 61.470 1.00 121.81 287 GLU B CA 1
ATOM 4729 C C . GLU B 1 276 ? 23.169 4.069 62.804 1.00 121.81 287 GLU B C 1
ATOM 4730 O O . GLU B 1 276 ? 22.741 5.200 63.021 1.00 121.28 287 GLU B O 1
ATOM 4736 N N . LEU B 1 292 ? 14.810 9.254 52.462 1.00 100.94 327 LEU B N 1
ATOM 4737 C CA . LEU B 1 292 ? 14.032 8.632 53.528 1.00 100.72 327 LEU B CA 1
ATOM 4738 C C . LEU B 1 292 ? 14.829 8.640 54.825 1.00 101.51 327 LEU B C 1
ATOM 4739 O O . LEU B 1 292 ? 15.987 8.247 54.849 1.00 102.86 327 LEU B O 1
ATOM 4744 N N . ALA B 1 293 ? 14.195 9.066 55.909 1.00 100.65 328 ALA B N 1
ATOM 4745 C CA . ALA B 1 293 ? 14.863 9.129 57.200 1.00 101.98 328 ALA B CA 1
ATOM 4746 C C . ALA B 1 293 ? 15.078 7.727 57.775 1.00 101.24 328 ALA B C 1
ATOM 4747 O O . ALA B 1 293 ? 14.613 6.736 57.205 1.00 100.20 328 ALA B O 1
ATOM 4749 N N . PRO B 1 294 ? 15.912 7.615 58.813 1.00 102.05 329 PRO B N 1
ATOM 4750 C CA . PRO B 1 294 ? 16.097 6.331 59.510 1.00 99.18 329 PRO B CA 1
ATOM 4751 C C . PRO B 1 294 ? 14.773 5.766 60.041 1.00 95.96 329 PRO B C 1
ATOM 4752 O O . PRO B 1 294 ? 13.955 6.485 60.617 1.00 94.75 329 PRO B O 1
ATOM 4756 N N . GLY B 1 295 ? 14.566 4.451 59.840 1.00 94.16 330 GLY B N 1
ATOM 4757 C CA . GLY B 1 295 ? 13.377 3.733 60.308 1.00 91.37 330 GLY B CA 1
ATOM 4758 C C . GLY B 1 295 ? 12.176 3.953 59.425 1.00 90.34 330 GLY B C 1
ATOM 4759 O O . GLY B 1 295 ? 11.128 3.314 59.639 1.00 92.57 330 GLY B O 1
ATOM 4760 N N . GLU B 1 296 ? 12.335 4.834 58.436 1.00 87.06 331 GLU B N 1
ATOM 4761 C CA . GLU B 1 296 ? 11.395 5.377 57.463 1.00 83.94 331 GLU B CA 1
ATOM 4762 C C . GLU B 1 296 ? 11.411 4.542 56.184 1.00 78.00 331 GLU B C 1
ATOM 4763 O O . GLU B 1 296 ? 12.468 4.244 55.624 1.00 75.52 331 GLU B O 1
ATOM 4765 N N . PHE B 1 297 ? 10.214 4.189 55.707 1.00 76.99 332 PHE B N 1
ATOM 4766 C CA . PHE B 1 297 ? 10.055 3.310 54.547 1.00 73.24 332 PHE B CA 1
ATOM 4767 C C . PHE B 1 297 ? 8.771 3.638 53.804 1.00 75.25 332 PHE B C 1
ATOM 4768 O O . PHE B 1 297 ? 7.798 4.109 54.404 1.00 80.18 332 PHE B O 1
ATOM 4776 N N . ASP B 1 298 ? 8.755 3.347 52.496 1.00 70.47 333 ASP B N 1
ATOM 4777 C CA . ASP B 1 298 ? 7.617 3.567 51.630 1.00 67.38 333 ASP B CA 1
ATOM 4778 C C . ASP B 1 298 ? 6.615 2.346 51.721 1.00 60.72 333 ASP B C 1
ATOM 4779 O O . ASP B 1 298 ? 7.031 1.307 51.158 1.00 58.89 333 ASP B O 1
ATOM 4784 N N . PRO B 1 299 ? 5.491 2.500 52.306 1.00 61.92 334 PRO B N 1
ATOM 4785 C CA . PRO B 1 299 ? 4.576 1.323 52.440 1.00 61.29 334 PRO B CA 1
ATOM 4786 C C . PRO B 1 299 ? 3.962 0.875 51.118 1.00 61.78 334 PRO B C 1
ATOM 4787 O O . PRO B 1 299 ? 3.276 -0.160 51.105 1.00 56.92 334 PRO B O 1
ATOM 4791 N N . ASN B 1 300 ? 4.151 1.638 50.032 1.00 61.87 335 ASN B N 1
ATOM 4792 C CA . ASN B 1 300 ? 3.688 1.283 48.697 1.00 67.05 335 ASN B CA 1
ATOM 4793 C C . ASN B 1 300 ? 4.705 0.468 47.913 1.00 59.38 335 ASN B C 1
ATOM 4794 O O . ASN B 1 300 ? 4.355 -0.117 46.884 1.00 61.27 335 ASN B O 1
ATOM 4799 N N . ILE B 1 301 ? 5.945 0.428 48.368 1.00 52.25 336 ILE B N 1
ATOM 4800 C CA . ILE B 1 301 ? 6.982 -0.446 47.829 1.00 55.60 336 ILE B CA 1
ATOM 4801 C C . ILE B 1 301 ? 7.229 -1.630 48.771 1.00 51.55 336 ILE B C 1
ATOM 4802 O O . ILE B 1 301 ? 7.064 -2.784 48.396 1.00 46.72 336 ILE B O 1
ATOM 4807 N N . ASP B 1 302 ? 7.601 -1.327 50.026 1.00 46.91 337 ASP B N 1
ATOM 4808 C CA . ASP B 1 302 ? 7.759 -2.346 51.072 1.00 50.11 337 ASP B CA 1
ATOM 4809 C C . ASP B 1 302 ? 6.393 -2.586 51.722 1.00 44.17 337 ASP B C 1
ATOM 4810 O O . ASP B 1 302 ? 6.075 -2.103 52.815 1.00 48.57 337 ASP B O 1
ATOM 4815 N N . VAL B 1 303 ? 5.556 -3.352 51.016 1.00 42.89 338 VAL B N 1
ATOM 4816 C CA . VAL B 1 303 ? 4.149 -3.434 51.393 1.00 43.50 338 VAL B CA 1
ATOM 4817 C C . VAL B 1 303 ? 3.919 -4.290 52.622 1.00 43.46 338 VAL B C 1
ATOM 4818 O O . VAL B 1 303 ? 2.824 -4.218 53.203 1.00 44.53 338 VAL B O 1
ATOM 4822 N N . TYR B 1 304 ? 4.901 -5.066 53.064 1.00 42.41 339 TYR B N 1
ATOM 4823 C CA . TYR B 1 304 ? 4.781 -5.893 54.263 1.00 47.64 339 TYR B CA 1
ATOM 4824 C C . TYR B 1 304 ? 5.395 -5.254 55.501 1.00 46.68 339 TYR B C 1
ATOM 4825 O O . TYR B 1 304 ? 5.382 -5.875 56.575 1.00 48.69 339 TYR B O 1
ATOM 4834 N N . GLY B 1 305 ? 5.892 -4.024 55.402 1.00 43.49 340 GLY B N 1
ATOM 4835 C CA . GLY B 1 305 ? 6.513 -3.390 56.567 1.00 42.68 340 GLY B CA 1
ATOM 4836 C C . GLY B 1 305 ? 5.480 -2.889 57.563 1.00 43.63 340 GLY B C 1
ATOM 4837 O O . GLY B 1 305 ? 4.394 -2.431 57.204 1.00 45.05 340 GLY B O 1
ATOM 4838 N N . ILE B 1 306 ? 5.841 -2.986 58.839 1.00 44.30 341 ILE B N 1
ATOM 4839 C CA . ILE B 1 306 ? 5.049 -2.480 59.952 1.00 48.06 341 ILE B CA 1
ATOM 4840 C C . ILE B 1 306 ? 5.984 -1.790 60.929 1.00 48.32 341 ILE B C 1
ATOM 4841 O O . ILE B 1 306 ? 6.996 -2.368 61.334 1.00 48.78 341 ILE B O 1
ATOM 4846 N N . LYS B 1 307 ? 5.664 -0.553 61.293 1.00 53.93 342 LYS B N 1
ATOM 4847 C CA . LYS B 1 307 ? 6.499 0.127 62.271 1.00 54.79 342 LYS B CA 1
ATOM 4848 C C . LYS B 1 307 ? 6.262 -0.460 63.662 1.00 55.26 342 LYS B C 1
ATOM 4849 O O . LYS B 1 307 ? 5.166 -0.923 63.991 1.00 53.57 342 LYS B O 1
ATOM 4855 N N . CYS B 1 308 ? 7.329 -0.542 64.450 1.00 54.75 343 CYS B N 1
ATOM 4856 C CA . CYS B 1 308 ? 7.143 -0.952 65.833 1.00 53.72 343 CYS B CA 1
ATOM 4857 C C . CYS B 1 308 ? 6.348 0.089 66.633 1.00 58.56 343 CYS B C 1
ATOM 4858 O O . CYS B 1 308 ? 6.250 1.264 66.268 1.00 61.61 343 CYS B O 1
ATOM 4861 N N . HIS B 1 309 ? 5.818 -0.359 67.773 1.00 54.42 344 HIS B N 1
ATOM 4862 C CA . HIS B 1 309 ? 5.160 0.535 68.715 1.00 52.12 344 HIS B CA 1
ATOM 4863 C C . HIS B 1 309 ? 6.147 1.617 69.140 1.00 56.87 344 HIS B C 1
ATOM 4864 O O . HIS B 1 309 ? 7.323 1.333 69.376 1.00 59.19 344 HIS B O 1
ATOM 4871 N N . GLU B 1 310 ? 5.679 2.865 69.240 1.00 57.46 345 GLU B N 1
ATOM 4872 C CA . GLU B 1 310 ? 6.593 3.941 69.632 1.00 60.85 345 GLU B CA 1
ATOM 4873 C C . GLU B 1 310 ? 7.285 3.686 70.975 1.00 64.48 345 GLU B C 1
ATOM 4874 O O . GLU B 1 310 ? 8.381 4.203 71.205 1.00 63.34 345 GLU B O 1
ATOM 4880 N N . ASN B 1 311 ? 6.668 2.925 71.887 1.00 58.80 346 ASN B N 1
ATOM 4881 C CA . ASN B 1 311 ? 7.252 2.674 73.205 1.00 60.41 346 ASN B CA 1
ATOM 4882 C C . ASN B 1 311 ? 8.129 1.428 73.251 1.00 59.49 346 ASN B C 1
ATOM 4883 O O . ASN B 1 311 ? 8.527 1.002 74.355 1.00 60.82 346 ASN B O 1
ATOM 4888 N N . SER B 1 312 ? 8.467 0.866 72.098 1.00 58.05 347 SER B N 1
ATOM 4889 C CA . SER B 1 312 ? 9.211 -0.383 72.048 1.00 59.15 347 SER B CA 1
ATOM 4890 C C . SER B 1 312 ? 10.580 -0.155 72.685 1.00 59.96 347 SER B C 1
ATOM 4891 O O . SER B 1 312 ? 11.127 0.946 72.577 1.00 61.92 347 SER B O 1
ATOM 4894 N N . PRO B 1 313 ? 11.137 -1.140 73.407 1.00 61.56 348 PRO B N 1
ATOM 4895 C CA . PRO B 1 313 ? 12.440 -0.888 74.047 1.00 64.88 348 PRO B CA 1
ATOM 4896 C C . PRO B 1 313 ? 13.509 -0.464 73.052 1.00 69.12 348 PRO B C 1
ATOM 4897 O O . PRO B 1 313 ? 14.392 0.318 73.413 1.00 72.09 348 PRO B O 1
ATOM 4901 N N . ARG B 1 314 ? 13.498 -0.977 71.826 1.00 70.04 349 ARG B N 1
ATOM 4902 C CA . ARG B 1 314 ? 14.296 -0.350 70.779 1.00 78.45 349 ARG B CA 1
ATOM 4903 C C . ARG B 1 314 ? 13.585 -0.281 69.440 1.00 70.31 349 ARG B C 1
ATOM 4904 O O . ARG B 1 314 ? 12.641 -1.023 69.161 1.00 62.89 349 ARG B O 1
ATOM 4912 N N . LYS B 1 315 ? 14.048 0.665 68.635 1.00 66.74 350 LYS B N 1
ATOM 4913 C CA . LYS B 1 315 ? 13.399 0.964 67.376 1.00 65.01 350 LYS B CA 1
ATOM 4914 C C . LYS B 1 315 ? 13.673 -0.122 66.331 1.00 61.12 350 LYS B C 1
ATOM 4915 O O . LYS B 1 315 ? 14.835 -0.426 66.017 1.00 59.86 350 LYS B O 1
ATOM 4921 N N . GLU B 1 316 ? 12.597 -0.736 65.830 1.00 59.84 351 GLU B N 1
ATOM 4922 C CA . GLU B 1 316 ? 12.650 -1.800 64.832 1.00 54.90 351 GLU B CA 1
ATOM 4923 C C . GLU B 1 316 ? 11.564 -1.552 63.792 1.00 55.54 351 GLU B C 1
ATOM 4924 O O . GLU B 1 316 ? 10.589 -0.816 64.021 1.00 51.12 351 GLU B O 1
ATOM 4930 N N . VAL B 1 317 ? 11.753 -2.170 62.623 1.00 54.04 352 VAL B N 1
ATOM 4931 C CA . VAL B 1 317 ? 10.711 -2.296 61.620 1.00 53.35 352 VAL B CA 1
ATOM 4932 C C . VAL B 1 317 ? 10.558 -3.778 61.300 1.00 53.61 352 VAL B C 1
ATOM 4933 O O . VAL B 1 317 ? 11.547 -4.502 61.167 1.00 52.76 352 VAL B O 1
ATOM 4937 N N . TYR B 1 318 ? 9.315 -4.244 61.219 1.00 50.61 353 TYR B N 1
ATOM 4938 C CA . TYR B 1 318 ? 9.026 -5.649 60.935 1.00 49.92 353 TYR B CA 1
ATOM 4939 C C . TYR B 1 318 ? 8.490 -5.840 59.525 1.00 48.43 353 TYR B C 1
ATOM 4940 O O . TYR B 1 318 ? 7.672 -5.037 59.052 1.00 47.46 353 TYR B O 1
ATOM 4949 N N . PHE B 1 319 ? 8.898 -6.950 58.891 1.00 49.38 354 PHE B N 1
ATOM 4950 C CA . PHE B 1 319 ? 8.412 -7.366 57.570 1.00 44.81 354 PHE B CA 1
ATOM 4951 C C . PHE B 1 319 ? 7.879 -8.783 57.704 1.00 43.75 354 PHE B C 1
ATOM 4952 O O . PHE B 1 319 ? 8.631 -9.687 58.086 1.00 48.89 354 PHE B O 1
ATOM 4960 N N . MET B 1 320 ? 6.569 -8.973 57.510 1.00 41.40 355 MET B N 1
ATOM 4961 C CA . MET B 1 320 ? 5.975 -10.272 57.816 1.00 44.33 355 MET B CA 1
ATOM 4962 C C . MET B 1 320 ? 5.033 -10.682 56.698 1.00 46.21 355 MET B C 1
ATOM 4963 O O . MET B 1 320 ? 4.226 -9.867 56.223 1.00 45.75 355 MET B O 1
ATOM 4968 N N . ALA B 1 321 ? 5.126 -11.944 56.278 1.00 44.07 356 ALA B N 1
ATOM 4969 C CA . ALA B 1 321 ? 4.264 -12.415 55.186 1.00 39.38 356 ALA B CA 1
ATOM 4970 C C . ALA B 1 321 ? 4.181 -13.933 55.269 1.00 41.84 356 ALA B C 1
ATOM 4971 O O . ALA B 1 321 ? 4.999 -14.575 55.933 1.00 41.60 356 ALA B O 1
ATOM 4973 N N . ILE B 1 322 ? 3.168 -14.496 54.641 1.00 39.25 357 ILE B N 1
ATOM 4974 C CA . ILE B 1 322 ? 3.019 -15.952 54.553 1.00 44.70 357 ILE B CA 1
ATOM 4975 C C . ILE B 1 322 ? 3.750 -16.401 53.300 1.00 48.81 357 ILE B C 1
ATOM 4976 O O . ILE B 1 322 ? 3.558 -15.807 52.239 1.00 50.37 357 ILE B O 1
ATOM 4981 N N . ILE B 1 323 ? 4.572 -17.451 53.411 1.00 43.12 358 ILE B N 1
ATOM 4982 C CA . ILE B 1 323 ? 5.340 -17.964 52.285 1.00 43.55 358 ILE B CA 1
ATOM 4983 C C . ILE B 1 323 ? 5.179 -19.478 52.250 1.00 47.49 358 ILE B C 1
ATOM 4984 O O . ILE B 1 323 ? 4.769 -20.105 53.232 1.00 46.22 358 ILE B O 1
ATOM 4989 N N . ASP B 1 324 ? 5.603 -20.061 51.124 1.00 59.39 359 ASP B N 1
ATOM 4990 C CA . ASP B 1 324 ? 5.649 -21.508 50.912 1.00 60.28 359 ASP B CA 1
ATOM 4991 C C . ASP B 1 324 ? 4.267 -22.144 51.005 1.00 54.60 359 ASP B C 1
ATOM 4992 O O . ASP B 1 324 ? 4.030 -23.032 51.840 1.00 57.72 359 ASP B O 1
ATOM 4997 N N . ILE B 1 325 ? 3.383 -21.713 50.097 1.00 49.97 360 ILE B N 1
ATOM 4998 C CA . ILE B 1 325 ? 1.957 -22.049 50.151 1.00 52.50 360 ILE B CA 1
ATOM 4999 C C . ILE B 1 325 ? 1.585 -23.143 49.155 1.00 57.10 360 ILE B C 1
ATOM 5000 O O . ILE B 1 325 ? 0.400 -23.373 48.924 1.00 64.63 360 ILE B O 1
ATOM 5005 N N . LEU B 1 326 ? 2.557 -23.792 48.507 1.00 57.69 361 LEU B N 1
ATOM 5006 C CA . LEU B 1 326 ? 2.157 -24.642 47.391 1.00 60.79 361 LEU B CA 1
ATOM 5007 C C . LEU B 1 326 ? 2.102 -26.136 47.749 1.00 67.06 361 LEU B C 1
ATOM 5008 O O . LEU B 1 326 ? 2.073 -26.974 46.843 1.00 70.78 361 LEU B O 1
ATOM 5013 N N . THR B 1 327 ? 2.036 -26.492 49.038 1.00 66.94 362 THR B N 1
ATOM 5014 C CA . THR B 1 327 ? 1.977 -27.896 49.456 1.00 67.64 362 THR B CA 1
ATOM 5015 C C . THR B 1 327 ? 0.528 -28.303 49.730 1.00 65.90 362 THR B C 1
ATOM 5016 O O . THR B 1 327 ? -0.083 -27.826 50.699 1.00 58.07 362 THR B O 1
ATOM 5020 N N . HIS B 1 328 ? 0.009 -29.231 48.922 1.00 68.31 363 HIS B N 1
ATOM 5021 C CA . HIS B 1 328 ? -1.369 -29.710 49.020 1.00 70.93 363 HIS B CA 1
ATOM 5022 C C . HIS B 1 328 ? -1.465 -30.912 49.961 1.00 76.23 363 HIS B C 1
ATOM 5023 O O . HIS B 1 328 ? -0.553 -31.739 50.042 1.00 81.48 363 HIS B O 1
ATOM 5030 N N . TYR B 1 329 ? -2.584 -31.001 50.674 1.00 78.51 364 TYR B N 1
ATOM 5031 C CA . TYR B 1 329 ? -2.794 -32.051 51.673 1.00 82.32 364 TYR B CA 1
ATOM 5032 C C . TYR B 1 329 ? -2.597 -33.456 51.107 1.00 83.06 364 TYR B C 1
ATOM 5033 O O . TYR B 1 329 ? -1.812 -34.245 51.641 1.00 81.96 364 TYR B O 1
ATOM 5042 N N . THR B 1 352 ? -1.392 -37.146 62.712 1.00 128.03 387 THR B N 1
ATOM 5043 C CA . THR B 1 352 ? -1.352 -36.404 61.459 1.00 122.82 387 THR B CA 1
ATOM 5044 C C . THR B 1 352 ? -1.916 -35.003 61.623 1.00 116.41 387 THR B C 1
ATOM 5045 O O . THR B 1 352 ? -2.610 -34.714 62.595 1.00 118.15 387 THR B O 1
ATOM 5049 N N . VAL B 1 353 ? -1.591 -34.131 60.674 1.00 108.25 388 VAL B N 1
ATOM 5050 C CA . VAL B 1 353 ? -2.091 -32.762 60.638 1.00 102.47 388 VAL B CA 1
ATOM 5051 C C . VAL B 1 353 ? -2.897 -32.614 59.351 1.00 98.31 388 VAL B C 1
ATOM 5052 O O . VAL B 1 353 ? -2.424 -33.018 58.282 1.00 99.58 388 VAL B O 1
ATOM 5056 N N . ASN B 1 354 ? -4.097 -32.045 59.440 1.00 92.75 389 ASN B N 1
ATOM 5057 C CA . ASN B 1 354 ? -4.863 -31.684 58.251 1.00 85.95 389 ASN B CA 1
ATOM 5058 C C . ASN B 1 354 ? -4.897 -30.170 58.045 1.00 78.29 389 ASN B C 1
ATOM 5059 O O . ASN B 1 354 ? -4.464 -29.401 58.914 1.00 72.32 389 ASN B O 1
ATOM 5064 N N . PRO B 1 355 ? -5.387 -29.699 56.878 1.00 75.38 390 PRO B N 1
ATOM 5065 C CA . PRO B 1 355 ? -5.311 -28.254 56.601 1.00 72.99 390 PRO B CA 1
ATOM 5066 C C . PRO B 1 355 ? -6.019 -27.381 57.624 1.00 68.24 390 PRO B C 1
ATOM 5067 O O . PRO B 1 355 ? -5.477 -26.321 57.973 1.00 63.63 390 PRO B O 1
ATOM 5071 N N . GLU B 1 356 ? -7.183 -27.796 58.138 1.00 69.01 391 GLU B N 1
ATOM 5072 C CA . GLU B 1 356 ? -7.867 -26.980 59.141 1.00 71.54 391 GLU B CA 1
ATOM 5073 C C . GLU B 1 356 ? -7.081 -26.923 60.443 1.00 70.04 391 GLU B C 1
ATOM 5074 O O . GLU B 1 356 ? -6.913 -25.841 61.015 1.00 68.19 391 GLU B O 1
ATOM 5080 N N . GLN B 1 357 ? -6.583 -28.072 60.922 1.00 70.70 392 GLN B N 1
ATOM 5081 C CA . GLN B 1 357 ? -5.769 -28.087 62.135 1.00 71.79 392 GLN B CA 1
ATOM 5082 C C . GLN B 1 357 ? -4.497 -27.271 61.955 1.00 69.02 392 GLN B C 1
ATOM 5083 O O . GLN B 1 357 ? -4.116 -26.506 62.852 1.00 68.46 392 GLN B O 1
ATOM 5089 N N . TYR B 1 358 ? -3.837 -27.402 60.790 1.00 66.39 393 TYR B N 1
ATOM 5090 C CA . TYR B 1 358 ? -2.633 -26.622 60.542 1.00 65.38 393 TYR B CA 1
ATOM 5091 C C . TYR B 1 358 ? -2.931 -25.136 60.661 1.00 66.64 393 TYR B C 1
ATOM 5092 O O . TYR B 1 358 ? -2.179 -24.389 61.301 1.00 61.08 393 TYR B O 1
ATOM 5101 N N . SER B 1 359 ? -4.036 -24.690 60.054 1.00 60.77 394 SER B N 1
ATOM 5102 C CA . SER B 1 359 ? -4.371 -23.267 60.057 1.00 61.50 394 SER B CA 1
ATOM 5103 C C . SER B 1 359 ? -4.653 -22.752 61.471 1.00 64.22 394 SER B C 1
ATOM 5104 O O . SER B 1 359 ? -4.235 -21.639 61.833 1.00 63.04 394 SER B O 1
ATOM 5107 N N . LYS B 1 360 ? -5.387 -23.524 62.281 1.00 64.79 395 LYS B N 1
ATOM 5108 C CA . LYS B 1 360 ? -5.697 -23.042 63.625 1.00 66.31 395 LYS B CA 1
ATOM 5109 C C . LYS B 1 360 ? -4.442 -23.009 64.491 1.00 68.50 395 LYS B C 1
ATOM 5110 O O . LYS B 1 360 ? -4.152 -21.997 65.138 1.00 66.97 395 LYS B O 1
ATOM 5116 N N . ARG B 1 361 ? -3.610 -24.043 64.401 1.00 70.24 396 ARG B N 1
ATOM 5117 C CA . ARG B 1 361 ? -2.351 -24.044 65.147 1.00 71.46 396 ARG B CA 1
ATOM 5118 C C . ARG B 1 361 ? -1.454 -22.880 64.736 1.00 69.14 396 ARG B C 1
ATOM 5119 O O . ARG B 1 361 ? -0.838 -22.220 65.589 1.00 66.61 396 ARG B O 1
ATOM 5127 N N . PHE B 1 362 ? -1.355 -22.630 63.426 1.00 66.73 397 PHE B N 1
ATOM 5128 C CA . PHE B 1 362 ? -0.592 -21.496 62.903 1.00 60.85 397 PHE B CA 1
ATOM 5129 C C . PHE B 1 362 ? -1.146 -20.173 63.417 1.00 61.79 397 PHE B C 1
ATOM 5130 O O . PHE B 1 362 ? -0.394 -19.329 63.921 1.00 60.93 397 PHE B O 1
ATOM 5138 N N . LEU B 1 363 ? -2.468 -19.969 63.292 1.00 60.67 398 LEU B N 1
ATOM 5139 C CA . LEU B 1 363 ? -3.049 -18.696 63.704 1.00 61.33 398 LEU B CA 1
ATOM 5140 C C . LEU B 1 363 ? -2.925 -18.498 65.212 1.00 65.78 398 LEU B C 1
ATOM 5141 O O . LEU B 1 363 ? -2.634 -17.389 65.669 1.00 65.12 398 LEU B O 1
ATOM 5146 N N . ASP B 1 364 ? -3.142 -19.561 65.998 1.00 68.89 399 ASP B N 1
ATOM 5147 C CA . ASP B 1 364 ? -2.955 -19.449 67.448 1.00 72.99 399 ASP B CA 1
ATOM 5148 C C . ASP B 1 364 ? -1.517 -19.041 67.769 1.00 72.51 399 ASP B C 1
ATOM 5149 O O . ASP B 1 364 ? -1.274 -18.154 68.595 1.00 71.92 399 ASP B O 1
ATOM 5154 N N . PHE B 1 365 ? -0.545 -19.662 67.102 1.00 69.04 400 PHE B N 1
ATOM 5155 C CA . PHE B 1 365 ? 0.851 -19.339 67.390 1.00 70.92 400 PHE B CA 1
ATOM 5156 C C . PHE B 1 365 ? 1.145 -17.871 67.091 1.00 67.88 400 PHE B C 1
ATOM 5157 O O . PHE B 1 365 ? 1.792 -17.186 67.894 1.00 75.74 400 PHE B O 1
ATOM 5165 N N . ILE B 1 366 ? 0.708 -17.368 65.925 1.00 64.95 401 ILE B N 1
ATOM 5166 C CA . ILE B 1 366 ? 1.099 -16.004 65.558 1.00 64.29 401 ILE B CA 1
ATOM 5167 C C . ILE B 1 366 ? 0.448 -14.935 66.445 1.00 66.78 401 ILE B C 1
ATOM 5168 O O . ILE B 1 366 ? 1.108 -13.976 66.849 1.00 68.38 401 ILE B O 1
ATOM 5173 N N . GLY B 1 367 ? -0.850 -15.029 66.720 1.00 67.53 402 GLY B N 1
ATOM 5174 C CA . GLY B 1 367 ? -1.434 -14.082 67.664 1.00 70.57 402 GLY B CA 1
ATOM 5175 C C . GLY B 1 367 ? -0.724 -14.163 68.982 1.00 76.09 402 GLY B C 1
ATOM 5176 O O . GLY B 1 367 ? -0.612 -13.183 69.726 1.00 76.85 402 GLY B O 1
ATOM 5177 N N . HIS B 1 368 ? -0.227 -15.351 69.255 1.00 76.12 403 HIS B N 1
ATOM 5178 C CA . HIS B 1 368 ? 0.341 -15.764 70.513 1.00 90.19 403 HIS B CA 1
ATOM 5179 C C . HIS B 1 368 ? 1.636 -14.981 70.774 1.00 88.61 403 HIS B C 1
ATOM 5180 O O . HIS B 1 368 ? 1.904 -14.573 71.917 1.00 90.78 403 HIS B O 1
ATOM 5187 N N . ILE B 1 369 ? 2.451 -14.767 69.712 1.00 88.17 404 ILE B N 1
ATOM 5188 C CA . ILE B 1 369 ? 3.655 -13.921 69.739 1.00 89.63 404 ILE B CA 1
ATOM 5189 C C . ILE B 1 369 ? 3.399 -12.496 69.237 1.00 86.23 404 ILE B C 1
ATOM 5190 O O . ILE B 1 369 ? 4.344 -11.693 69.135 1.00 88.32 404 ILE B O 1
ATOM 5195 N N . LEU B 1 370 ? 2.157 -12.182 68.881 1.00 85.44 405 LEU B N 1
ATOM 5196 C CA . LEU B 1 370 ? 1.715 -10.847 68.430 1.00 91.41 405 LEU B CA 1
ATOM 5197 C C . LEU B 1 370 ? 2.134 -10.486 66.979 1.00 90.54 405 LEU B C 1
ATOM 5198 O O . LEU B 1 370 ? 3.248 -10.019 66.717 1.00 90.43 405 LEU B O 1
#

Radius of gyration: 33.05 Å; Cα contacts (8 Å, |Δi|>4): 1198; chains: 2; bounding box: 46×57×105 Å

Sequence (628 aa):
NLYFQSMDPLLSVLMWGVNHSINELSHVQIPVMLMPDDFKAYSKIKVDNHLFNKENMPSHFKFKEYCPMVFRNLRERFGIDDQDFQNSLTRSAPLPNDGARFHTSYDKRYIIKTITSEDVAEMHNNILKKYHQYIVECHGITLLPQFLGMYRLNVDGVEIYVIVTRNVFSHRLSVYRKYDLKGSTVAREASDKEKAKELPTLKDNDFINEGQKIIYIDDNNKKVFLEEKLKKDVEFLAQLKLMDYSLLVGIHDVERAEQPLAPGEFDPNIDVYGIKCHHENSPRKEVYFMAIIDILTHYDATVNPEQYSKRFLDFIGHILNLYFQSMDPLLSVLMWGVNHSINELSHVQIPVMLMPDDFKAYSSKIKVDNHLFNKENMPSHFKFKEYCPMVFRNLRERFGIDDQDFQNSLTRSAPLPNDGARFHTSYDKRYIIKTITSEDVAEMHNILKKYHQYIVECHGITLLPQFLGMYRLNVDGVEIYVIVTRNVFSHRLSVYRKYDLKGSTVAREASDKEKAKELPTLKDNDFINEGQKIYIDDNNKKVFLEKLKKDVEFLAQLKLMDYSLLVGIHDVERAELAPGEFDPNIDVYGIKCHENSPRKEVYFMAIIDILTHYTVNPEQYSKRFLDFIGHIL

Nearest PDB structures (foldseek):
  6ux9-assembly1_A  TM=1.003E+00  e=6.310E-68  Homo sapiens
  6ym4-assembly1_A  TM=9.966E-01  e=2.943E-64  Homo sapiens
  6ux9-assembly1_B  TM=9.992E-01  e=1.690E-63  Homo sapiens
  7qie-assembly2_C  TM=9.497E-01  e=9.212E-46  Homo sapiens
  7qpn-assembly2_B  TM=9.305E-01  e=3.844E-46  Homo sapiens